Protein 1UAD (pdb70)

CATH classification: 3.40.50.300

Structure (mmCIF, N/CA/C/O backbone):
data_1UAD
#
_entry.id   1UAD
#
_cell.length_a   117.418
_cell.length_b   117.418
_cell.length_c   102.676
_cell.angle_alpha   90.00
_cell.angle_beta   90.00
_cell.angle_gamma   90.00
#
_symmetry.space_group_name_H-M   'I 4'
#
loop_
_entity.id
_entity.type
_entity.pdbx_description
1 polymer 'Ras-related protein Ral-A'
2 polymer 'Exocyst complex component Sec5'
3 non-polymer 'MAGNESIUM ION'
4 non-polymer 'PHOSPHOAMINOPHOSPHONIC ACID-GUANYLATE ESTER'
5 water water
#
loop_
_atom_site.group_PDB
_atom_site.id
_atom_site.type_symbol
_atom_site.label_atom_id
_atom_site.label_alt_id
_atom_site.label_comp_id
_atom_site.label_asym_id
_atom_site.label_entity_id
_atom_site.label_seq_id
_atom_site.pdbx_PDB_ins_code
_atom_site.Cartn_x
_atom_site.Cartn_y
_atom_site.Cartn_z
_atom_site.occupancy
_atom_site.B_iso_or_equiv
_atom_site.auth_seq_id
_atom_site.auth_comp_id
_atom_site.auth_asym_id
_atom_site.auth_atom_id
_atom_site.pdbx_PDB_model_num
ATOM 1 N N . SER A 1 3 ? 84.265 65.648 63.661 1.00 64.25 11 SER A N 1
ATOM 2 C CA . SER A 1 3 ? 83.271 66.744 63.480 1.00 63.79 11 SER A CA 1
ATOM 3 C C . SER A 1 3 ? 83.851 67.907 62.673 1.00 63.01 11 SER A C 1
ATOM 4 O O . SER A 1 3 ? 83.138 68.855 62.329 1.00 63.82 11 SER A O 1
ATOM 7 N N . LEU A 1 4 ? 85.145 67.835 62.374 1.00 60.18 12 LEU A N 1
ATOM 8 C CA . LEU A 1 4 ? 85.801 68.876 61.590 1.00 57.24 12 LEU A CA 1
ATOM 9 C C . LEU A 1 4 ? 85.558 68.630 60.108 1.00 53.24 12 LEU A C 1
ATOM 10 O O . LEU A 1 4 ? 85.292 67.499 59.697 1.00 53.48 12 LEU A O 1
ATOM 15 N N . ALA A 1 5 ? 85.636 69.689 59.308 1.00 47.90 13 ALA A N 1
ATOM 16 C CA . ALA A 1 5 ? 85.459 69.541 57.871 1.00 43.45 13 ALA A CA 1
ATOM 17 C C . ALA A 1 5 ? 86.596 68.620 57.434 1.00 40.38 13 ALA A C 1
ATOM 18 O O . ALA A 1 5 ? 87.656 68.597 58.061 1.00 36.63 13 ALA A O 1
ATOM 20 N N . LEU A 1 6 ? 86.369 67.854 56.375 1.00 37.68 14 LEU A N 1
ATOM 21 C CA . LEU A 1 6 ? 87.378 66.930 55.869 1.00 35.84 14 LEU A CA 1
ATOM 22 C C . LEU A 1 6 ? 87.431 67.046 54.353 1.00 33.57 14 LEU A C 1
ATOM 23 O O . LEU A 1 6 ? 86.522 66.587 53.661 1.00 33.09 14 LEU A O 1
ATOM 28 N N . HIS A 1 7 ? 88.490 67.673 53.847 1.00 31.60 15 HIS A N 1
ATOM 29 C CA . HIS A 1 7 ? 88.667 67.846 52.411 1.00 30.62 15 HIS A CA 1
ATOM 30 C C . HIS A 1 7 ? 89.570 66.747 51.855 1.00 32.23 15 HIS A C 1
ATOM 31 O O . HIS A 1 7 ? 90.729 66.603 52.270 1.00 28.91 15 HIS A O 1
ATOM 38 N N . LYS A 1 8 ? 89.027 65.974 50.917 1.00 30.61 16 LYS A N 1
ATOM 39 C CA . LYS A 1 8 ? 89.749 64.862 50.319 1.00 31.81 16 LYS A CA 1
ATOM 40 C C . LYS A 1 8 ? 90.418 65.219 49.004 1.00 31.74 16 LYS A C 1
ATOM 41 O O . LYS A 1 8 ? 89.767 65.388 47.961 1.00 32.07 16 LYS A O 1
ATOM 47 N N . VAL A 1 9 ? 91.737 65.323 49.068 1.00 29.18 17 VAL A N 1
ATOM 48 C CA . VAL A 1 9 ? 92.543 65.670 47.913 1.00 28.13 17 VAL A CA 1
ATOM 49 C C . VAL A 1 9 ? 93.220 64.444 47.322 1.00 27.92 17 VAL A C 1
ATOM 50 O O . VAL A 1 9 ? 93.635 63.535 48.040 1.00 27.35 17 VAL A O 1
ATOM 54 N N . ILE A 1 10 ? 93.331 64.429 46.001 1.00 29.48 18 ILE A N 1
ATOM 55 C CA . ILE A 1 10 ? 93.972 63.330 45.311 1.00 30.45 18 ILE A CA 1
ATOM 56 C C . ILE A 1 10 ? 95.057 63.856 44.382 1.00 31.53 18 ILE A C 1
ATOM 57 O O . ILE A 1 10 ? 94.815 64.749 43.565 1.00 30.69 18 ILE A O 1
ATOM 62 N N . MET A 1 11 ? 96.257 63.301 44.532 1.00 30.95 19 MET A N 1
ATOM 63 C CA . MET A 1 11 ? 97.406 63.681 43.717 1.00 31.72 19 MET A CA 1
ATOM 64 C C . MET A 1 11 ? 97.441 62.790 42.484 1.00 30.74 19 MET A C 1
ATOM 65 O O . MET A 1 11 ? 97.510 61.576 42.621 1.00 28.63 19 MET A O 1
ATOM 70 N N . VAL A 1 12 ? 97.402 63.380 41.291 1.00 29.87 20 VAL A N 1
ATOM 71 C CA . VAL A 1 12 ? 97.483 62.585 40.065 1.00 29.69 20 VAL A CA 1
ATOM 72 C C . VAL A 1 12 ? 98.556 63.150 39.145 1.00 29.87 20 VAL A C 1
ATOM 73 O O . VAL A 1 12 ? 98.915 64.328 39.238 1.00 28.77 20 VAL A O 1
ATOM 77 N N . GLY A 1 13 ? 99.062 62.303 38.256 1.00 29.61 21 GLY A N 1
ATOM 78 C CA . GLY A 1 13 ? 100.092 62.734 37.334 1.00 31.18 21 GLY A CA 1
ATOM 79 C C . GLY A 1 13 ? 101.055 61.606 37.029 1.00 30.96 21 GLY A C 1
ATOM 80 O O . GLY A 1 13 ? 101.067 60.596 37.727 1.00 30.83 21 GLY A O 1
ATOM 81 N N . SER A 1 14 ? 101.858 61.779 35.985 1.00 31.17 22 SER A N 1
ATOM 82 C CA . SER A 1 14 ? 102.828 60.768 35.579 1.00 32.84 22 SER A CA 1
ATOM 83 C C . SER A 1 14 ? 103.915 60.501 36.605 1.00 31.78 22 SER A C 1
ATOM 84 O O . SER A 1 14 ? 104.113 61.276 37.540 1.00 31.56 22 SER A O 1
ATOM 87 N N . GLY A 1 15 ? 104.635 59.403 36.403 1.00 31.81 23 GLY A N 1
ATOM 88 C CA . GLY A 1 15 ? 105.696 59.027 37.318 1.00 33.09 23 GLY A CA 1
ATOM 89 C C . GLY A 1 15 ? 106.848 60.013 37.405 1.00 33.57 23 GLY A C 1
ATOM 90 O O . GLY A 1 15 ? 107.248 60.596 36.396 1.00 35.32 23 GLY A O 1
ATOM 91 N N . GLY A 1 16 ? 107.367 60.209 38.617 1.00 31.03 24 GLY A N 1
ATOM 92 C CA . GLY A 1 16 ? 108.498 61.100 38.818 1.00 31.37 24 GLY A CA 1
ATOM 93 C C . GLY A 1 16 ? 108.281 62.600 38.741 1.00 28.03 24 GLY A C 1
ATOM 94 O O . GLY A 1 16 ? 109.236 63.364 38.872 1.00 28.89 24 GLY A O 1
ATOM 95 N N . VAL A 1 17 ? 107.041 63.033 38.554 1.00 27.30 25 VAL A N 1
ATOM 96 C CA . VAL A 1 17 ? 106.744 64.462 38.458 1.00 29.13 25 VAL A CA 1
ATOM 97 C C . VAL A 1 17 ? 106.823 65.197 39.802 1.00 28.36 25 VAL A C 1
ATOM 98 O O . VAL A 1 17 ? 106.984 66.419 39.835 1.00 29.40 25 VAL A O 1
ATOM 102 N N . GLY A 1 18 ? 106.710 64.450 40.897 1.00 29.47 26 GLY A N 1
ATOM 103 C CA . GLY A 1 18 ? 106.796 65.046 42.224 1.00 28.81 26 GLY A CA 1
ATOM 104 C C . GLY A 1 18 ? 105.538 65.015 43.076 1.00 27.13 26 GLY A C 1
ATOM 105 O O . GLY A 1 18 ? 105.390 65.832 43.992 1.00 27.97 26 GLY A O 1
ATOM 106 N N . LYS A 1 19 ? 104.624 64.092 42.793 1.00 25.64 27 LYS A N 1
ATOM 107 C CA . LYS A 1 19 ? 103.398 64.016 43.583 1.00 25.76 27 LYS A CA 1
ATOM 108 C C . LYS A 1 19 ? 103.709 63.732 45.057 1.00 26.13 27 LYS A C 1
ATOM 109 O O . LYS A 1 19 ? 103.141 64.361 45.954 1.00 26.49 27 LYS A O 1
ATOM 115 N N . SER A 1 20 ? 104.625 62.802 45.305 1.00 26.59 28 SER A N 1
ATOM 116 C CA . SER A 1 20 ? 104.996 62.450 46.671 1.00 25.92 28 SER A CA 1
ATOM 117 C C . SER A 1 20 ? 105.817 63.521 47.349 1.00 24.77 28 SER A C 1
ATOM 118 O O . SER A 1 20 ? 105.608 63.820 48.528 1.00 25.73 28 SER A O 1
ATOM 121 N N . ALA A 1 21 ? 106.767 64.082 46.611 1.00 23.99 29 ALA A N 1
ATOM 122 C CA . ALA A 1 21 ? 107.620 65.124 47.147 1.00 23.87 29 ALA A CA 1
ATOM 123 C C . ALA A 1 21 ? 106.754 66.286 47.618 1.00 23.90 29 ALA A C 1
ATOM 124 O O . ALA A 1 21 ? 106.967 66.820 48.702 1.00 25.26 29 ALA A O 1
ATOM 126 N N . LEU A 1 22 ? 105.782 66.676 46.801 1.00 23.98 30 LEU A N 1
ATOM 127 C CA . LEU A 1 22 ? 104.888 67.775 47.173 1.00 24.69 30 LEU A CA 1
ATOM 128 C C . LEU A 1 22 ? 104.123 67.407 48.443 1.00 22.89 30 LEU A C 1
ATOM 129 O O . LEU A 1 22 ? 104.004 68.217 49.349 1.00 23.43 30 LEU A O 1
ATOM 134 N N . THR A 1 23 ? 103.608 66.181 48.487 1.00 23.40 31 THR A N 1
ATOM 135 C CA . THR A 1 23 ? 102.846 65.688 49.630 1.00 23.56 31 THR A CA 1
ATOM 136 C C . THR A 1 23 ? 103.682 65.690 50.922 1.00 25.76 31 THR A C 1
ATOM 137 O O . THR A 1 23 ? 103.256 66.232 51.950 1.00 24.09 31 THR A O 1
ATOM 141 N N . LEU A 1 24 ? 104.877 65.105 50.856 1.00 23.45 32 LEU A N 1
ATOM 142 C CA . LEU A 1 24 ? 105.756 65.017 52.014 1.00 24.11 32 LEU A CA 1
ATOM 143 C C . LEU A 1 24 ? 106.300 66.364 52.480 1.00 23.59 32 LEU A C 1
ATOM 144 O O . LEU A 1 24 ? 106.549 66.546 53.667 1.00 21.25 32 LEU A O 1
ATOM 149 N N . GLN A 1 25 ? 106.491 67.302 51.560 1.00 22.22 33 GLN A N 1
ATOM 150 C CA . GLN A 1 25 ? 106.951 68.624 51.961 1.00 24.50 33 GLN A CA 1
ATOM 151 C C . GLN A 1 25 ? 105.790 69.308 52.694 1.00 23.94 33 GLN A C 1
ATOM 152 O O . GLN A 1 25 ? 105.976 69.954 53.726 1.00 21.25 33 GLN A O 1
ATOM 158 N N . PHE A 1 26 ? 104.583 69.152 52.166 1.00 24.54 34 PHE A N 1
ATOM 159 C CA . PHE A 1 26 ? 103.415 69.758 52.802 1.00 24.65 34 PHE A CA 1
ATOM 160 C C . PHE A 1 26 ? 103.112 69.107 54.149 1.00 23.29 34 PHE A C 1
ATOM 161 O O . PHE A 1 26 ? 102.848 69.794 55.134 1.00 23.73 34 PHE A O 1
ATOM 169 N N . MET A 1 27 ? 103.169 67.780 54.190 1.00 24.47 35 MET A N 1
ATOM 170 C CA . MET A 1 27 ? 102.865 67.037 55.407 1.00 24.36 35 MET A CA 1
ATOM 171 C C . MET A 1 27 ? 103.930 67.121 56.493 1.00 26.92 35 MET A C 1
ATOM 172 O O . MET A 1 27 ? 103.616 67.412 57.658 1.00 24.06 35 MET A O 1
ATOM 177 N N . TYR A 1 28 ? 105.184 66.868 56.111 1.00 25.63 36 TYR A N 1
ATOM 178 C CA . TYR A 1 28 ? 106.274 66.851 57.071 1.00 24.78 36 TYR A CA 1
ATOM 179 C C . TYR A 1 28 ? 107.412 67.854 56.915 1.00 25.49 36 TYR A C 1
ATOM 180 O O . TYR A 1 28 ? 108.453 67.710 57.552 1.00 23.28 36 TYR A O 1
ATOM 189 N N . ASP A 1 29 ? 107.221 68.867 56.074 1.00 26.28 37 ASP A N 1
ATOM 190 C CA . ASP A 1 29 ? 108.238 69.906 55.900 1.00 27.51 37 ASP A CA 1
ATOM 191 C C . ASP A 1 29 ? 109.602 69.355 55.481 1.00 27.89 37 ASP A C 1
ATOM 192 O O . ASP A 1 29 ? 110.645 69.885 55.880 1.00 24.99 37 ASP A O 1
ATOM 197 N N . GLU A 1 30 ? 109.601 68.305 54.675 1.00 25.72 38 GLU A N 1
ATOM 198 C CA . GLU A 1 30 ? 110.860 67.709 54.260 1.00 28.38 38 GLU A CA 1
ATOM 199 C C . GLU A 1 30 ? 110.924 67.539 52.747 1.00 29.15 38 GLU A C 1
ATOM 200 O O . GLU A 1 30 ? 109.897 67.532 52.056 1.00 25.90 38 GLU A O 1
ATOM 206 N N . PHE A 1 31 ? 112.151 67.393 52.263 1.00 28.18 39 PHE A N 1
ATOM 207 C CA . PHE A 1 31 ? 112.433 67.135 50.860 1.00 32.20 39 PHE A CA 1
ATOM 208 C C . PHE A 1 31 ? 113.735 66.351 50.801 1.00 33.80 39 PHE A C 1
ATOM 209 O O . PHE A 1 31 ? 114.751 66.785 51.331 1.00 33.27 39 PHE A O 1
ATOM 217 N N . VAL A 1 32 ? 113.707 65.182 50.184 1.00 40.04 40 VAL A N 1
ATOM 218 C CA . VAL A 1 32 ? 114.928 64.390 50.035 1.00 45.68 40 VAL A CA 1
ATOM 219 C C . VAL A 1 32 ? 114.963 63.876 48.606 1.00 46.99 40 VAL A C 1
ATOM 220 O O . VAL A 1 32 ? 113.949 63.413 48.089 1.00 46.47 40 VAL A O 1
ATOM 224 N N . GLU A 1 33 ? 116.120 63.989 47.965 1.00 50.71 41 GLU A N 1
ATOM 225 C CA . GLU A 1 33 ? 116.281 63.523 46.595 1.00 54.70 41 GLU A CA 1
ATOM 226 C C . GLU A 1 33 ? 116.327 61.999 46.661 1.00 57.79 41 GLU A C 1
ATOM 227 O O . GLU A 1 33 ? 117.396 61.410 46.862 1.00 59.44 41 GLU A O 1
ATOM 233 N N . ASP A 1 34 ? 115.175 61.359 46.505 1.00 59.38 42 ASP A N 1
ATOM 234 C CA . ASP A 1 34 ? 115.123 59.906 46.577 1.00 61.99 42 ASP A CA 1
ATOM 235 C C . ASP A 1 34 ? 114.181 59.299 45.551 1.00 62.65 42 ASP A C 1
ATOM 236 O O . ASP A 1 34 ? 113.276 59.960 45.047 1.00 63.29 42 ASP A O 1
ATOM 241 N N . TYR A 1 35 ? 114.408 58.026 45.255 1.00 63.76 43 TYR A N 1
ATOM 242 C CA . TYR A 1 35 ? 113.603 57.290 44.292 1.00 63.92 43 TYR A CA 1
ATOM 243 C C . TYR A 1 35 ? 112.738 56.271 45.010 1.00 62.19 43 TYR A C 1
ATOM 244 O O . TYR A 1 35 ? 113.252 55.313 45.590 1.00 61.76 43 TYR A O 1
ATOM 253 N N . GLU A 1 36 ? 111.425 56.487 44.988 1.00 60.08 44 GLU A N 1
ATOM 254 C CA . GLU A 1 36 ? 110.505 55.555 45.627 1.00 57.55 44 GLU A CA 1
ATOM 255 C C . GLU A 1 36 ? 109.127 55.557 44.975 1.00 54.59 44 GLU A C 1
ATOM 256 O O . GLU A 1 36 ? 108.205 56.203 45.464 1.00 53.55 44 GLU A O 1
ATOM 262 N N . PRO A 1 37 ? 108.970 54.825 43.861 1.00 51.49 45 PRO A N 1
ATOM 263 C CA . PRO A 1 37 ? 107.690 54.753 43.148 1.00 48.61 45 PRO A CA 1
ATOM 264 C C . PRO A 1 37 ? 106.539 54.446 44.102 1.00 44.37 45 PRO A C 1
ATOM 265 O O . PRO A 1 37 ? 106.646 53.576 44.965 1.00 44.26 45 PRO A O 1
ATOM 269 N N . THR A 1 38 ? 105.439 55.164 43.930 1.00 41.18 46 THR A N 1
ATOM 270 C CA . THR A 1 38 ? 104.262 55.003 44.774 1.00 39.13 46 THR A CA 1
ATOM 271 C C . THR A 1 38 ? 103.231 54.020 44.234 1.00 38.75 46 THR A C 1
ATOM 272 O O . THR A 1 38 ? 103.055 53.894 43.027 1.00 38.85 46 THR A O 1
ATOM 276 N N . LYS A 1 39 ? 102.558 53.321 45.141 1.00 39.12 47 LYS A N 1
ATOM 277 C CA . LYS A 1 39 ? 101.481 52.414 44.765 1.00 39.12 47 LYS A CA 1
ATOM 278 C C . LYS A 1 39 ? 100.245 53.239 45.115 1.00 38.06 47 LYS A C 1
ATOM 279 O O . LYS A 1 39 ? 99.501 53.662 44.238 1.00 38.99 47 LYS A O 1
ATOM 285 N N . ALA A 1 40 ? 100.057 53.483 46.409 1.00 34.79 48 ALA A N 1
ATOM 286 C CA . ALA A 1 40 ? 98.954 54.298 46.915 1.00 35.16 48 ALA A CA 1
ATOM 287 C C . ALA A 1 40 ? 99.214 54.568 48.396 1.00 33.62 48 ALA A C 1
ATOM 288 O O . ALA A 1 40 ? 99.263 53.639 49.201 1.00 34.67 48 ALA A O 1
ATOM 290 N N . ASP A 1 41 ? 99.396 55.841 48.743 1.00 32.13 49 ASP A N 1
ATOM 291 C CA . ASP A 1 41 ? 99.666 56.238 50.126 1.00 29.33 49 ASP A CA 1
ATOM 292 C C . ASP A 1 41 ? 98.592 57.200 50.626 1.00 30.01 49 ASP A C 1
ATOM 293 O O . ASP A 1 41 ? 98.058 58.005 49.853 1.00 29.27 49 ASP A O 1
ATOM 298 N N . SER A 1 42 ? 98.288 57.121 51.921 1.00 28.24 50 SER A N 1
ATOM 299 C CA . SER A 1 42 ? 97.285 57.990 52.541 1.00 28.37 50 SER A CA 1
ATOM 300 C C . SER A 1 42 ? 97.871 58.861 53.645 1.00 27.60 50 SER A C 1
ATOM 301 O O . SER A 1 42 ? 98.664 58.402 54.477 1.00 26.51 50 SER A O 1
ATOM 304 N N . TYR A 1 43 ? 97.447 60.121 53.646 1.00 25.14 51 TYR A N 1
ATOM 305 C CA . TYR A 1 43 ? 97.882 61.101 54.621 1.00 24.58 51 TYR A CA 1
ATOM 306 C C . TYR A 1 43 ? 96.666 61.889 55.086 1.00 25.91 51 TYR A C 1
ATOM 307 O O . TYR A 1 43 ? 95.735 62.124 54.315 1.00 25.74 51 TYR A O 1
ATOM 316 N N . ARG A 1 44 ? 96.673 62.290 56.349 1.00 25.19 52 ARG A N 1
ATOM 317 C CA . ARG A 1 44 ? 95.582 63.077 56.889 1.00 25.65 52 ARG A CA 1
ATOM 318 C C . ARG A 1 44 ? 96.067 63.772 58.139 1.00 26.29 52 ARG A C 1
ATOM 319 O O . ARG A 1 44 ? 96.642 63.139 59.028 1.00 22.78 52 ARG A O 1
ATOM 327 N N . LYS A 1 45 ? 95.855 65.081 58.194 1.00 26.35 53 LYS A N 1
ATOM 328 C CA . LYS A 1 45 ? 96.253 65.850 59.359 1.00 27.08 53 LYS A CA 1
ATOM 329 C C . LYS A 1 45 ? 95.429 67.119 59.477 1.00 27.98 53 LYS A C 1
ATOM 330 O O . LYS A 1 45 ? 94.738 67.517 58.531 1.00 26.09 53 LYS A O 1
ATOM 336 N N . LYS A 1 46 ? 95.498 67.739 60.651 1.00 27.77 54 LYS A N 1
ATOM 337 C CA . LYS A 1 46 ? 94.781 68.973 60.904 1.00 30.46 54 LYS A CA 1
ATOM 338 C C . LYS A 1 46 ? 95.568 70.128 60.312 1.00 30.97 54 LYS A C 1
ATOM 339 O O . LYS A 1 46 ? 96.785 70.193 60.442 1.00 30.40 54 LYS A O 1
ATOM 345 N N . VAL A 1 47 ? 94.863 71.035 59.657 1.00 30.01 55 VAL A N 1
ATOM 346 C CA . VAL A 1 47 ? 95.481 72.210 59.077 1.00 32.99 55 VAL A CA 1
ATOM 347 C C . VAL A 1 47 ? 94.487 73.335 59.332 1.00 32.79 55 VAL A C 1
ATOM 348 O O . VAL A 1 47 ? 93.313 73.075 59.577 1.00 33.61 55 VAL A O 1
ATOM 352 N N . VAL A 1 48 ? 94.956 74.573 59.291 1.00 32.22 56 VAL A N 1
ATOM 353 C CA . VAL A 1 48 ? 94.088 75.717 59.512 1.00 32.88 56 VAL A CA 1
ATOM 354 C C . VAL A 1 48 ? 93.879 76.430 58.191 1.00 33.21 56 VAL A C 1
ATOM 355 O O . VAL A 1 48 ? 94.819 76.979 57.622 1.00 34.23 56 VAL A O 1
ATOM 359 N N . LEU A 1 49 ? 92.644 76.406 57.701 1.00 34.10 57 LEU A N 1
ATOM 360 C CA . LEU A 1 49 ? 92.310 77.043 56.433 1.00 34.76 57 LEU A CA 1
ATOM 361 C C . LEU A 1 49 ? 91.527 78.324 56.667 1.00 37.66 57 LEU A C 1
ATOM 362 O O . LEU A 1 49 ? 90.373 78.287 57.093 1.00 37.58 57 LEU A O 1
ATOM 367 N N . ASP A 1 50 ? 92.156 79.454 56.367 1.00 38.19 58 ASP A N 1
ATOM 368 C CA . ASP A 1 50 ? 91.524 80.746 56.563 1.00 39.96 58 ASP A CA 1
ATOM 369 C C . ASP A 1 50 ? 91.008 80.881 57.996 1.00 40.21 58 ASP A C 1
ATOM 370 O O . ASP A 1 50 ? 89.868 81.288 58.228 1.00 42.13 58 ASP A O 1
ATOM 375 N N . GLY A 1 51 ? 91.862 80.512 58.950 1.00 39.02 59 GLY A N 1
ATOM 376 C CA . GLY A 1 51 ? 91.524 80.611 60.359 1.00 39.10 59 GLY A CA 1
ATOM 377 C C . GLY A 1 51 ? 90.697 79.481 60.941 1.00 41.19 59 GLY A C 1
ATOM 378 O O . GLY A 1 51 ? 90.578 79.361 62.161 1.00 40.41 59 GLY A O 1
ATOM 379 N N . GLU A 1 52 ? 90.116 78.651 60.082 1.00 42.21 60 GLU A N 1
ATOM 380 C CA . GLU A 1 52 ? 89.305 77.544 60.563 1.00 43.17 60 GLU A CA 1
ATOM 381 C C . GLU A 1 52 ? 90.030 76.210 60.546 1.00 43.58 60 GLU A C 1
ATOM 382 O O . GLU A 1 52 ? 90.603 75.796 59.534 1.00 41.45 60 GLU A O 1
ATOM 388 N N . GLU A 1 53 ? 89.996 75.532 61.684 1.00 41.79 61 GLU A N 1
ATOM 389 C CA . GLU A 1 53 ? 90.647 74.246 61.801 1.00 41.44 61 GLU A CA 1
ATOM 390 C C . GLU A 1 53 ? 89.848 73.196 61.037 1.00 39.99 61 GLU A C 1
ATOM 391 O O . GLU A 1 53 ? 88.653 73.033 61.259 1.00 40.03 61 GLU A O 1
ATOM 397 N N . VAL A 1 54 ? 90.514 72.506 60.120 1.00 37.25 62 VAL A N 1
ATOM 398 C CA . VAL A 1 54 ? 89.887 71.464 59.319 1.00 35.89 62 VAL A CA 1
ATOM 399 C C . VAL A 1 54 ? 90.886 70.315 59.222 1.00 35.34 62 VAL A C 1
ATOM 400 O O . VAL A 1 54 ? 91.963 70.367 59.808 1.00 33.30 62 VAL A O 1
ATOM 404 N N . GLN A 1 55 ? 90.519 69.278 58.484 1.00 35.46 63 GLN A N 1
ATOM 405 C CA . GLN A 1 55 ? 91.407 68.150 58.274 1.00 36.14 63 GLN A CA 1
ATOM 406 C C . GLN A 1 55 ? 91.547 67.935 56.775 1.00 34.95 63 GLN A C 1
ATOM 407 O O . GLN A 1 55 ? 90.556 67.936 56.043 1.00 37.23 63 GLN A O 1
ATOM 413 N N . ILE A 1 56 ? 92.783 67.773 56.317 1.00 32.76 64 ILE A N 1
ATOM 414 C CA . ILE A 1 56 ? 93.029 67.519 54.909 1.00 28.49 64 ILE A CA 1
ATOM 415 C C . ILE A 1 56 ? 93.408 66.049 54.797 1.00 28.63 64 ILE A C 1
ATOM 416 O O . ILE A 1 56 ? 94.114 65.521 55.651 1.00 27.72 64 ILE A O 1
ATOM 421 N N . ASP A 1 57 ? 92.905 65.387 53.766 1.00 26.38 65 ASP A N 1
ATOM 422 C CA . ASP A 1 57 ? 93.230 63.998 53.527 1.00 29.51 65 ASP A CA 1
ATOM 423 C C . ASP A 1 57 ? 93.832 63.986 52.132 1.00 29.32 65 ASP A C 1
ATOM 424 O O . ASP A 1 57 ? 93.289 64.589 51.217 1.00 29.48 65 ASP A O 1
ATOM 429 N N . ILE A 1 58 ? 94.967 63.316 51.982 1.00 29.80 66 ILE A N 1
ATOM 430 C CA . ILE A 1 58 ? 95.636 63.259 50.693 1.00 27.40 66 ILE A CA 1
ATOM 431 C C . ILE A 1 58 ? 95.904 61.823 50.261 1.00 28.66 66 ILE A C 1
ATOM 432 O O . ILE A 1 58 ? 96.510 61.034 50.992 1.00 29.28 66 ILE A O 1
ATOM 437 N N . LEU A 1 59 ? 95.419 61.480 49.078 1.00 28.20 67 LEU A N 1
ATOM 438 C CA . LEU A 1 59 ? 95.663 60.167 48.523 1.00 28.26 67 LEU A CA 1
ATOM 439 C C . LEU A 1 59 ? 96.742 60.440 47.477 1.00 28.86 67 LEU A C 1
ATOM 440 O O . LEU A 1 59 ? 96.521 61.198 46.529 1.00 28.09 67 LEU A O 1
ATOM 445 N N . ASP A 1 60 ? 97.921 59.864 47.695 1.00 29.11 68 ASP A N 1
ATOM 446 C CA . ASP A 1 60 ? 99.059 60.021 46.796 1.00 29.65 68 ASP A CA 1
ATOM 447 C C . ASP A 1 60 ? 99.054 58.744 45.978 1.00 31.08 68 ASP A C 1
ATOM 448 O O . ASP A 1 60 ? 99.174 57.645 46.525 1.00 30.11 68 ASP A O 1
ATOM 453 N N . THR A 1 61 ? 98.898 58.898 44.668 1.00 31.74 69 THR A N 1
ATOM 454 C CA . THR A 1 61 ? 98.786 57.762 43.761 1.00 31.06 69 THR A CA 1
ATOM 455 C C . THR A 1 61 ? 99.984 57.432 42.881 1.00 31.80 69 THR A C 1
ATOM 456 O O . THR A 1 61 ? 100.949 58.183 42.788 1.00 29.24 69 THR A O 1
ATOM 460 N N . ALA A 1 62 ? 99.873 56.302 42.197 1.00 31.86 70 ALA A N 1
ATOM 461 C CA . ALA A 1 62 ? 100.921 55.830 41.307 1.00 35.67 70 ALA A CA 1
ATOM 462 C C . ALA A 1 62 ? 100.901 56.588 39.983 1.00 37.33 70 ALA A C 1
ATOM 463 O O . ALA A 1 62 ? 99.832 56.931 39.464 1.00 36.72 70 ALA A O 1
ATOM 465 N N . GLY A 1 63 ? 102.089 56.842 39.443 1.00 40.00 71 GLY A N 1
ATOM 466 C CA . GLY A 1 63 ? 102.192 57.547 38.183 1.00 45.49 71 GLY A CA 1
ATOM 467 C C . GLY A 1 63 ? 101.963 56.621 37.006 1.00 49.44 71 GLY A C 1
ATOM 468 O O . GLY A 1 63 ? 101.298 56.995 36.043 1.00 49.58 71 GLY A O 1
ATOM 469 N N . GLN A 1 64 ? 102.520 55.416 37.082 0.00 53.70 72 GLN A N 1
ATOM 470 C CA . GLN A 1 64 ? 102.380 54.432 36.015 0.00 58.31 72 GLN A CA 1
ATOM 471 C C . GLN A 1 64 ? 100.935 54.311 35.544 0.00 61.40 72 GLN A C 1
ATOM 472 O O . GLN A 1 64 ? 100.008 54.264 36.353 0.00 61.70 72 GLN A O 1
ATOM 478 N N . GLU A 1 65 ? 100.752 54.264 34.228 0.00 65.25 73 GLU A N 1
ATOM 479 C CA . GLU A 1 65 ? 99.423 54.152 33.640 0.00 69.19 73 GLU A CA 1
ATOM 480 C C . GLU A 1 65 ? 98.934 52.708 33.641 0.00 71.61 73 GLU A C 1
ATOM 481 O O . GLU A 1 65 ? 98.030 52.348 32.886 0.00 71.93 73 GLU A O 1
ATOM 487 N N . ASP A 1 66 ? 99.535 51.884 34.493 0.00 74.51 74 ASP A N 1
ATOM 488 C CA . ASP A 1 66 ? 99.158 50.479 34.594 0.00 77.37 74 ASP A CA 1
ATOM 489 C C . ASP A 1 66 ? 97.852 50.325 35.366 0.00 79.08 74 ASP A C 1
ATOM 490 O O . ASP A 1 66 ? 97.425 49.210 35.666 0.00 79.35 74 ASP A O 1
ATOM 495 N N . TYR A 1 67 ? 97.225 51.453 35.685 0.00 81.04 75 TYR A N 1
ATOM 496 C CA . TYR A 1 67 ? 95.966 51.453 36.420 0.00 82.91 75 TYR A CA 1
ATOM 497 C C . TYR A 1 67 ? 94.818 51.900 35.520 0.00 83.54 75 TYR A C 1
ATOM 498 O O . TYR A 1 67 ? 94.928 52.898 34.808 0.00 83.70 75 TYR A O 1
ATOM 507 N N . ALA A 1 68 ? 93.717 51.156 35.558 0.00 84.17 76 ALA A N 1
ATOM 508 C CA . ALA A 1 68 ? 92.548 51.474 34.747 0.00 84.71 76 ALA A CA 1
ATOM 509 C C . ALA A 1 68 ? 91.301 51.583 35.618 0.00 84.99 76 ALA A C 1
ATOM 510 O O . ALA A 1 68 ? 90.806 52.680 35.877 0.00 85.10 76 ALA A O 1
ATOM 512 N N . ALA A 1 69 ? 90.799 50.437 36.066 1.00 85.21 77 ALA A N 1
ATOM 513 C CA . ALA A 1 69 ? 89.612 50.392 36.910 1.00 85.32 77 ALA A CA 1
ATOM 514 C C . ALA A 1 69 ? 89.961 50.774 38.343 1.00 85.48 77 ALA A C 1
ATOM 515 O O . ALA A 1 69 ? 89.086 51.129 39.134 1.00 85.43 77 ALA A O 1
ATOM 517 N N . ILE A 1 70 ? 91.247 50.693 38.671 1.00 85.62 78 ILE A N 1
ATOM 518 C CA . ILE A 1 70 ? 91.718 51.039 40.006 1.00 85.48 78 ILE A CA 1
ATOM 519 C C . ILE A 1 70 ? 91.605 52.547 40.190 1.00 84.67 78 ILE A C 1
ATOM 520 O O . ILE A 1 70 ? 91.192 53.026 41.247 1.00 85.26 78 ILE A O 1
ATOM 525 N N . ARG A 1 71 ? 91.978 53.287 39.149 1.00 83.55 79 ARG A N 1
ATOM 526 C CA . ARG A 1 71 ? 91.915 54.744 39.168 1.00 82.39 79 ARG A CA 1
ATOM 527 C C . ARG A 1 71 ? 90.497 55.211 39.464 1.00 81.24 79 ARG A C 1
ATOM 528 O O . ARG A 1 71 ? 90.284 56.117 40.270 1.00 80.70 79 ARG A O 1
ATOM 536 N N . ASP A 1 72 ? 89.535 54.581 38.797 1.00 79.66 80 ASP A N 1
ATOM 537 C CA . ASP A 1 72 ? 88.129 54.920 38.953 1.00 78.38 80 ASP A CA 1
ATOM 538 C C . ASP A 1 72 ? 87.694 54.971 40.411 1.00 77.42 80 ASP A C 1
ATOM 539 O O . ASP A 1 72 ? 87.020 55.911 40.834 1.00 77.11 80 ASP A O 1
ATOM 544 N N . ASN A 1 73 ? 88.085 53.961 41.179 1.00 76.26 81 ASN A N 1
ATOM 545 C CA . ASN A 1 73 ? 87.719 53.896 42.588 1.00 74.88 81 ASN A CA 1
ATOM 546 C C . ASN A 1 73 ? 88.371 55.026 43.385 1.00 73.31 81 ASN A C 1
ATOM 547 O O . ASN A 1 73 ? 87.706 55.717 44.160 1.00 72.68 81 ASN A O 1
ATOM 552 N N . TYR A 1 74 ? 89.673 55.209 43.191 1.00 71.64 82 TYR A N 1
ATOM 553 C CA . TYR A 1 74 ? 90.408 56.268 43.878 1.00 69.90 82 TYR A CA 1
ATOM 554 C C . TYR A 1 74 ? 89.759 57.614 43.581 1.00 67.24 82 TYR A C 1
ATOM 555 O O . TYR A 1 74 ? 89.334 58.330 44.488 1.00 66.93 82 TYR A O 1
ATOM 564 N N . PHE A 1 75 ? 89.683 57.942 42.295 1.00 63.37 83 PHE A N 1
ATOM 565 C CA . PHE A 1 75 ? 89.112 59.203 41.843 1.00 59.97 83 PHE A CA 1
ATOM 566 C C . PHE A 1 75 ? 87.720 59.488 42.393 1.00 58.47 83 PHE A C 1
ATOM 567 O O . PHE A 1 75 ? 87.398 60.624 42.735 1.00 57.81 83 PHE A O 1
ATOM 575 N N . ARG A 1 76 ? 86.897 58.454 42.484 1.00 57.79 84 ARG A N 1
ATOM 576 C CA . ARG A 1 76 ? 85.537 58.608 42.979 1.00 57.74 84 ARG A CA 1
ATOM 577 C C . ARG A 1 76 ? 85.512 59.032 44.446 1.00 55.88 84 ARG A C 1
ATOM 578 O O . ARG A 1 76 ? 84.597 59.729 44.883 1.00 56.26 84 ARG A O 1
ATOM 586 N N . SER A 1 77 ? 86.527 58.625 45.202 1.00 53.54 85 SER A N 1
ATOM 587 C CA . SER A 1 77 ? 86.590 58.956 46.624 1.00 50.33 85 SER A CA 1
ATOM 588 C C . SER A 1 77 ? 87.114 60.359 46.895 1.00 48.02 85 SER A C 1
ATOM 589 O O . SER A 1 77 ? 87.027 60.842 48.021 1.00 49.08 85 SER A O 1
ATOM 592 N N . GLY A 1 78 ? 87.658 61.011 45.872 1.00 44.38 86 GLY A N 1
ATOM 593 C CA . GLY A 1 78 ? 88.203 62.345 46.064 1.00 41.09 86 GLY A CA 1
ATOM 594 C C . GLY A 1 78 ? 87.251 63.496 45.800 1.00 39.16 86 GLY A C 1
ATOM 595 O O . GLY A 1 78 ? 86.342 63.386 44.986 1.00 38.55 86 GLY A O 1
ATOM 596 N N . GLU A 1 79 ? 87.471 64.612 46.488 1.00 37.37 87 GLU A N 1
ATOM 597 C CA . GLU A 1 79 ? 86.635 65.793 46.324 1.00 35.56 87 GLU A CA 1
ATOM 598 C C . GLU A 1 79 ? 87.369 66.845 45.498 1.00 35.99 87 GLU A C 1
ATOM 599 O O . GLU A 1 79 ? 86.746 67.712 44.880 1.00 37.29 87 GLU A O 1
ATOM 605 N N . GLY A 1 80 ? 88.696 66.761 45.482 1.00 34.35 88 GLY A N 1
ATOM 606 C CA . GLY A 1 80 ? 89.501 67.707 44.725 1.00 31.64 88 GLY A CA 1
ATOM 607 C C . GLY A 1 80 ? 90.750 67.031 44.191 1.00 33.19 88 GLY A C 1
ATOM 608 O O . GLY A 1 80 ? 91.259 66.083 44.804 1.00 30.34 88 GLY A O 1
ATOM 609 N N . PHE A 1 81 ? 91.259 67.519 43.061 1.00 33.23 89 PHE A N 1
ATOM 610 C CA . PHE A 1 81 ? 92.438 66.926 42.444 1.00 32.08 89 PHE A CA 1
ATOM 611 C C . PHE A 1 81 ? 93.569 67.895 42.111 1.00 33.29 89 PHE A C 1
ATOM 612 O O . PHE A 1 81 ? 93.324 68.999 41.616 1.00 33.61 89 PHE A O 1
ATOM 620 N N . LEU A 1 82 ? 94.806 67.479 42.395 1.00 31.80 90 LEU A N 1
ATOM 621 C CA . LEU A 1 82 ? 95.986 68.269 42.033 1.00 30.61 90 LEU A CA 1
ATOM 622 C C . LEU A 1 82 ? 96.608 67.466 40.893 1.00 31.08 90 LEU A C 1
ATOM 623 O O . LEU A 1 82 ? 97.153 66.372 41.100 1.00 29.67 90 LEU A O 1
ATOM 628 N N . CYS A 1 83 ? 96.487 68.001 39.685 1.00 29.96 91 CYS A N 1
ATOM 629 C CA . CYS A 1 83 ? 96.999 67.351 38.491 1.00 29.30 91 CYS A CA 1
ATOM 630 C C . CYS A 1 83 ? 98.402 67.884 38.280 1.00 27.89 91 CYS A C 1
ATOM 631 O O . CYS A 1 83 ? 98.593 69.003 37.801 1.00 30.30 91 CYS A O 1
ATOM 634 N N . VAL A 1 84 ? 99.382 67.065 38.634 1.00 29.31 92 VAL A N 1
ATOM 635 C CA . VAL A 1 84 ? 100.786 67.453 38.573 1.00 26.22 92 VAL A CA 1
ATOM 636 C C . VAL A 1 84 ? 101.584 66.922 37.380 1.00 26.08 92 VAL A C 1
ATOM 637 O O . VAL A 1 84 ? 101.379 65.804 36.930 1.00 24.53 92 VAL A O 1
ATOM 641 N N . PHE A 1 85 ? 102.487 67.756 36.874 1.00 26.21 93 PHE A N 1
ATOM 642 C CA . PHE A 1 85 ? 103.386 67.375 35.790 1.00 28.40 93 PHE A CA 1
ATOM 643 C C . PHE A 1 85 ? 104.669 68.113 36.129 1.00 29.32 93 PHE A C 1
ATOM 644 O O . PHE A 1 85 ? 104.658 69.010 36.978 1.00 30.25 93 PHE A O 1
ATOM 652 N N . SER A 1 86 ? 105.777 67.721 35.513 1.00 30.93 94 SER A N 1
ATOM 653 C CA . SER A 1 86 ? 107.042 68.399 35.763 1.00 32.62 94 SER A CA 1
ATOM 654 C C . SER A 1 86 ? 107.338 69.355 34.618 1.00 35.61 94 SER A C 1
ATOM 655 O O . SER A 1 86 ? 107.151 68.998 33.453 1.00 36.74 94 SER A O 1
ATOM 658 N N . ILE A 1 87 ? 107.799 70.562 34.932 1.00 34.57 95 ILE A N 1
ATOM 659 C CA . ILE A 1 87 ? 108.116 71.503 33.871 1.00 35.28 95 ILE A CA 1
ATOM 660 C C . ILE A 1 87 ? 109.330 71.019 33.083 1.00 37.28 95 ILE A C 1
ATOM 661 O O . ILE A 1 87 ? 109.599 71.516 31.994 1.00 37.91 95 ILE A O 1
ATOM 666 N N . THR A 1 88 ? 110.066 70.055 33.632 1.00 38.20 96 THR A N 1
ATOM 667 C CA . THR A 1 88 ? 111.245 69.536 32.951 1.00 38.39 96 THR A CA 1
ATOM 668 C C . THR A 1 88 ? 110.957 68.290 32.105 1.00 39.16 96 THR A C 1
ATOM 669 O O . THR A 1 88 ? 111.871 67.723 31.511 1.00 37.35 96 THR A O 1
ATOM 673 N N . GLU A 1 89 ? 109.698 67.862 32.056 1.00 39.29 97 GLU A N 1
ATOM 674 C CA . GLU A 1 89 ? 109.347 66.678 31.282 1.00 41.00 97 GLU A CA 1
ATOM 675 C C . GLU A 1 89 ? 108.054 66.849 30.495 1.00 40.68 97 GLU A C 1
ATOM 676 O O . GLU A 1 89 ? 106.966 66.588 31.013 1.00 39.35 97 GLU A O 1
ATOM 682 N N . MET A 1 90 ? 108.190 67.277 29.239 1.00 39.69 98 MET A N 1
ATOM 683 C CA . MET A 1 90 ? 107.056 67.493 28.345 1.00 37.20 98 MET A CA 1
ATOM 684 C C . MET A 1 90 ? 106.113 66.297 28.302 1.00 36.11 98 MET A C 1
ATOM 685 O O . MET A 1 90 ? 104.897 66.453 28.199 1.00 36.54 98 MET A O 1
ATOM 690 N N . GLU A 1 91 ? 106.676 65.099 28.373 1.00 36.26 99 GLU A N 1
ATOM 691 C CA . GLU A 1 91 ? 105.870 63.893 28.338 1.00 36.58 99 GLU A CA 1
ATOM 692 C C . GLU A 1 91 ? 104.833 63.884 29.460 1.00 35.74 99 GLU A C 1
ATOM 693 O O . GLU A 1 91 ? 103.672 63.548 29.226 1.00 35.89 99 GLU A O 1
ATOM 699 N N . SER A 1 92 ? 105.243 64.258 30.674 1.00 33.02 100 SER A N 1
ATOM 700 C CA . SER A 1 92 ? 104.316 64.263 31.811 1.00 31.70 100 SER A CA 1
ATOM 701 C C . SER A 1 92 ? 103.211 65.300 31.594 1.00 31.97 100 SER A C 1
ATOM 702 O O . SER A 1 92 ? 102.076 65.104 32.020 1.00 33.57 100 SER A O 1
ATOM 705 N N . PHE A 1 93 ? 103.544 66.395 30.915 1.00 32.20 101 PHE A N 1
ATOM 706 C CA . PHE A 1 93 ? 102.570 67.448 30.627 1.00 32.66 101 PHE A CA 1
ATOM 707 C C . PHE A 1 93 ? 101.493 66.935 29.659 1.00 33.15 101 PHE A C 1
ATOM 708 O O . PHE A 1 93 ? 100.304 67.134 29.875 1.00 32.32 101 PHE A O 1
ATOM 716 N N . ALA A 1 94 ? 101.916 66.282 28.584 1.00 34.17 102 ALA A N 1
ATOM 717 C CA . ALA A 1 94 ? 100.963 65.750 27.609 1.00 35.64 102 ALA A CA 1
ATOM 718 C C . ALA A 1 94 ? 100.072 64.690 28.267 1.00 35.71 102 ALA A C 1
ATOM 719 O O . ALA A 1 94 ? 98.932 64.477 27.862 1.00 33.77 102 ALA A O 1
ATOM 721 N N . ALA A 1 95 ? 100.599 64.037 29.298 1.00 36.49 103 ALA A N 1
ATOM 722 C CA . ALA A 1 95 ? 99.854 63.002 30.007 1.00 36.84 103 ALA A CA 1
ATOM 723 C C . ALA A 1 95 ? 98.691 63.552 30.834 1.00 36.87 103 ALA A C 1
ATOM 724 O O . ALA A 1 95 ? 97.729 62.839 31.112 1.00 38.84 103 ALA A O 1
ATOM 726 N N . THR A 1 96 ? 98.769 64.820 31.220 1.00 37.86 104 THR A N 1
ATOM 727 C CA . THR A 1 96 ? 97.711 65.416 32.033 1.00 38.48 104 THR A CA 1
ATOM 728 C C . THR A 1 96 ? 96.330 65.363 31.387 1.00 41.19 104 THR A C 1
ATOM 729 O O . THR A 1 96 ? 95.326 65.206 32.084 1.00 39.55 104 THR A O 1
ATOM 733 N N . ALA A 1 97 ? 96.275 65.503 30.065 1.00 42.42 105 ALA A N 1
ATOM 734 C CA . ALA A 1 97 ? 94.996 65.452 29.358 1.00 45.48 105 ALA A CA 1
ATOM 735 C C . ALA A 1 97 ? 94.267 64.153 29.698 1.00 45.53 105 ALA A C 1
ATOM 736 O O . ALA A 1 97 ? 93.067 64.151 29.962 1.00 46.16 105 ALA A O 1
ATOM 738 N N . ASP A 1 98 ? 95.004 63.047 29.694 1.00 47.02 106 ASP A N 1
ATOM 739 C CA . ASP A 1 98 ? 94.425 61.748 30.012 1.00 48.02 106 ASP A CA 1
ATOM 740 C C . ASP A 1 98 ? 93.853 61.729 31.427 1.00 46.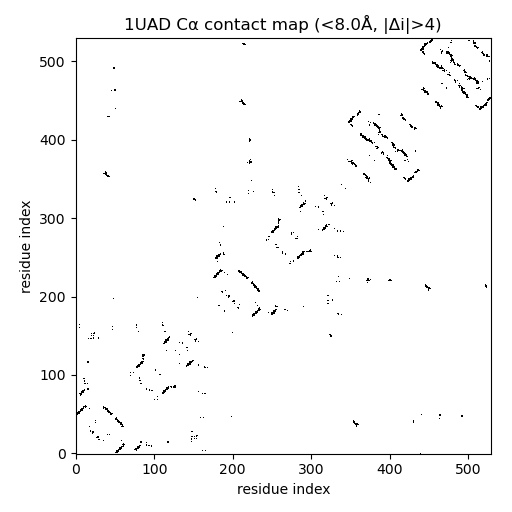88 106 ASP A C 1
ATOM 741 O O . ASP A 1 98 ? 92.692 61.372 31.627 1.00 47.96 106 ASP A O 1
ATOM 746 N N . PHE A 1 99 ? 94.670 62.107 32.407 1.00 45.15 107 PHE A N 1
ATOM 747 C CA . PHE A 1 99 ? 94.230 62.127 33.800 1.00 45.20 107 PHE A CA 1
ATOM 748 C C . PHE A 1 99 ? 92.944 62.941 33.946 1.00 46.18 107 PHE A C 1
ATOM 749 O O . PHE A 1 99 ? 91.973 62.480 34.550 1.00 46.41 107 PHE A O 1
ATOM 757 N N . ARG A 1 100 ? 92.949 64.143 33.375 1.00 46.26 108 ARG A N 1
ATOM 758 C CA . ARG A 1 100 ? 91.803 65.048 33.393 1.00 48.26 108 ARG A CA 1
ATOM 759 C C . ARG A 1 100 ? 90.546 64.334 32.887 1.00 48.84 108 ARG A C 1
ATOM 760 O O . ARG A 1 100 ? 89.487 64.375 33.515 1.00 48.60 108 ARG A O 1
ATOM 768 N N . GLU A 1 101 ? 90.692 63.680 31.741 1.00 51.00 109 GLU A N 1
ATOM 769 C CA . GLU A 1 101 ? 89.611 62.944 31.089 1.00 54.10 109 GLU A CA 1
ATOM 770 C C . GLU A 1 101 ? 89.041 61.882 32.032 1.00 54.81 109 GLU A C 1
ATOM 771 O O . GLU A 1 101 ? 87.833 61.823 32.279 1.00 54.48 109 GLU A O 1
ATOM 777 N N . GLN A 1 102 ? 89.929 61.050 32.562 1.00 55.94 110 GLN A N 1
ATOM 778 C CA . GLN A 1 102 ? 89.541 59.982 33.469 1.00 56.79 110 GLN A CA 1
ATOM 779 C C . GLN A 1 102 ? 88.865 60.508 34.728 1.00 56.27 110 GLN A C 1
ATOM 780 O O . GLN A 1 102 ? 87.928 59.895 35.237 1.00 56.48 110 GLN A O 1
ATOM 786 N N . ILE A 1 103 ? 89.333 61.647 35.230 1.00 55.48 111 ILE A N 1
ATOM 787 C CA . ILE A 1 103 ? 88.745 62.226 36.431 1.00 55.50 111 ILE A CA 1
ATOM 788 C C . ILE A 1 103 ? 87.328 62.750 36.181 1.00 56.45 111 ILE A C 1
ATOM 789 O O . ILE A 1 103 ? 86.391 62.374 36.886 1.00 55.95 111 ILE A O 1
ATOM 794 N N . LEU A 1 104 ? 87.180 63.614 35.179 1.00 57.58 112 LEU A N 1
ATOM 795 C CA . LEU A 1 104 ? 85.881 64.198 34.841 1.00 59.20 112 LEU A CA 1
ATOM 796 C C . LEU A 1 104 ? 84.818 63.121 34.647 1.00 60.52 112 LEU A C 1
ATOM 797 O O . LEU A 1 104 ? 83.651 63.300 35.010 1.00 60.00 112 LEU A O 1
ATOM 802 N N . ARG A 1 105 ? 85.239 62.006 34.064 1.00 61.34 113 ARG A N 1
ATOM 803 C CA . ARG A 1 105 ? 84.357 60.880 33.798 1.00 63.58 113 ARG A CA 1
ATOM 804 C C . ARG A 1 105 ? 83.749 60.295 35.076 1.00 63.92 113 ARG A C 1
ATOM 805 O O . ARG A 1 105 ? 82.531 60.334 35.272 1.00 64.67 113 ARG A O 1
ATOM 813 N N . VAL A 1 106 ? 84.600 59.761 35.948 1.00 63.80 114 VAL A N 1
ATOM 814 C CA . VAL A 1 106 ? 84.132 59.150 37.188 1.00 63.73 114 VAL A CA 1
ATOM 815 C C . VAL A 1 106 ? 83.362 60.104 38.094 1.00 63.80 114 VAL A C 1
ATOM 816 O O . VAL A 1 106 ? 82.361 59.716 38.694 1.00 63.74 114 VAL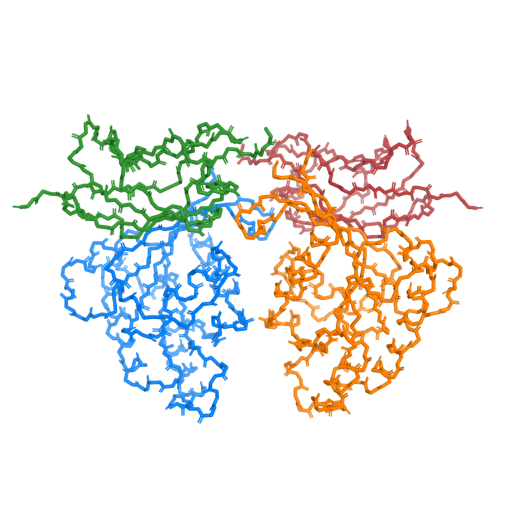 A O 1
ATOM 820 N N . LYS A 1 107 ? 83.815 61.348 38.195 1.00 64.28 115 LYS A N 1
ATOM 821 C CA . LYS A 1 107 ? 83.135 62.311 39.049 1.00 65.30 115 LYS A CA 1
ATOM 822 C C . LYS A 1 107 ? 81.900 62.907 38.374 1.00 66.53 115 LYS A C 1
ATOM 823 O O . LYS A 1 107 ? 81.041 63.484 39.041 1.00 66.87 115 LYS A O 1
ATOM 829 N N . GLU A 1 108 ? 81.807 62.747 37.055 1.00 67.47 116 GLU A N 1
ATOM 830 C CA . GLU A 1 108 ? 80.678 63.273 36.289 1.00 68.67 116 GLU A CA 1
ATOM 831 C C . GLU A 1 108 ? 80.450 64.738 36.639 1.00 68.21 116 GLU A C 1
ATOM 832 O O . GLU A 1 108 ? 79.330 65.155 36.941 1.00 67.78 116 GLU A O 1
ATOM 838 N N . ASP A 1 109 ? 81.527 65.514 36.589 1.00 67.74 117 ASP A N 1
ATOM 839 C CA . ASP A 1 109 ? 81.474 66.929 36.920 1.00 67.24 117 ASP A CA 1
ATOM 840 C C . ASP A 1 109 ? 82.639 67.652 36.254 1.00 67.01 117 ASP A C 1
ATOM 841 O O . ASP A 1 109 ? 83.800 67.410 36.582 1.00 67.65 117 ASP A O 1
ATOM 846 N N . GLU A 1 110 ? 82.323 68.535 35.316 1.00 65.78 118 GLU A N 1
ATOM 847 C CA . GLU A 1 110 ? 83.339 69.295 34.598 1.00 64.64 118 GLU A CA 1
ATOM 848 C C . GLU A 1 110 ? 83.952 70.392 35.469 1.00 62.34 118 GLU A C 1
ATOM 849 O O . GLU A 1 110 ? 85.018 70.924 35.154 1.00 61.86 118 GLU A O 1
ATOM 855 N N . ASN A 1 111 ? 83.272 70.730 36.560 1.00 58.88 119 ASN A N 1
ATOM 856 C CA . ASN A 1 111 ? 83.757 71.770 37.457 1.00 57.05 119 ASN A CA 1
ATOM 857 C C . ASN A 1 111 ? 84.240 71.229 38.800 1.00 54.03 119 ASN A C 1
ATOM 858 O O . ASN A 1 111 ? 84.184 71.926 39.814 1.00 53.54 119 ASN A O 1
ATOM 863 N N . VAL A 1 112 ? 84.711 69.987 38.811 1.00 49.65 120 VAL A N 1
ATOM 864 C CA . VAL A 1 112 ? 85.213 69.395 40.045 1.00 46.04 120 VAL A CA 1
ATOM 865 C C . VAL A 1 112 ? 86.488 70.134 40.468 1.00 41.69 120 VAL A C 1
ATOM 866 O O . VAL A 1 112 ? 87.348 70.430 39.629 1.00 40.22 120 VAL A O 1
ATOM 870 N N . PRO A 1 113 ? 86.618 70.457 41.768 1.00 38.92 121 PRO A N 1
ATOM 871 C CA . PRO A 1 113 ? 87.810 71.163 42.263 1.00 38.64 121 PRO A CA 1
ATOM 872 C C . PRO A 1 113 ? 89.036 70.545 41.586 1.00 37.66 121 PRO A C 1
ATOM 873 O O . PRO A 1 113 ? 89.266 69.335 41.680 1.00 36.33 121 PRO A O 1
ATOM 877 N N . PHE A 1 114 ? 89.817 71.382 40.907 1.00 36.93 122 PHE A N 1
ATOM 878 C CA . PHE A 1 114 ? 90.953 70.896 40.135 1.00 35.31 122 PHE A CA 1
ATOM 879 C C . PHE A 1 114 ? 92.000 71.992 39.946 1.00 36.15 122 PHE A C 1
ATOM 880 O O . PHE A 1 114 ? 91.661 73.156 39.712 1.00 37.57 122 PHE A O 1
ATOM 888 N N . LEU A 1 115 ? 93.272 71.620 40.049 1.00 34.59 123 LEU A N 1
ATOM 889 C CA . LEU A 1 115 ? 94.359 72.564 39.840 1.00 34.39 123 LEU A CA 1
ATOM 890 C C . LEU A 1 115 ? 95.438 71.914 38.990 1.00 33.99 123 LEU A C 1
ATOM 891 O O . LEU A 1 115 ? 95.800 70.758 39.218 1.00 34.21 123 LEU A O 1
ATOM 896 N N . LEU A 1 116 ? 95.935 72.650 38.000 1.00 32.80 124 LEU A N 1
ATOM 897 C CA . LEU A 1 116 ? 96.998 72.153 37.137 1.00 31.42 124 LEU A CA 1
ATOM 898 C C . LEU A 1 116 ? 98.282 72.617 37.820 1.00 30.74 124 LEU A C 1
ATOM 899 O O . LEU A 1 116 ? 98.472 73.807 38.051 1.00 29.65 124 LEU A O 1
ATOM 904 N N . VAL A 1 117 ? 99.154 71.673 38.157 1.00 29.49 125 VAL A N 1
ATOM 905 C CA . VAL A 1 117 ? 100.385 72.005 38.861 1.00 29.70 125 VAL A CA 1
ATOM 906 C C . VAL A 1 117 ? 101.664 71.672 38.095 1.00 29.18 125 VAL A C 1
ATOM 907 O O . VAL A 1 117 ? 101.926 70.505 37.789 1.00 29.80 125 VAL A O 1
ATOM 911 N N . GLY A 1 118 ? 102.452 72.701 37.799 1.00 28.02 126 GLY A N 1
ATOM 912 C CA . GLY A 1 118 ? 103.715 72.508 37.106 1.00 28.84 126 GLY A CA 1
ATOM 913 C C . GLY A 1 118 ? 104.803 72.477 38.167 1.00 31.30 126 GLY A C 1
ATOM 914 O O . GLY A 1 118 ? 105.262 73.524 38.627 1.00 30.48 126 GLY A O 1
ATOM 915 N N . ASN A 1 119 ? 105.212 71.275 38.562 1.00 30.45 127 ASN A N 1
ATOM 916 C CA . ASN A 1 119 ? 106.215 71.111 39.605 1.00 30.56 127 ASN A CA 1
ATOM 917 C C . ASN A 1 119 ? 107.664 71.165 39.108 1.00 31.54 127 ASN A C 1
ATOM 918 O O . ASN A 1 119 ? 107.930 71.067 37.908 1.00 30.88 127 ASN A O 1
ATOM 923 N N . LYS A 1 120 ? 108.587 71.332 40.056 1.00 31.73 128 LYS A N 1
ATOM 924 C CA . LYS A 1 120 ? 110.027 71.398 39.800 1.00 31.19 128 LYS A CA 1
ATOM 925 C C . LYS A 1 120 ? 110.458 72.727 39.205 1.00 32.39 128 LYS A C 1
ATOM 926 O O . LYS A 1 120 ? 111.375 72.782 38.392 1.00 32.74 128 LYS A O 1
ATOM 932 N N . SER A 1 121 ? 109.802 73.797 39.639 1.00 33.09 129 SER A N 1
ATOM 933 C CA . SER A 1 121 ? 110.093 75.142 39.158 1.00 35.78 129 SER A CA 1
ATOM 934 C C . SER A 1 121 ? 111.535 75.559 39.422 1.00 36.94 129 SER A C 1
ATOM 935 O O . SER A 1 121 ? 112.054 76.456 38.760 1.00 37.34 129 SER A O 1
ATOM 938 N N . ASP A 1 122 ? 112.187 74.903 40.378 1.00 37.32 130 ASP A N 1
ATOM 939 C CA . ASP A 1 122 ? 113.570 75.240 40.702 1.00 36.42 130 ASP A CA 1
ATOM 940 C C . ASP A 1 122 ? 114.549 74.773 39.632 1.00 36.71 130 ASP A C 1
ATOM 941 O O . ASP A 1 122 ? 115.718 75.169 39.640 1.00 35.69 130 ASP A O 1
ATOM 946 N N . LEU A 1 123 ? 114.079 73.934 38.713 1.00 35.47 131 LEU A N 1
ATOM 947 C CA . LEU A 1 123 ? 114.939 73.425 37.642 1.00 39.06 131 LEU A CA 1
ATOM 948 C C . LEU A 1 123 ? 114.644 74.134 36.318 1.00 41.17 131 LEU A C 1
ATOM 949 O O . LEU A 1 123 ? 114.434 73.493 35.282 1.00 40.58 131 LEU A O 1
ATOM 954 N N . GLU A 1 124 ? 114.629 75.463 36.368 1.00 43.32 132 GLU A N 1
ATOM 955 C CA . GLU A 1 124 ? 114.355 76.288 35.200 1.00 47.75 132 GLU A CA 1
ATOM 956 C C . GLU A 1 124 ? 115.286 75.985 34.034 1.00 48.74 132 GLU A C 1
ATOM 957 O O . GLU A 1 124 ? 114.885 76.074 32.875 1.00 49.45 132 GLU A O 1
ATOM 963 N N . ASP A 1 125 ? 116.529 75.633 34.344 1.00 49.76 133 ASP A N 1
ATOM 964 C CA . ASP A 1 125 ? 117.515 75.322 33.315 1.00 51.30 133 ASP A CA 1
ATOM 965 C C . ASP A 1 125 ? 117.157 74.101 32.474 1.00 49.75 133 ASP A C 1
ATOM 966 O O . ASP A 1 125 ? 117.686 73.927 31.374 1.00 49.37 133 ASP A O 1
ATOM 971 N N . LYS A 1 126 ? 116.260 73.261 32.987 1.00 46.99 134 LYS A N 1
ATOM 972 C CA . LYS A 1 126 ? 115.847 72.051 32.282 1.00 44.26 134 LYS A CA 1
ATOM 973 C C . LYS A 1 126 ? 114.389 72.078 31.841 1.00 42.21 134 LYS A C 1
ATOM 974 O O . LYS A 1 126 ? 113.830 71.055 31.444 1.00 40.83 134 LYS A O 1
ATOM 980 N N . ARG A 1 127 ? 113.778 73.252 31.912 1.00 40.80 135 ARG A N 1
ATOM 981 C CA . ARG A 1 127 ? 112.390 73.405 31.517 1.00 40.90 135 ARG A CA 1
ATOM 982 C C . ARG A 1 127 ? 112.153 72.899 30.090 1.00 41.60 135 ARG A C 1
ATOM 983 O O . ARG A 1 127 ? 112.913 73.213 29.168 1.00 40.28 135 ARG A O 1
ATOM 991 N N . GLN A 1 128 ? 111.098 72.104 29.928 1.00 41.59 136 GLN A N 1
ATOM 992 C CA . GLN A 1 128 ? 110.707 71.550 28.632 1.00 39.73 136 GLN A CA 1
ATOM 993 C C . GLN A 1 128 ? 109.299 72.032 28.292 1.00 41.23 136 GLN A C 1
ATOM 994 O O . GLN A 1 128 ? 108.865 71.961 27.138 1.00 43.38 136 GLN A O 1
ATOM 1000 N N . VAL A 1 129 ? 108.581 72.505 29.306 1.00 40.06 137 VAL A N 1
ATOM 1001 C CA . VAL A 1 129 ? 107.214 72.994 29.126 1.00 39.52 137 VAL A CA 1
ATOM 1002 C C . VAL A 1 129 ? 107.179 74.482 29.453 1.00 40.24 137 VAL A C 1
ATOM 1003 O O . VAL A 1 129 ? 107.552 74.891 30.551 1.00 41.75 137 VAL A O 1
ATOM 1007 N N . SER A 1 130 ? 106.733 75.291 28.501 1.00 38.91 138 SER A N 1
ATOM 1008 C CA . SER A 1 130 ? 106.684 76.735 28.697 1.00 39.28 138 SER A CA 1
ATOM 1009 C C . SER A 1 130 ? 105.523 77.154 29.574 1.00 39.69 138 SER A C 1
ATOM 1010 O O . SER A 1 130 ? 104.471 76.518 29.569 1.00 40.35 138 SER A O 1
ATOM 1013 N N . VAL A 1 131 ? 105.715 78.243 30.310 1.00 41.21 139 VAL A N 1
ATOM 1014 C CA . VAL A 1 131 ? 104.675 78.771 31.178 1.00 42.88 139 VAL A CA 1
ATOM 1015 C C . VAL A 1 131 ? 103.431 79.068 30.350 1.00 43.95 139 VAL A C 1
ATOM 1016 O O . VAL A 1 131 ? 102.313 78.734 30.745 1.00 43.85 139 VAL A O 1
ATOM 1020 N N . GLU A 1 132 ? 103.637 79.698 29.197 1.00 45.58 140 GLU A N 1
ATOM 1021 C CA . GLU A 1 132 ? 102.533 80.044 28.312 1.00 47.32 140 GLU A CA 1
ATOM 1022 C C . GLU A 1 132 ? 101.711 78.821 27.933 1.00 45.07 140 GLU A C 1
ATOM 1023 O O . GLU A 1 132 ? 100.488 78.831 28.044 1.00 45.74 140 GLU A O 1
ATOM 1029 N N . GLU A 1 133 ? 102.385 77.767 27.490 1.00 44.25 141 GLU A N 1
ATOM 1030 C CA . GLU A 1 133 ? 101.692 76.549 27.104 1.00 44.37 141 GLU A CA 1
ATOM 1031 C C . GLU A 1 133 ? 100.852 75.995 28.257 1.00 44.27 141 GLU A C 1
ATOM 1032 O O . GLU A 1 133 ? 99.678 75.667 28.085 1.00 42.48 141 GLU A O 1
ATOM 1038 N N . ALA A 1 134 ? 101.462 75.896 29.434 1.00 43.51 142 ALA A N 1
ATOM 1039 C CA . ALA A 1 134 ? 100.768 75.380 30.608 1.00 42.82 142 ALA A CA 1
ATOM 1040 C C . ALA A 1 134 ? 99.563 76.240 30.962 1.00 41.52 142 ALA A C 1
ATOM 1041 O O . ALA A 1 134 ? 98.487 75.715 31.229 1.00 38.89 142 ALA A O 1
ATOM 1043 N N . LYS A 1 135 ? 99.743 77.559 30.964 1.00 42.82 143 LYS A N 1
ATOM 1044 C CA . LYS A 1 135 ? 98.641 78.466 31.284 1.00 45.21 143 LYS A CA 1
ATOM 1045 C C . LYS A 1 135 ? 97.463 78.292 30.324 1.00 46.46 143 LYS A C 1
ATOM 1046 O O . LYS A 1 135 ? 96.311 78.216 30.755 1.00 46.07 143 LYS A O 1
ATOM 1052 N N . ASN A 1 136 ? 97.751 78.234 29.026 1.00 46.75 144 ASN A N 1
ATOM 1053 C CA . ASN A 1 136 ? 96.693 78.078 28.033 1.00 48.36 144 ASN A CA 1
ATOM 1054 C C . ASN A 1 136 ? 95.853 76.836 28.294 1.00 48.68 144 ASN A C 1
ATOM 1055 O O . ASN A 1 136 ? 94.627 76.880 28.209 1.00 49.70 144 ASN A O 1
ATOM 1060 N N . ARG A 1 137 ? 96.509 75.726 28.610 1.00 49.18 145 ARG A N 1
ATOM 1061 C CA . ARG A 1 137 ? 95.779 74.494 28.873 1.00 49.70 145 ARG A CA 1
ATOM 1062 C C . ARG A 1 137 ? 94.900 74.642 30.105 1.00 48.97 145 ARG A C 1
ATOM 1063 O O . ARG A 1 137 ? 93.767 74.164 30.129 1.00 49.97 145 ARG A O 1
ATOM 1071 N N . ALA A 1 138 ? 95.420 75.308 31.129 1.00 47.68 146 ALA A N 1
ATOM 1072 C CA . ALA A 1 138 ? 94.654 75.506 32.352 1.00 48.95 146 ALA A CA 1
ATOM 1073 C C . ALA A 1 138 ? 93.400 76.343 32.077 1.00 49.53 146 ALA A C 1
ATOM 1074 O O . ALA A 1 138 ? 92.320 76.047 32.587 1.00 49.20 146 ALA A O 1
ATOM 1076 N N . GLU A 1 139 ? 93.542 77.385 31.267 1.00 50.27 147 GLU A N 1
ATOM 1077 C CA . GLU A 1 139 ? 92.405 78.240 30.952 1.00 51.38 147 GLU A CA 1
ATOM 1078 C C . GLU A 1 139 ? 91.385 77.487 30.103 1.00 50.45 147 GLU A C 1
ATOM 1079 O O . GLU A 1 139 ? 90.179 77.689 30.241 1.00 49.28 147 GLU A O 1
ATOM 1085 N N . GLN A 1 140 ? 91.869 76.602 29.241 1.00 50.11 148 GLN A N 1
ATOM 1086 C CA . GLN A 1 140 ? 90.981 75.819 28.392 1.00 51.61 148 GLN A CA 1
ATOM 1087 C C . GLN A 1 140 ? 90.100 74.932 29.275 1.00 50.53 148 GLN A C 1
ATOM 1088 O O . GLN A 1 140 ? 88.910 74.758 29.006 1.00 50.29 148 GLN A O 1
ATOM 1094 N N . TRP A 1 141 ? 90.691 74.378 30.333 1.00 48.83 149 TRP A N 1
ATOM 1095 C CA . TRP A 1 141 ? 89.966 73.514 31.264 1.00 46.91 149 TRP A CA 1
ATOM 1096 C C . TRP A 1 141 ? 89.258 74.314 32.345 1.00 46.41 149 TRP A C 1
ATOM 1097 O O . TRP A 1 141 ? 88.529 73.759 33.165 1.00 48.18 149 TRP A O 1
ATOM 1108 N N . ASN A 1 142 ? 89.493 75.616 32.355 1.00 45.31 150 ASN A N 1
ATOM 1109 C CA . ASN A 1 142 ? 88.885 76.503 33.335 1.00 47.13 150 ASN A CA 1
ATOM 1110 C C . ASN A 1 142 ? 89.347 76.202 34.763 1.00 46.21 150 ASN A C 1
ATOM 1111 O O . ASN A 1 142 ? 88.538 76.132 35.693 1.00 43.09 150 ASN A O 1
ATOM 1116 N N . VAL A 1 143 ? 90.653 76.017 34.927 1.00 43.72 151 VAL A N 1
ATOM 1117 C CA . VAL A 1 143 ? 91.233 75.756 36.241 1.00 43.03 151 VAL A CA 1
ATOM 1118 C C . VAL A 1 143 ? 92.488 76.601 36.387 1.00 42.97 151 VAL A C 1
ATOM 1119 O O . VAL A 1 143 ? 93.077 77.022 35.393 1.00 43.46 151 VAL A O 1
ATOM 1123 N N . ASN A 1 144 ? 92.895 76.850 37.626 1.00 42.75 152 ASN A N 1
ATOM 1124 C CA . ASN A 1 144 ? 94.091 77.642 37.876 1.00 42.59 152 ASN A CA 1
ATOM 1125 C C . ASN A 1 144 ? 95.358 76.838 37.610 1.00 41.85 152 ASN A C 1
ATOM 1126 O O . ASN A 1 144 ? 95.371 75.608 37.721 1.00 42.32 152 ASN A O 1
ATOM 1131 N N . TYR A 1 145 ? 96.422 77.547 37.252 1.00 39.28 153 TYR A N 1
ATOM 1132 C CA . TYR A 1 145 ? 97.714 76.926 37.010 1.00 37.34 153 TYR A CA 1
ATOM 1133 C C . TYR A 1 145 ? 98.691 77.522 38.004 1.00 37.12 153 TYR A C 1
ATOM 1134 O O . TYR A 1 145 ? 98.751 78.735 38.176 1.00 37.91 153 TYR A O 1
ATOM 1143 N N . VAL A 1 146 ? 99.464 76.662 38.651 1.00 36.55 154 VAL A N 1
ATOM 1144 C CA . VAL A 1 146 ? 100.437 77.108 39.634 1.00 33.54 154 VAL A CA 1
ATOM 1145 C C . VAL A 1 146 ? 101.715 76.312 39.443 1.00 33.22 154 VAL A C 1
ATOM 1146 O O . VAL A 1 146 ? 101.666 75.100 39.228 1.00 32.88 154 VAL A O 1
ATOM 1150 N N . GLU A 1 147 ? 102.859 76.989 39.488 1.00 32.52 155 GLU A N 1
ATOM 1151 C CA . GLU A 1 147 ? 104.128 76.291 39.363 1.00 33.04 155 GLU A CA 1
ATOM 1152 C C . GLU A 1 147 ? 104.673 76.134 40.776 1.00 32.46 155 GLU A C 1
ATOM 1153 O O . GLU A 1 147 ? 104.618 77.058 41.588 1.00 31.02 155 GLU A O 1
ATOM 1159 N N . THR A 1 148 ? 105.196 74.952 41.060 1.00 32.57 156 THR A N 1
ATOM 1160 C CA . THR A 1 148 ? 105.694 74.645 42.390 1.00 30.79 156 THR A CA 1
ATOM 1161 C C . THR A 1 148 ? 107.078 74.067 42.401 1.00 30.95 156 THR A C 1
ATOM 1162 O O . THR A 1 148 ? 107.610 73.650 41.374 1.00 32.25 156 THR A O 1
ATOM 1166 N N . SER A 1 149 ? 107.636 74.015 43.603 1.00 28.88 157 SER A N 1
ATOM 1167 C CA . SER A 1 149 ? 108.935 73.420 43.825 1.00 28.37 157 SER A CA 1
ATOM 1168 C C . SER A 1 149 ? 108.874 72.716 45.175 1.00 28.41 157 SER A C 1
ATOM 1169 O O . SER A 1 149 ? 108.811 73.369 46.212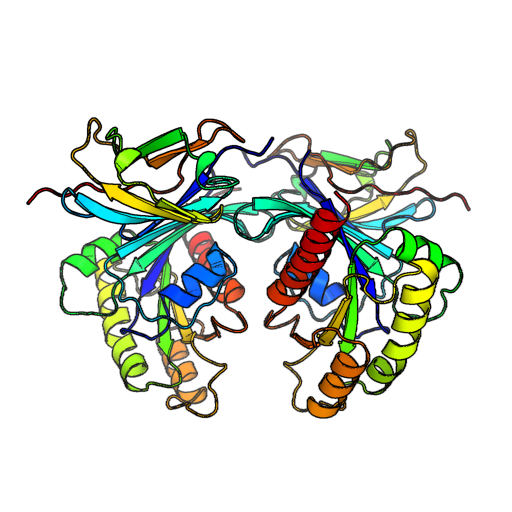 1.00 28.26 157 SER A O 1
ATOM 1172 N N . ALA A 1 150 ? 108.877 71.386 45.155 1.00 27.77 158 ALA A N 1
ATOM 1173 C CA . ALA A 1 150 ? 108.842 70.607 46.386 1.00 28.14 158 ALA A CA 1
ATOM 1174 C C . ALA A 1 150 ? 110.143 70.820 47.156 1.00 27.44 158 ALA A C 1
ATOM 1175 O O . ALA A 1 150 ? 110.206 70.598 48.366 1.00 26.45 158 ALA A O 1
ATOM 1177 N N . LYS A 1 151 ? 111.176 71.258 46.444 1.00 27.45 159 LYS A N 1
ATOM 1178 C CA . LYS A 1 151 ? 112.481 71.502 47.051 1.00 27.85 159 LYS A CA 1
ATOM 1179 C C . LYS A 1 151 ? 112.536 72.789 47.879 1.00 27.30 159 LYS A C 1
ATOM 1180 O O . LYS A 1 151 ? 112.888 72.768 49.057 1.00 25.72 159 LYS A O 1
ATOM 1186 N N . THR A 1 152 ? 112.191 73.913 47.262 1.00 27.24 160 THR A N 1
ATOM 1187 C CA . THR A 1 152 ? 112.209 75.194 47.969 1.00 26.63 160 THR A CA 1
ATOM 1188 C C . THR A 1 152 ? 110.860 75.435 48.626 1.00 25.94 160 THR A C 1
ATOM 1189 O O . THR A 1 152 ? 110.700 76.368 49.410 1.00 25.98 160 THR A O 1
ATOM 1193 N N . ARG A 1 153 ? 109.899 74.579 48.286 1.00 25.28 161 ARG A N 1
ATOM 1194 C CA . ARG A 1 153 ? 108.529 74.645 48.794 1.00 26.16 161 ARG A CA 1
ATOM 1195 C C . ARG A 1 153 ? 107.697 75.790 48.198 1.00 26.38 161 ARG A C 1
ATOM 1196 O O . ARG A 1 153 ? 106.587 76.068 48.655 1.00 25.74 161 ARG A O 1
ATOM 1204 N N . ALA A 1 154 ? 108.224 76.455 47.178 1.00 26.66 162 ALA A N 1
ATOM 1205 C CA . ALA A 1 154 ? 107.493 77.559 46.564 1.00 25.74 162 ALA A CA 1
ATOM 1206 C C . ALA A 1 154 ? 106.097 77.126 46.099 1.00 28.02 162 ALA A C 1
ATOM 1207 O O . ALA A 1 154 ? 105.940 76.125 45.394 1.00 28.72 162 ALA A O 1
ATOM 1209 N N . ASN A 1 155 ? 105.086 77.877 46.529 1.00 28.52 163 ASN A N 1
ATOM 1210 C CA . ASN A 1 155 ? 103.691 77.623 46.172 1.00 28.62 163 ASN A CA 1
ATOM 1211 C C . ASN A 1 155 ? 103.109 76.255 46.541 1.00 29.10 163 ASN A C 1
ATOM 1212 O O . ASN A 1 155 ? 101.986 75.930 46.155 1.00 27.02 163 ASN A O 1
ATOM 1217 N N . VAL A 1 156 ? 103.856 75.452 47.290 1.00 29.15 164 VAL A N 1
ATOM 1218 C CA . VAL A 1 156 ? 103.359 74.137 47.680 1.00 26.40 164 VAL A CA 1
ATOM 1219 C C . VAL A 1 156 ? 102.133 74.275 48.593 1.00 28.81 164 VAL A C 1
ATOM 1220 O O . VAL A 1 156 ? 101.087 73.661 48.357 1.00 26.75 164 VAL A O 1
ATOM 1224 N N . ASP A 1 157 ? 102.261 75.084 49.637 1.00 27.14 165 ASP A N 1
ATOM 1225 C CA . ASP A 1 157 ? 101.149 75.271 50.552 1.00 28.62 165 ASP A CA 1
ATOM 1226 C C . ASP A 1 157 ? 99.975 75.886 49.789 1.00 29.42 165 ASP A C 1
ATOM 1227 O O . ASP A 1 157 ? 98.816 75.515 50.002 1.00 30.36 165 ASP A O 1
ATOM 1232 N N . LYS A 1 158 ? 100.286 76.811 48.888 1.00 28.80 166 LYS A N 1
ATOM 1233 C CA . LYS A 1 158 ? 99.264 77.484 48.086 1.00 30.79 166 LYS A CA 1
ATOM 1234 C C . LYS A 1 158 ? 98.400 76.510 47.287 1.00 30.45 166 LYS A C 1
ATOM 1235 O O . LYS A 1 158 ? 97.175 76.614 47.298 1.00 32.25 166 LYS A O 1
ATOM 1241 N N . VAL A 1 159 ? 99.014 75.558 46.592 1.00 30.30 167 VAL A N 1
ATOM 1242 C CA . VAL A 1 159 ? 98.200 74.646 45.811 1.00 29.13 167 VAL A CA 1
ATOM 1243 C C . VAL A 1 159 ? 97.262 73.804 46.665 1.00 30.00 167 VAL A C 1
ATOM 1244 O O . VAL A 1 159 ? 96.125 73.552 46.265 1.00 29.14 167 VAL A O 1
ATOM 1248 N N . PHE A 1 160 ? 97.720 73.377 47.841 1.00 27.33 168 PHE A N 1
ATOM 1249 C CA . PHE A 1 160 ? 96.870 72.583 48.716 1.00 27.78 168 PHE A CA 1
ATOM 1250 C C . PHE A 1 160 ? 95.746 73.436 49.308 1.00 28.62 168 PHE A C 1
ATOM 1251 O O . PHE A 1 160 ? 94.593 72.998 49.362 1.00 27.88 168 PHE A O 1
ATOM 1259 N N . PHE A 1 161 ? 96.080 74.650 49.740 1.00 28.74 169 PHE A N 1
ATOM 1260 C CA . PHE A 1 161 ? 95.091 75.556 50.318 1.00 31.76 169 PHE A CA 1
ATOM 1261 C C . PHE A 1 161 ? 94.060 75.982 49.269 1.00 32.51 169 PHE A C 1
ATOM 1262 O O . PHE A 1 161 ? 92.859 75.960 49.531 1.00 33.98 169 PHE A O 1
ATOM 1270 N N . ASP A 1 162 ? 94.523 76.354 48.080 1.00 32.58 170 ASP A N 1
ATOM 1271 C CA . ASP A 1 162 ? 93.604 76.763 47.025 1.00 33.84 170 ASP A CA 1
ATOM 1272 C C . ASP A 1 162 ? 92.671 75.628 46.637 1.00 34.31 170 ASP A C 1
ATOM 1273 O O . ASP A 1 162 ? 91.478 75.850 46.423 1.00 32.29 170 ASP A O 1
ATOM 1278 N N . LEU A 1 163 ? 93.196 74.408 46.545 1.00 33.50 171 LEU A N 1
ATOM 1279 C CA . LEU A 1 163 ? 92.333 73.290 46.192 1.00 32.11 171 LEU A CA 1
ATOM 1280 C C . LEU A 1 163 ? 91.296 73.085 47.292 1.00 32.08 171 LEU A C 1
ATOM 1281 O O . LEU A 1 163 ? 90.132 72.814 47.001 1.00 33.10 171 LEU A O 1
ATOM 1286 N N . MET A 1 164 ? 91.709 73.222 48.550 1.00 30.85 172 MET A N 1
ATOM 1287 C CA . MET A 1 164 ? 90.768 73.044 49.657 1.00 33.11 172 MET A CA 1
ATOM 1288 C C . MET A 1 164 ? 89.681 74.123 49.622 1.00 33.53 172 MET A C 1
ATOM 1289 O O . MET A 1 164 ? 88.524 73.857 49.930 1.00 34.49 172 MET A O 1
ATOM 1294 N N . ARG A 1 165 ? 90.060 75.342 49.260 1.00 33.24 173 ARG A N 1
ATOM 1295 C CA . ARG A 1 165 ? 89.097 76.428 49.194 1.00 35.72 173 ARG A CA 1
ATOM 1296 C C . ARG A 1 165 ? 88.051 76.115 48.133 1.00 35.39 173 ARG A C 1
ATOM 1297 O O . ARG A 1 165 ? 86.882 76.441 48.296 1.00 34.35 173 ARG A O 1
ATOM 1305 N N . GLU A 1 166 ? 88.473 75.469 47.052 1.00 37.48 174 GLU A N 1
ATOM 1306 C CA . GLU A 1 166 ? 87.540 75.107 45.995 1.00 39.21 174 GLU A CA 1
ATOM 1307 C C . GLU A 1 166 ? 86.580 74.041 46.507 1.00 41.95 174 GLU A C 1
ATOM 1308 O O . GLU A 1 166 ? 85.362 74.149 46.334 1.00 43.48 174 GLU A O 1
ATOM 1314 N N . ILE A 1 167 ? 87.127 73.015 47.150 1.00 40.55 175 ILE A N 1
ATOM 1315 C CA . ILE A 1 167 ? 86.300 71.954 47.698 1.00 39.96 175 ILE A CA 1
ATOM 1316 C C . ILE A 1 167 ? 85.341 72.584 48.706 1.00 40.74 175 ILE A C 1
ATOM 1317 O O . ILE A 1 167 ? 84.167 72.225 48.782 1.00 40.37 175 ILE A O 1
ATOM 1322 N N . ARG A 1 168 ? 85.867 73.525 49.480 1.00 41.51 176 ARG A N 1
ATOM 1323 C CA . ARG A 1 168 ? 85.091 74.228 50.491 1.00 43.78 176 ARG A CA 1
ATOM 1324 C C . ARG A 1 168 ? 83.922 74.958 49.833 1.00 46.85 176 ARG A C 1
ATOM 1325 O O . ARG A 1 168 ? 82.768 74.757 50.206 1.00 47.51 176 ARG A O 1
ATOM 1333 N N . ALA A 1 169 ? 84.230 75.800 48.851 1.00 49.70 177 ALA A N 1
ATOM 1334 C CA . ALA A 1 169 ? 83.203 76.546 48.139 1.00 53.38 177 ALA A CA 1
ATOM 1335 C C . ALA A 1 169 ? 82.150 75.573 47.633 1.00 56.13 177 ALA A C 1
ATOM 1336 O O . ALA A 1 169 ? 80.951 75.785 47.817 1.00 57.20 177 ALA A O 1
ATOM 1338 N N . ARG A 1 170 ? 82.614 74.496 47.010 1.00 57.78 178 ARG A N 1
ATOM 1339 C CA . ARG A 1 170 ? 81.730 73.479 46.461 1.00 59.68 178 ARG A CA 1
ATOM 1340 C C . ARG A 1 170 ? 80.740 72.953 47.497 1.00 60.25 178 ARG A C 1
ATOM 1341 O O . ARG A 1 170 ? 79.549 72.828 47.219 1.00 60.72 178 ARG A O 1
ATOM 1349 N N . LYS A 1 171 ? 81.232 72.644 48.692 1.00 60.63 179 LYS A N 1
ATOM 1350 C CA . LYS A 1 171 ? 80.372 72.126 49.750 1.00 60.98 179 LYS A CA 1
ATOM 1351 C C . LYS A 1 171 ? 79.385 73.175 50.259 1.00 62.05 179 LYS A C 1
ATOM 1352 O O . LYS A 1 171 ? 78.377 72.835 50.873 1.00 61.47 179 LYS A O 1
ATOM 1358 N N . MET A 1 172 ? 79.675 74.448 50.007 1.00 64.49 180 MET A N 1
ATOM 1359 C CA . MET A 1 172 ? 78.785 75.523 50.438 1.00 67.06 180 MET A CA 1
ATOM 1360 C C . MET A 1 172 ? 77.532 75.481 49.581 1.00 67.80 180 MET A C 1
ATOM 1361 O O . MET A 1 172 ? 76.413 75.504 50.088 1.00 67.08 180 MET A O 1
ATOM 1366 N N . GLU A 1 173 ? 77.746 75.415 48.272 1.00 69.37 181 GLU A N 1
ATOM 1367 C CA . GLU A 1 173 ? 76.670 75.375 47.293 1.00 71.85 181 GLU A CA 1
ATOM 1368 C C . GLU A 1 173 ? 75.740 74.180 47.472 1.00 72.58 181 GLU A C 1
ATOM 1369 O O . GLU A 1 173 ? 74.518 74.328 47.438 1.00 74.31 181 GLU A O 1
ATOM 1375 N N . ASP A 1 174 ? 76.322 73.001 47.662 1.00 72.77 182 ASP A N 1
ATOM 1376 C CA . ASP A 1 174 ? 75.546 71.774 47.821 1.00 72.97 182 ASP A CA 1
ATOM 1377 C C . ASP A 1 174 ? 74.923 71.591 49.200 1.00 73.33 182 ASP A C 1
ATOM 1378 O O . ASP A 1 174 ? 74.225 70.608 49.442 1.00 72.87 182 ASP A O 1
ATOM 1383 N N . SER A 1 175 ? 75.173 72.528 50.106 1.00 74.20 183 SER A N 1
ATOM 1384 C CA . SER A 1 175 ? 74.615 72.427 51.448 1.00 76.29 183 SER A CA 1
ATOM 1385 C C . SER A 1 175 ? 74.379 73.800 52.059 1.00 76.78 183 SER A C 1
ATOM 1386 O O . SER A 1 175 ? 73.196 74.141 52.275 1.00 77.03 183 SER A O 1
ATOM 1390 N N . SER B 1 3 ? 105.103 72.699 78.897 1.00 51.29 11 SER B N 1
ATOM 1391 C CA . SER B 1 3 ? 106.135 71.642 79.073 1.00 49.75 11 SER B CA 1
ATOM 1392 C C . SER B 1 3 ? 106.878 71.399 77.761 1.00 47.71 11 SER B C 1
ATOM 1393 O O . SER B 1 3 ? 107.895 70.707 77.733 1.00 47.98 11 SER B O 1
ATOM 1396 N N . LEU B 1 4 ? 106.365 71.963 76.672 1.00 44.31 12 LEU B N 1
ATOM 1397 C CA . LEU B 1 4 ? 107.001 71.792 75.371 1.00 41.63 12 LEU B CA 1
ATOM 1398 C C . LEU B 1 4 ? 108.215 72.701 75.245 1.00 39.97 12 LEU B C 1
ATOM 1399 O O . LEU B 1 4 ? 108.289 73.748 75.896 1.00 39.19 12 LEU B O 1
ATOM 1404 N N . ALA B 1 5 ? 109.170 72.300 74.412 1.00 36.48 13 ALA B N 1
ATOM 1405 C CA . ALA B 1 5 ? 110.350 73.122 74.197 1.00 34.06 13 ALA B CA 1
ATOM 1406 C C . ALA B 1 5 ? 109.816 74.422 73.603 1.00 33.70 13 ALA B C 1
ATOM 1407 O O . ALA B 1 5 ? 108.797 74.420 72.909 1.00 33.13 13 ALA B O 1
ATOM 1409 N N . LEU B 1 6 ? 110.495 75.528 73.886 1.00 31.70 14 LEU B N 1
ATOM 1410 C CA . LEU B 1 6 ? 110.070 76.827 73.394 1.00 31.58 14 LEU B CA 1
ATOM 1411 C C . LEU B 1 6 ? 111.272 77.548 72.805 1.00 31.00 14 LEU B C 1
ATOM 1412 O O . LEU B 1 6 ? 112.190 77.937 73.524 1.00 31.94 14 LEU B O 1
ATOM 1417 N N . HIS B 1 7 ? 111.267 77.715 71.489 1.00 30.78 15 HIS B N 1
ATOM 1418 C CA . HIS B 1 7 ? 112.370 78.378 70.815 1.00 29.33 15 HIS B CA 1
ATOM 1419 C C . HIS B 1 7 ? 111.980 79.804 70.488 1.00 29.66 15 HIS B C 1
ATOM 1420 O O . HIS B 1 7 ? 111.008 80.051 69.776 1.00 30.57 15 HIS B O 1
ATOM 1427 N N . LYS B 1 8 ? 112.747 80.746 71.023 1.00 32.44 16 LYS B N 1
ATOM 1428 C CA . LYS B 1 8 ? 112.463 82.160 70.823 1.00 32.44 16 LYS B CA 1
ATOM 1429 C C . LYS B 1 8 ? 113.258 82.772 69.694 1.00 31.43 16 LYS B C 1
ATOM 1430 O O . LYS B 1 8 ? 114.466 82.973 69.796 1.00 31.33 16 LYS B O 1
ATOM 1436 N N . VAL B 1 9 ? 112.548 83.087 68.621 1.00 30.86 17 VAL B N 1
ATOM 1437 C CA . VAL B 1 9 ? 113.137 83.664 67.432 1.00 31.21 17 VAL B CA 1
ATOM 1438 C C . VAL B 1 9 ? 112.855 85.152 67.345 1.00 32.36 17 VAL B C 1
ATOM 1439 O O . VAL B 1 9 ? 111.778 85.614 67.715 1.00 30.95 17 VAL B O 1
ATOM 1443 N N . ILE B 1 10 ? 113.834 85.904 66.864 1.00 33.59 18 ILE B N 1
ATOM 1444 C CA . ILE B 1 10 ? 113.645 87.331 66.708 1.00 35.76 18 ILE B CA 1
ATOM 1445 C C . ILE B 1 10 ? 113.991 87.764 65.293 1.00 36.33 18 ILE B C 1
ATOM 1446 O O . ILE B 1 10 ? 115.064 87.449 64.778 1.00 35.72 18 ILE B O 1
ATOM 1451 N N . MET B 1 11 ? 113.054 88.475 64.670 1.00 37.65 19 MET B N 1
ATOM 1452 C CA . MET B 1 11 ? 113.215 88.988 63.316 1.00 39.82 19 MET B CA 1
ATOM 1453 C C . MET B 1 11 ? 113.927 90.340 63.372 1.00 42.21 19 MET B C 1
ATOM 1454 O O . MET B 1 11 ? 113.462 91.253 64.057 1.00 44.70 19 MET B O 1
ATOM 1459 N N . VAL B 1 12 ? 115.048 90.476 62.667 1.00 42.74 20 VAL B N 1
ATOM 1460 C CA . VAL B 1 12 ? 115.769 91.747 62.653 1.00 44.31 20 VAL B CA 1
ATOM 1461 C C . VAL B 1 12 ? 116.093 92.146 61.219 1.00 45.24 20 VAL B C 1
ATOM 1462 O O . VAL B 1 12 ? 116.208 91.291 60.332 1.00 42.34 20 VAL B O 1
ATOM 1466 N N . GLY B 1 13 ? 116.234 93.450 60.998 1.00 45.66 21 GLY B N 1
ATOM 1467 C CA . GLY B 1 13 ? 116.540 93.945 59.668 1.00 46.22 21 GLY B CA 1
ATOM 1468 C C . GLY B 1 13 ? 115.890 95.284 59.371 1.00 46.36 21 GLY B C 1
ATOM 1469 O O . GLY B 1 13 ? 114.980 95.714 60.080 1.00 46.31 21 GLY B O 1
ATOM 1470 N N . SER B 1 14 ? 116.359 95.932 58.308 1.00 47.17 22 SER B N 1
ATOM 1471 C CA . SER B 1 14 ? 115.858 97.239 57.879 1.00 47.90 22 SER B CA 1
ATOM 1472 C C . SER B 1 14 ? 114.370 97.234 57.552 1.00 48.35 22 SER B C 1
ATOM 1473 O O . SER B 1 14 ? 113.766 96.181 57.347 1.00 48.03 22 SER B O 1
ATOM 1476 N N . GLY B 1 15 ? 113.791 98.427 57.474 1.00 47.29 23 GLY B N 1
ATOM 1477 C CA . GLY B 1 15 ? 112.382 98.537 57.159 1.00 45.75 23 GLY B CA 1
ATOM 1478 C C . GLY B 1 15 ? 112.040 98.061 55.760 1.00 46.11 23 GLY B C 1
ATOM 1479 O O . GLY B 1 15 ? 112.809 98.256 54.814 1.00 46.70 23 GLY B O 1
ATOM 1480 N N . GLY B 1 16 ? 110.884 97.417 55.635 1.00 45.03 24 GLY B N 1
ATOM 1481 C CA . GLY B 1 16 ? 110.422 96.937 54.344 1.00 45.33 24 GLY B CA 1
ATOM 1482 C C . GLY B 1 16 ? 111.137 95.751 53.717 1.00 44.95 24 GLY B C 1
ATOM 1483 O O . GLY B 1 16 ? 110.853 95.398 52.569 1.00 45.45 24 GLY B O 1
ATOM 1484 N N . VAL B 1 17 ? 112.053 95.125 54.448 1.00 44.35 25 VAL B N 1
ATOM 1485 C CA . VAL B 1 17 ? 112.781 93.978 53.911 1.00 42.88 25 VAL B CA 1
ATOM 1486 C C . VAL B 1 17 ? 111.910 92.727 53.851 1.00 43.01 25 VAL B C 1
ATOM 1487 O O . VAL B 1 17 ? 112.184 91.807 53.075 1.00 41.95 25 VAL B O 1
ATOM 1491 N N . GLY B 1 18 ? 110.855 92.703 54.663 1.00 42.57 26 GLY B N 1
ATOM 1492 C CA . GLY B 1 18 ? 109.951 91.568 54.668 1.00 41.24 26 GLY B CA 1
ATOM 1493 C C . GLY B 1 18 ? 109.926 90.745 55.943 1.00 39.89 26 GLY B C 1
ATOM 1494 O O . GLY B 1 18 ? 109.589 89.559 55.908 1.00 38.94 26 GLY B O 1
ATOM 1495 N N . LYS B 1 19 ? 110.271 91.356 57.071 1.00 38.85 27 LYS B N 1
ATOM 1496 C CA . LYS B 1 19 ? 110.267 90.639 58.341 1.00 38.88 27 LYS B CA 1
ATOM 1497 C C . LYS B 1 19 ? 108.864 90.139 58.688 1.00 41.12 27 LYS B C 1
ATOM 1498 O O . LYS B 1 19 ? 108.672 88.976 59.090 1.00 38.87 27 LYS B O 1
ATOM 1504 N N . SER B 1 20 ? 107.883 91.023 58.531 1.00 39.78 28 SER B N 1
ATOM 1505 C CA . SER B 1 20 ? 106.505 90.681 58.844 1.00 38.61 28 SER B CA 1
ATOM 1506 C C . SER B 1 20 ? 105.913 89.714 57.846 1.00 36.88 28 SER B C 1
ATOM 1507 O O . SER B 1 20 ? 105.206 88.788 58.226 1.00 36.58 28 SER B O 1
ATOM 1510 N N . ALA B 1 21 ? 106.193 89.939 56.569 1.00 35.61 29 ALA B N 1
ATOM 1511 C CA . ALA B 1 21 ? 105.666 89.075 55.524 1.00 36.39 29 ALA B CA 1
ATOM 1512 C C . ALA B 1 21 ? 106.141 87.633 55.735 1.00 35.84 29 ALA B C 1
ATOM 1513 O O . ALA B 1 21 ? 105.368 86.690 55.590 1.00 35.82 29 ALA B O 1
ATOM 1515 N N . LEU B 1 22 ? 107.414 87.467 56.075 1.00 35.12 30 LEU B N 1
ATOM 1516 C CA . LEU B 1 22 ? 107.958 86.134 56.326 1.00 35.16 30 LEU B CA 1
ATOM 1517 C C . LEU B 1 22 ? 107.225 85.518 57.522 1.00 35.16 30 LEU B C 1
ATOM 1518 O O . LEU B 1 22 ? 106.819 84.356 57.491 1.00 33.44 30 LEU B O 1
ATOM 1523 N N . THR B 1 23 ? 107.040 86.321 58.565 1.00 34.26 31 THR B N 1
ATOM 1524 C CA . THR B 1 23 ? 106.366 85.873 59.782 1.00 33.73 31 THR B CA 1
ATOM 1525 C C . THR B 1 23 ? 104.921 85.437 59.547 1.00 34.47 31 THR B C 1
ATOM 1526 O O . THR B 1 23 ? 104.503 84.368 60.005 1.00 32.51 31 THR B O 1
ATOM 1530 N N . LEU B 1 24 ? 104.162 86.265 58.831 1.00 34.58 32 LEU B N 1
ATOM 1531 C CA . LEU B 1 24 ? 102.757 85.979 58.572 1.00 34.00 32 LEU B CA 1
ATOM 1532 C C . LEU B 1 24 ? 102.573 84.819 57.612 1.00 33.95 32 LEU B C 1
ATOM 1533 O O . LEU B 1 24 ? 101.584 84.087 57.694 1.00 32.75 32 LEU B O 1
ATOM 1538 N N . GLN B 1 25 ? 103.520 84.646 56.697 1.00 32.91 33 GLN B N 1
ATOM 1539 C CA . GLN B 1 25 ? 103.432 83.531 55.765 1.00 33.27 33 GLN B CA 1
ATOM 1540 C C . GLN B 1 25 ? 103.652 82.254 56.590 1.00 31.60 33 GLN B C 1
ATOM 1541 O O . GLN B 1 25 ? 102.901 81.289 56.473 1.00 33.61 33 GLN B O 1
ATOM 1547 N N . PHE B 1 26 ? 104.667 82.263 57.446 1.00 30.33 34 PHE B N 1
ATOM 1548 C CA . PHE B 1 26 ? 104.958 81.099 58.287 1.00 30.29 34 PHE B CA 1
ATOM 1549 C C . PHE B 1 26 ? 103.830 80.808 59.274 1.00 32.53 34 PHE B C 1
ATOM 1550 O O . PHE B 1 26 ? 103.425 79.656 59.452 1.00 30.78 34 PHE B O 1
ATOM 1558 N N . MET B 1 27 ? 103.326 81.862 59.912 1.00 30.99 35 MET B N 1
ATOM 1559 C CA . MET B 1 27 ? 102.258 81.741 60.897 1.00 30.94 35 MET B CA 1
ATOM 1560 C C . MET B 1 27 ? 100.872 81.430 60.346 1.00 31.59 35 MET B C 1
ATOM 1561 O O . MET B 1 27 ? 100.213 80.495 60.809 1.00 32.82 35 MET B O 1
ATOM 1566 N N . TYR B 1 28 ? 100.426 82.206 59.361 1.00 33.68 36 TYR B N 1
ATOM 1567 C CA . TYR B 1 28 ? 99.082 82.026 58.813 1.00 33.53 36 TYR B CA 1
ATOM 1568 C C . TYR B 1 28 ? 98.951 81.677 57.334 1.00 34.17 36 TYR B C 1
ATOM 1569 O O . TYR B 1 28 ? 97.859 81.767 56.776 1.00 33.21 36 TYR B O 1
ATOM 1578 N N . ASP B 1 29 ? 100.055 81.288 56.701 1.00 34.63 37 ASP B N 1
ATOM 1579 C CA . ASP B 1 29 ? 100.035 80.884 55.296 1.00 35.07 37 ASP B CA 1
ATOM 1580 C C . ASP B 1 29 ? 99.440 81.950 54.381 1.00 35.28 37 ASP B C 1
ATOM 1581 O O . ASP B 1 29 ? 98.731 81.643 53.418 1.00 36.53 37 ASP B O 1
ATOM 1586 N N . GLU B 1 30 ? 99.755 83.203 54.663 1.00 34.74 38 GLU B N 1
ATOM 1587 C CA . GLU B 1 30 ? 99.212 84.289 53.875 1.00 37.32 38 GLU B CA 1
ATOM 1588 C C . GLU B 1 30 ? 100.293 85.249 53.412 1.00 38.75 38 GLU B C 1
ATOM 1589 O O . GLU B 1 30 ? 101.377 85.314 53.993 1.00 37.70 38 GLU B O 1
ATOM 1595 N N . PHE B 1 31 ? 99.979 85.988 52.355 1.00 39.78 39 PHE B N 1
ATOM 1596 C CA . PHE B 1 31 ? 100.869 87.008 51.827 1.00 43.80 39 PHE B CA 1
ATOM 1597 C C . PHE B 1 31 ? 100.008 88.088 51.195 1.00 47.03 39 PHE B C 1
ATOM 1598 O O . PHE B 1 31 ? 99.172 87.805 50.335 1.00 48.85 39 PHE B O 1
ATOM 1606 N N . VAL B 1 32 ? 100.205 89.326 51.622 1.00 51.15 40 VAL B N 1
ATOM 1607 C CA . VAL B 1 32 ? 99.443 90.436 51.069 1.00 56.39 40 VAL B CA 1
ATOM 1608 C C . VAL B 1 32 ? 100.348 91.645 50.898 1.00 58.90 40 VAL B C 1
ATOM 1609 O O . VAL B 1 32 ? 100.977 92.098 51.851 1.00 60.27 40 VAL B O 1
ATOM 1613 N N . GLU B 1 33 ? 100.422 92.155 49.674 1.00 62.55 41 GLU B N 1
ATOM 1614 C CA . GLU B 1 33 ? 101.252 93.313 49.389 1.00 66.38 41 GLU B CA 1
ATOM 1615 C C . GLU B 1 33 ? 100.683 94.577 50.031 1.00 67.69 41 GLU B C 1
ATOM 1616 O O . GLU B 1 33 ? 99.990 95.364 49.387 1.00 68.43 41 GLU B O 1
ATOM 1622 N N . ASP B 1 34 ? 100.976 94.742 51.317 1.00 68.94 42 ASP B N 1
ATOM 1623 C CA . ASP B 1 34 ? 100.543 95.892 52.104 1.00 70.50 42 ASP B CA 1
ATOM 1624 C C . ASP B 1 34 ? 101.654 96.174 53.098 1.00 70.97 42 ASP B C 1
ATOM 1625 O O . ASP B 1 34 ? 102.054 95.288 53.856 1.00 72.15 42 ASP B O 1
ATOM 1630 N N . TYR B 1 35 ? 102.146 97.408 53.095 1.00 70.29 43 TYR B N 1
ATOM 1631 C CA . TYR B 1 35 ? 103.241 97.804 53.971 1.00 69.60 43 TYR B CA 1
ATOM 1632 C C . TYR B 1 35 ? 102.797 98.595 55.204 1.00 68.72 43 TYR B C 1
ATOM 1633 O O . TYR B 1 35 ? 102.612 99.810 55.149 1.00 68.45 43 TYR B O 1
ATOM 1642 N N . GLU B 1 36 ? 102.637 97.878 56.313 1.00 67.73 44 GLU B N 1
ATOM 1643 C CA . GLU B 1 36 ? 102.247 98.446 57.599 1.00 66.82 44 GLU B CA 1
ATOM 1644 C C . GLU B 1 36 ? 103.434 98.316 58.553 1.00 64.70 44 GLU B C 1
ATOM 1645 O O . GLU B 1 36 ? 103.651 97.258 59.150 1.00 64.43 44 GLU B O 1
ATOM 1651 N N . PRO B 1 37 ? 104.224 99.392 58.701 1.00 62.65 45 PRO B N 1
ATOM 1652 C CA . PRO B 1 37 ? 105.394 99.399 59.583 1.00 60.28 45 PRO B CA 1
ATOM 1653 C C . PRO B 1 37 ? 105.106 98.793 60.948 1.00 57.68 45 PRO B C 1
ATOM 1654 O O . PRO B 1 37 ? 104.055 99.034 61.542 1.00 57.97 45 PRO B O 1
ATOM 1658 N N . THR B 1 38 ? 106.053 98.000 61.436 1.00 54.63 46 THR B N 1
ATOM 1659 C CA . THR B 1 38 ? 105.900 97.333 62.718 1.00 51.09 46 THR B CA 1
ATOM 1660 C C . THR B 1 38 ? 106.559 98.068 63.869 1.00 49.80 46 THR B C 1
ATOM 1661 O O . THR B 1 38 ? 107.554 98.767 63.697 1.00 48.41 46 THR B O 1
ATOM 1665 N N . LYS B 1 39 ? 105.971 97.901 65.044 1.00 50.13 47 LYS B N 1
ATOM 1666 C CA . LYS B 1 39 ? 106.489 98.479 66.269 1.00 51.89 47 LYS B CA 1
ATOM 1667 C C . LYS B 1 39 ? 107.151 97.289 66.950 1.00 50.85 47 LYS B C 1
ATOM 1668 O O . LYS B 1 39 ? 108.372 97.212 67.060 1.00 52.23 47 LYS B O 1
ATOM 1674 N N . ALA B 1 40 ? 106.313 96.351 67.380 1.00 49.65 48 ALA B N 1
ATOM 1675 C CA . ALA B 1 40 ? 106.753 95.133 68.043 1.00 48.42 48 ALA B CA 1
ATOM 1676 C C . ALA B 1 40 ? 105.559 94.187 68.108 1.00 48.00 48 ALA B C 1
ATOM 1677 O O . ALA B 1 40 ? 104.572 94.476 68.787 1.00 48.03 48 ALA B O 1
ATOM 1679 N N . ASP B 1 41 ? 105.642 93.068 67.393 1.00 45.82 49 ASP B N 1
ATOM 1680 C CA . ASP B 1 41 ? 104.554 92.091 67.385 1.00 45.19 49 ASP B CA 1
ATOM 1681 C C . ASP B 1 41 ? 105.023 90.724 67.884 1.00 43.40 49 ASP B C 1
ATOM 1682 O O . ASP B 1 41 ? 106.176 90.331 67.675 1.00 42.54 49 ASP B O 1
ATOM 1687 N N . SER B 1 42 ? 104.120 90.003 68.538 1.00 40.46 50 SER B N 1
ATOM 1688 C CA . SER B 1 42 ? 104.442 88.693 69.078 1.00 38.20 50 SER B CA 1
ATOM 1689 C C . SER B 1 42 ? 103.571 87.574 68.512 1.00 37.66 50 SER B C 1
ATOM 1690 O O . SER B 1 42 ? 102.353 87.719 68.360 1.00 36.05 50 SER B O 1
ATOM 1693 N N . TYR B 1 43 ? 104.214 86.455 68.197 1.00 36.39 51 TYR B N 1
ATOM 1694 C CA . TYR B 1 43 ? 103.522 85.294 67.660 1.00 33.36 51 TYR B CA 1
ATOM 1695 C C . TYR B 1 43 ? 104.054 84.052 68.350 1.00 32.70 51 TYR B C 1
ATOM 1696 O O . TYR B 1 43 ? 105.206 84.006 68.768 1.00 31.38 51 TYR B O 1
ATOM 1705 N N . ARG B 1 44 ? 103.203 83.047 68.481 1.00 32.39 52 ARG B N 1
ATOM 1706 C CA . ARG B 1 44 ? 103.612 81.820 69.120 1.00 31.47 52 ARG B CA 1
ATOM 1707 C C . ARG B 1 44 ? 102.620 80.726 68.802 1.00 33.55 52 ARG B C 1
ATOM 1708 O O . ARG B 1 44 ? 101.409 80.900 68.952 1.00 29.58 52 ARG B O 1
ATOM 1716 N N . LYS B 1 45 ? 103.133 79.600 68.330 1.00 31.35 53 LYS B N 1
ATOM 1717 C CA . LYS B 1 45 ? 102.268 78.483 68.022 1.00 31.33 53 LYS B CA 1
ATOM 1718 C C . LYS B 1 45 ? 103.040 77.184 68.041 1.00 31.16 53 LYS B C 1
ATOM 1719 O O . LYS B 1 45 ? 104.276 77.167 68.084 1.00 26.82 53 LYS B O 1
ATOM 1725 N N . LYS B 1 46 ? 102.286 76.097 68.001 1.00 30.18 54 LYS B N 1
ATOM 1726 C CA . LYS B 1 46 ? 102.847 74.768 68.005 1.00 33.33 54 LYS B CA 1
ATOM 1727 C C . LYS B 1 46 ? 103.287 74.399 66.586 1.00 32.73 54 LYS B C 1
ATOM 1728 O O . LYS B 1 46 ? 102.601 74.692 65.614 1.00 32.57 54 LYS B O 1
ATOM 1734 N N . VAL B 1 47 ? 104.455 73.779 66.479 1.00 32.22 55 VAL B N 1
ATOM 1735 C CA . VAL B 1 47 ? 104.980 73.329 65.196 1.00 29.56 55 VAL B CA 1
ATOM 1736 C C . VAL B 1 47 ? 105.706 72.017 65.447 1.00 28.55 55 VAL B C 1
ATOM 1737 O O . VAL B 1 47 ? 106.130 71.733 66.569 1.00 28.89 55 VAL B O 1
ATOM 1741 N N . VAL B 1 48 ? 105.856 71.219 64.402 1.00 26.77 56 VAL B N 1
ATOM 1742 C CA . VAL B 1 48 ? 106.546 69.943 64.530 1.00 26.00 56 VAL B CA 1
ATOM 1743 C C . VAL B 1 48 ? 107.938 70.085 63.934 1.00 25.06 56 VAL B C 1
ATOM 1744 O O . VAL B 1 48 ? 108.083 70.370 62.747 1.00 26.32 56 VAL B O 1
ATOM 1748 N N . LEU B 1 49 ? 108.953 69.912 64.770 1.00 23.53 57 LEU B N 1
ATOM 1749 C CA . LEU B 1 49 ? 110.335 70.024 64.337 1.00 23.69 57 LEU B CA 1
ATOM 1750 C C . LEU B 1 49 ? 110.976 68.644 64.376 1.00 24.26 57 LEU B C 1
ATOM 1751 O O . LEU B 1 49 ? 111.193 68.071 65.447 1.00 25.74 57 LEU B O 1
ATOM 1756 N N . ASP B 1 50 ? 111.275 68.116 63.199 1.00 23.90 58 ASP B N 1
ATOM 1757 C CA . ASP B 1 50 ? 111.874 66.795 63.089 1.00 24.72 58 ASP B CA 1
ATOM 1758 C C . ASP B 1 50 ? 111.043 65.784 63.869 1.00 24.85 58 ASP B C 1
ATOM 1759 O O . ASP B 1 50 ? 111.579 64.998 64.649 1.00 25.40 58 ASP B O 1
ATOM 1764 N N . GLY B 1 51 ? 109.727 65.823 63.648 1.00 24.72 59 GLY B N 1
ATOM 1765 C CA . GLY B 1 51 ? 108.811 64.902 64.304 1.00 24.15 59 GLY B CA 1
ATOM 1766 C C . GLY B 1 51 ? 108.431 65.227 65.738 1.00 26.21 59 GLY B C 1
ATOM 1767 O O . GLY B 1 51 ? 107.501 64.640 66.281 1.00 27.42 59 GLY B O 1
ATOM 1768 N N . GLU B 1 52 ? 109.136 66.164 66.358 1.00 27.64 60 GLU B N 1
ATOM 1769 C CA . GLU B 1 52 ? 108.851 66.520 67.741 1.00 28.17 60 GLU B CA 1
ATOM 1770 C C . GLU B 1 52 ? 108.019 67.793 67.838 1.00 29.43 60 GLU B C 1
ATOM 1771 O O . GLU B 1 52 ? 108.360 68.817 67.239 1.00 23.17 60 GLU B O 1
ATOM 1777 N N . GLU B 1 53 ? 106.923 67.727 68.591 1.00 29.26 61 GLU B N 1
ATOM 1778 C CA . GLU B 1 53 ? 106.086 68.899 68.773 1.00 32.24 61 GLU B CA 1
ATOM 1779 C C . GLU B 1 53 ? 106.792 69.867 69.713 1.00 30.90 61 GLU B C 1
ATOM 1780 O O . GLU B 1 53 ? 107.248 69.489 70.791 1.00 29.82 61 GLU B O 1
ATOM 1786 N N . VAL B 1 54 ? 106.904 71.114 69.281 1.00 27.72 62 VAL B N 1
ATOM 1787 C CA . VAL B 1 54 ? 107.534 72.146 70.083 1.00 26.97 62 VAL B CA 1
ATOM 1788 C C . VAL B 1 54 ? 106.750 73.426 69.841 1.00 27.35 62 VAL B C 1
ATOM 1789 O O . VAL B 1 54 ? 105.769 73.434 69.103 1.00 29.15 62 VAL B O 1
ATOM 1793 N N . GLN B 1 55 ? 107.187 74.506 70.463 1.00 27.88 63 GLN B N 1
ATOM 1794 C CA . GLN B 1 55 ? 106.535 75.784 70.278 1.00 31.49 63 GLN B CA 1
ATOM 1795 C C . GLN B 1 55 ? 107.557 76.807 69.805 1.00 31.46 63 GLN B C 1
ATOM 1796 O O . GLN B 1 55 ? 108.678 76.879 70.327 1.00 29.16 63 GLN B O 1
ATOM 1802 N N . ILE B 1 56 ? 107.186 77.579 68.795 1.00 29.62 64 ILE B N 1
ATOM 1803 C CA . ILE B 1 56 ? 108.075 78.610 68.316 1.00 29.67 64 ILE B CA 1
ATOM 1804 C C . ILE B 1 56 ? 107.467 79.955 68.697 1.00 31.39 64 ILE B C 1
ATOM 1805 O O . ILE B 1 56 ? 106.258 80.155 68.594 1.00 30.60 64 ILE B O 1
ATOM 1810 N N . ASP B 1 57 ? 108.311 80.858 69.180 1.00 32.83 65 ASP B N 1
ATOM 1811 C CA . ASP B 1 57 ? 107.869 82.193 69.539 1.00 33.10 65 ASP B CA 1
ATOM 1812 C C . ASP B 1 57 ? 108.625 83.130 68.613 1.00 34.19 65 ASP B C 1
ATOM 1813 O O . ASP B 1 57 ? 109.839 83.000 68.442 1.00 34.97 65 ASP B O 1
ATOM 1818 N N . ILE B 1 58 ? 107.912 84.060 67.996 1.00 33.58 66 ILE B N 1
ATOM 1819 C CA . ILE B 1 58 ? 108.551 84.994 67.086 1.00 34.67 66 ILE B CA 1
ATOM 1820 C C . ILE B 1 58 ? 108.277 86.435 67.495 1.00 37.49 66 ILE B C 1
ATOM 1821 O O . ILE B 1 58 ? 107.123 86.835 67.681 1.00 37.65 66 ILE B O 1
ATOM 1826 N N . LEU B 1 59 ? 109.347 87.201 67.660 1.00 37.51 67 LEU B N 1
ATOM 1827 C CA . LEU B 1 59 ? 109.224 88.608 67.979 1.00 36.82 67 LEU B CA 1
ATOM 1828 C C . LEU B 1 59 ? 109.540 89.285 66.657 1.00 38.20 67 LEU B C 1
ATOM 1829 O O . LEU B 1 59 ? 110.644 89.149 66.122 1.00 36.14 67 LEU B O 1
ATOM 1834 N N . ASP B 1 60 ? 108.540 89.969 66.114 1.00 38.83 68 ASP B N 1
ATOM 1835 C CA . ASP B 1 60 ? 108.656 90.686 64.854 1.00 39.94 68 ASP B CA 1
ATOM 1836 C C . ASP B 1 60 ? 108.907 92.134 65.267 1.00 42.83 68 ASP B C 1
ATOM 1837 O O . ASP B 1 60 ? 108.041 92.765 65.873 1.00 42.12 68 ASP B O 1
ATOM 1842 N N . THR B 1 61 ? 110.093 92.649 64.946 1.00 45.66 69 THR B N 1
ATOM 1843 C CA . THR B 1 61 ? 110.485 94.005 65.333 1.00 46.00 69 THR B CA 1
ATOM 1844 C C . THR B 1 61 ? 110.419 95.078 64.255 1.00 47.76 69 THR B C 1
ATOM 1845 O O . THR B 1 61 ? 110.169 94.801 63.081 1.00 44.47 69 THR B O 1
ATOM 1849 N N . ALA B 1 62 ? 110.663 96.315 64.678 1.00 50.37 70 ALA B N 1
ATOM 1850 C CA . ALA B 1 62 ? 110.643 97.460 63.778 1.00 53.36 70 ALA B CA 1
ATOM 1851 C C . ALA B 1 62 ? 111.959 97.602 63.029 1.00 55.11 70 ALA B C 1
ATOM 1852 O O . ALA B 1 62 ? 113.027 97.327 63.575 1.00 55.67 70 ALA B O 1
ATOM 1854 N N . GLY B 1 63 ? 111.871 98.030 61.774 1.00 57.63 71 GLY B N 1
ATOM 1855 C CA . GLY B 1 63 ? 113.064 98.223 60.975 1.00 62.38 71 GLY B CA 1
ATOM 1856 C C . GLY B 1 63 ? 113.797 99.480 61.409 1.00 66.52 71 GLY B C 1
ATOM 1857 O O . GLY B 1 63 ? 115.006 99.603 61.211 1.00 67.19 71 GLY B O 1
ATOM 1858 N N . GLN B 1 64 ? 113.062 100.404 62.027 1.00 70.36 72 GLN B N 1
ATOM 1859 C CA . GLN B 1 64 ? 113.612 101.675 62.501 1.00 74.27 72 GLN B CA 1
ATOM 1860 C C . GLN B 1 64 ? 114.619 101.523 63.638 1.00 75.91 72 GLN B C 1
ATOM 1861 O O . GLN B 1 64 ? 114.259 101.160 64.760 1.00 75.47 72 GLN B O 1
ATOM 1867 N N . GLU B 1 65 ? 115.880 101.821 63.339 0.00 77.85 73 GLU B N 1
ATOM 1868 C CA . GLU B 1 65 ? 116.950 101.725 64.324 0.00 80.00 73 GLU B CA 1
ATOM 1869 C C . GLU B 1 65 ? 116.986 102.967 65.210 0.00 81.31 73 GLU B C 1
ATOM 1870 O O . GLU B 1 65 ? 117.960 103.198 65.927 0.00 81.48 73 GLU B O 1
ATOM 1876 N N . ASP B 1 66 ? 115.924 103.765 65.153 0.00 82.89 74 ASP B N 1
ATOM 1877 C CA . ASP B 1 66 ? 115.837 104.982 65.952 0.00 84.46 74 ASP B CA 1
ATOM 1878 C C . ASP B 1 66 ? 116.090 104.677 67.423 0.00 85.41 74 ASP B C 1
ATOM 1879 O O . ASP B 1 66 ? 116.903 105.335 68.073 0.00 85.56 74 ASP B O 1
ATOM 1884 N N . TYR B 1 67 ? 115.389 103.675 67.943 0.00 86.50 75 TYR B N 1
ATOM 1885 C CA . TYR B 1 67 ? 115.542 103.273 69.335 0.00 87.53 75 TYR B CA 1
ATOM 1886 C C . TYR B 1 67 ? 116.747 102.348 69.461 0.00 87.86 75 TYR B C 1
ATOM 1887 O O . TYR B 1 67 ? 116.965 101.483 68.612 0.00 87.94 75 TYR B O 1
ATOM 1896 N N . ALA B 1 68 ? 117.528 102.532 70.520 1.00 88.15 76 ALA B N 1
ATOM 1897 C CA . ALA B 1 68 ? 118.717 101.716 70.734 1.00 88.60 76 ALA B CA 1
ATOM 1898 C C . ALA B 1 68 ? 118.608 100.821 71.965 1.00 88.75 76 ALA B C 1
ATOM 1899 O O . ALA B 1 68 ? 118.750 99.601 71.870 1.00 88.91 76 ALA B O 1
ATOM 1901 N N . ALA B 1 69 ? 118.360 101.430 73.119 1.00 88.55 77 ALA B N 1
ATOM 1902 C CA . ALA B 1 69 ? 118.243 100.680 74.363 1.00 88.03 77 ALA B CA 1
ATOM 1903 C C . ALA B 1 69 ? 117.074 99.706 74.315 1.00 87.79 77 ALA B C 1
ATOM 1904 O O . ALA B 1 69 ? 117.042 98.726 75.060 1.00 87.58 77 ALA B O 1
ATOM 1906 N N . ILE B 1 70 ? 116.108 99.979 73.443 1.00 87.75 78 ILE B N 1
ATOM 1907 C CA . ILE B 1 70 ? 114.951 99.104 73.313 1.00 87.61 78 ILE B CA 1
ATOM 1908 C C . ILE B 1 70 ? 115.355 97.804 72.629 1.00 87.39 78 ILE B C 1
ATOM 1909 O O . ILE B 1 70 ? 114.877 96.729 72.994 1.00 87.19 78 ILE B O 1
ATOM 1914 N N . ARG B 1 71 ? 116.237 97.908 71.639 1.00 86.86 79 ARG B N 1
ATOM 1915 C CA . ARG B 1 71 ? 116.721 96.737 70.917 1.00 85.99 79 ARG B CA 1
ATOM 1916 C C . ARG B 1 71 ? 117.410 95.784 71.881 1.00 85.09 79 ARG B C 1
ATOM 1917 O O . ARG B 1 71 ? 117.201 94.573 71.826 1.00 85.84 79 ARG B O 1
ATOM 1925 N N . ASP B 1 72 ? 118.230 96.338 72.767 1.00 83.43 80 ASP B N 1
ATOM 1926 C CA . ASP B 1 72 ? 118.952 95.536 73.745 1.00 82.02 80 ASP B CA 1
ATOM 1927 C C . ASP B 1 72 ? 118.044 94.589 74.519 1.00 80.89 80 ASP B C 1
ATOM 1928 O O . ASP B 1 72 ? 118.369 93.414 74.682 1.00 81.21 80 ASP B O 1
ATOM 1933 N N . ASN B 1 73 ? 116.907 95.090 74.993 1.00 79.51 81 ASN B N 1
ATOM 1934 C CA . ASN B 1 73 ? 115.980 94.250 75.744 1.00 77.98 81 ASN B CA 1
ATOM 1935 C C . ASN B 1 73 ? 115.368 93.155 74.876 1.00 75.87 81 ASN B C 1
ATOM 1936 O O . ASN B 1 73 ? 115.310 91.992 75.281 1.00 74.28 81 ASN B O 1
ATOM 1941 N N . TYR B 1 74 ? 114.905 93.530 73.688 1.00 73.68 82 TYR B N 1
ATOM 1942 C CA . TYR B 1 74 ? 114.324 92.565 72.762 1.00 71.75 82 TYR B CA 1
ATOM 1943 C C . TYR B 1 74 ? 115.349 91.472 72.485 1.00 69.27 82 TYR B C 1
ATOM 1944 O O . TYR B 1 74 ? 115.100 90.288 72.710 1.00 68.96 82 TYR B O 1
ATOM 1953 N N . PHE B 1 75 ? 116.512 91.895 72.004 1.00 65.89 83 PHE B N 1
ATOM 1954 C CA . PHE B 1 75 ? 117.596 90.986 71.677 1.00 63.03 83 PHE B CA 1
ATOM 1955 C C . PHE B 1 75 ? 117.950 90.011 72.795 1.00 61.37 83 PHE B C 1
ATOM 1956 O O . PHE B 1 75 ? 118.132 88.821 72.544 1.00 62.59 83 PHE B O 1
ATOM 1964 N N . ARG B 1 76 ? 118.050 90.498 74.026 1.00 58.42 84 ARG B N 1
ATOM 1965 C CA . ARG B 1 76 ? 118.408 89.607 75.121 1.00 56.81 84 ARG B CA 1
ATOM 1966 C C . ARG B 1 76 ? 117.351 88.550 75.421 1.00 54.06 84 ARG B C 1
ATOM 1967 O O . ARG B 1 76 ? 117.659 87.512 76.001 1.00 54.30 84 ARG B O 1
ATOM 1975 N N . SER B 1 77 ? 116.113 88.798 75.011 1.00 51.36 85 SER B N 1
ATOM 1976 C CA . SER B 1 77 ? 115.041 87.843 75.255 1.00 49.77 85 SER B CA 1
ATOM 1977 C C . SER B 1 77 ? 114.999 86.752 74.182 1.00 48.32 85 SER B C 1
ATOM 1978 O O . SER B 1 77 ? 114.290 85.759 74.328 1.00 48.14 85 SER B O 1
ATOM 1981 N N . GLY B 1 78 ? 115.760 86.939 73.109 1.00 46.39 86 GLY B N 1
ATOM 1982 C CA . GLY B 1 78 ? 115.759 85.963 72.033 1.00 44.47 86 GLY B CA 1
ATOM 1983 C C . GLY B 1 78 ? 116.832 84.901 72.135 1.00 43.04 86 GLY B C 1
ATOM 1984 O O . GLY B 1 78 ? 117.905 85.133 72.697 1.00 44.25 86 GLY B O 1
ATOM 1985 N N . GLU B 1 79 ? 116.545 83.728 71.584 1.00 40.37 87 GLU B N 1
ATOM 1986 C CA . GLU B 1 79 ? 117.499 82.631 71.613 1.00 37.68 87 GLU B CA 1
ATOM 1987 C C . GLU B 1 79 ? 118.131 82.453 70.233 1.00 37.25 87 GLU B C 1
ATOM 1988 O O . GLU B 1 79 ? 119.208 81.879 70.104 1.00 37.78 87 GLU B O 1
ATOM 1994 N N . GLY B 1 80 ? 117.460 82.973 69.210 1.00 36.41 88 GLY B N 1
ATOM 1995 C CA . GLY B 1 80 ? 117.959 82.860 67.853 1.00 35.53 88 GLY B CA 1
ATOM 1996 C C . GLY B 1 80 ? 117.483 84.043 67.042 1.00 34.80 88 GLY B C 1
ATOM 1997 O O . GLY B 1 80 ? 116.430 84.613 67.345 1.00 35.35 88 GLY B O 1
ATOM 1998 N N . PHE B 1 81 ? 118.237 84.402 66.005 1.00 34.01 89 PHE B N 1
ATOM 1999 C CA . PHE B 1 81 ? 117.892 85.558 65.180 1.00 32.34 89 PHE B CA 1
ATOM 2000 C C . PHE B 1 81 ? 117.894 85.330 63.682 1.00 32.69 89 PHE B C 1
ATOM 2001 O O . PHE B 1 81 ? 118.775 84.670 63.150 1.00 31.49 89 PHE B O 1
ATOM 2009 N N . LEU B 1 82 ? 116.899 85.893 63.004 1.00 33.51 90 LEU B N 1
ATOM 2010 C CA . LEU B 1 82 ? 116.835 85.819 61.555 1.00 34.78 90 LEU B CA 1
ATOM 2011 C C . LEU B 1 82 ? 117.142 87.233 61.082 1.00 36.37 90 LEU B C 1
ATOM 2012 O O . LEU B 1 82 ? 116.313 88.137 61.214 1.00 35.64 90 LEU B O 1
ATOM 2017 N N . CYS B 1 83 ? 118.352 87.427 60.565 1.00 38.73 91 CYS B N 1
ATOM 2018 C CA . CYS B 1 83 ? 118.784 88.733 60.077 1.00 38.64 91 CYS B CA 1
ATOM 2019 C C . CYS B 1 83 ? 118.378 88.853 58.619 1.00 39.24 91 CYS B C 1
ATOM 2020 O O . CYS B 1 83 ? 119.029 88.305 57.724 1.00 38.51 91 CYS B O 1
ATOM 2023 N N . VAL B 1 84 ? 117.297 89.587 58.387 1.00 39.21 92 VAL B N 1
ATOM 2024 C CA . VAL B 1 84 ? 116.749 89.750 57.051 1.00 38.44 92 VAL B CA 1
ATOM 2025 C C . VAL B 1 84 ? 117.088 91.058 56.340 1.00 40.58 92 VAL B C 1
ATOM 2026 O O . VAL B 1 84 ? 117.172 92.115 56.958 1.00 40.27 92 VAL B O 1
ATOM 2030 N N . PHE B 1 85 ? 117.290 90.959 55.032 1.00 40.83 93 PHE B N 1
ATOM 2031 C CA . PHE B 1 85 ? 117.532 92.119 54.182 1.00 43.39 93 PHE B CA 1
ATOM 2032 C C . PHE B 1 85 ? 116.850 91.756 52.878 1.00 44.40 93 PHE B C 1
ATOM 2033 O O . PHE B 1 85 ? 116.477 90.597 52.677 1.00 44.73 93 PHE B O 1
ATOM 2041 N N . SER B 1 86 ? 116.650 92.740 52.011 1.00 44.68 94 SER B N 1
ATOM 2042 C CA . SER B 1 86 ? 116.021 92.486 50.725 1.00 46.19 94 SER B CA 1
ATOM 2043 C C . SER B 1 86 ? 117.093 92.425 49.647 1.00 48.00 94 SER B C 1
ATOM 2044 O O . SER B 1 86 ? 118.024 93.226 49.647 1.00 48.11 94 SER B O 1
ATOM 2047 N N . ILE B 1 87 ? 116.968 91.470 48.732 1.00 49.67 95 ILE B N 1
ATOM 2048 C CA . ILE B 1 87 ? 117.939 91.344 47.658 1.00 50.01 95 ILE B CA 1
ATOM 2049 C C . ILE B 1 87 ? 117.779 92.509 46.691 1.00 51.31 95 ILE B C 1
ATOM 2050 O O . ILE B 1 87 ? 118.638 92.734 45.847 1.00 51.25 95 ILE B O 1
ATOM 2055 N N . THR B 1 88 ? 116.678 93.245 46.814 1.00 53.04 96 THR B N 1
ATOM 2056 C CA . THR B 1 88 ? 116.424 94.377 45.927 1.00 55.49 96 THR B CA 1
ATOM 2057 C C . THR B 1 88 ? 116.824 95.728 46.518 1.00 57.35 96 THR B C 1
ATOM 2058 O O . THR B 1 88 ? 116.649 96.761 45.872 1.00 57.26 96 THR B O 1
ATOM 2062 N N . GLU B 1 89 ? 117.355 95.727 47.738 1.00 58.92 97 GLU B N 1
ATOM 2063 C CA . GLU B 1 89 ? 117.761 96.973 48.385 1.00 59.34 97 GLU B CA 1
ATOM 2064 C C . GLU B 1 89 ? 119.117 96.853 49.082 1.00 59.22 97 GLU B C 1
ATOM 2065 O O . GLU B 1 89 ? 119.193 96.487 50.252 1.00 58.99 97 GLU B O 1
ATOM 2071 N N . MET B 1 90 ? 120.182 97.176 48.355 1.00 59.80 98 MET B N 1
ATOM 2072 C CA . MET B 1 90 ? 121.543 97.111 48.886 1.00 60.21 98 MET B CA 1
ATOM 2073 C C . MET B 1 90 ? 121.672 97.791 50.245 1.00 60.59 98 MET B C 1
ATOM 2074 O O . MET B 1 90 ? 122.479 97.382 51.083 1.00 60.65 98 MET B O 1
ATOM 2079 N N . GLU B 1 91 ? 120.875 98.830 50.457 1.00 60.51 99 GLU B N 1
ATOM 2080 C CA . GLU B 1 91 ? 120.896 99.568 51.715 1.00 61.61 99 GLU B CA 1
ATOM 2081 C C . GLU B 1 91 ? 120.603 98.635 52.892 1.00 60.25 99 GLU B C 1
ATOM 2082 O O . GLU B 1 91 ? 121.304 98.648 53.906 1.00 59.42 99 GLU B O 1
ATOM 2088 N N . SER B 1 92 ? 119.555 97.831 52.748 1.00 59.49 100 SER B N 1
ATOM 2089 C CA . SER B 1 92 ? 119.152 96.894 53.792 1.00 58.76 100 SER B CA 1
ATOM 2090 C C . SER B 1 92 ? 120.257 95.886 54.081 1.00 58.42 100 SER B C 1
ATOM 2091 O O . SER B 1 92 ? 120.447 95.470 55.223 1.00 57.72 100 SER B O 1
ATOM 2094 N N . PHE B 1 93 ? 120.984 95.494 53.039 1.00 58.51 101 PHE B N 1
ATOM 2095 C CA . PHE B 1 93 ? 122.076 94.539 53.187 1.00 58.64 101 PHE B CA 1
ATOM 2096 C C . PHE B 1 93 ? 123.219 95.128 54.010 1.00 59.04 101 PHE B C 1
ATOM 2097 O O . PHE B 1 93 ? 123.745 94.473 54.909 1.00 59.11 101 PHE B O 1
ATOM 2105 N N . ALA B 1 94 ? 123.606 96.362 53.699 1.00 59.15 102 ALA B N 1
ATOM 2106 C CA . ALA B 1 94 ? 124.689 97.022 54.421 1.00 58.62 102 ALA B CA 1
ATOM 2107 C C . ALA B 1 94 ? 124.303 97.235 55.880 1.00 58.23 102 ALA B C 1
ATOM 2108 O O . ALA B 1 94 ? 125.161 97.283 56.761 1.00 58.63 102 ALA B O 1
ATOM 2110 N N . ALA B 1 95 ? 123.004 97.357 56.130 1.00 57.50 103 ALA B N 1
ATOM 2111 C CA . ALA B 1 95 ? 122.505 97.570 57.483 1.00 57.75 103 ALA B CA 1
ATOM 2112 C C . ALA B 1 95 ? 122.645 96.341 58.382 1.00 57.61 103 ALA B C 1
ATOM 2113 O O . ALA B 1 95 ? 122.688 96.467 59.606 1.00 57.89 103 ALA B O 1
ATOM 2115 N N . THR B 1 96 ? 122.727 95.157 57.778 1.00 57.25 104 THR B N 1
ATOM 2116 C CA . THR B 1 96 ? 122.839 93.917 58.547 1.00 57.54 104 THR B CA 1
ATOM 2117 C C . THR B 1 96 ? 124.048 93.877 59.474 1.00 58.73 104 THR B C 1
ATOM 2118 O O . THR B 1 96 ? 123.975 93.330 60.576 1.00 58.22 104 THR B O 1
ATOM 2122 N N . ALA B 1 97 ? 125.162 94.449 59.028 1.00 59.92 105 ALA B N 1
ATOM 2123 C CA . ALA B 1 97 ? 126.373 94.464 59.841 1.00 61.68 105 ALA B CA 1
ATOM 2124 C C . ALA B 1 97 ? 126.084 95.084 61.207 1.00 61.88 105 ALA B C 1
ATOM 2125 O O . ALA B 1 97 ? 126.544 94.586 62.235 1.00 61.44 105 ALA B O 1
ATOM 2127 N N . ASP B 1 98 ? 125.318 96.170 61.203 1.00 62.31 106 ASP B N 1
ATOM 2128 C CA . ASP B 1 98 ? 124.954 96.869 62.431 1.00 63.12 106 ASP B CA 1
ATOM 2129 C C . ASP B 1 98 ? 124.168 95.935 63.342 1.00 61.90 106 ASP B C 1
ATOM 2130 O O . ASP B 1 98 ? 124.539 95.708 64.498 1.00 60.60 106 ASP B O 1
ATOM 2135 N N . PHE B 1 99 ? 123.074 95.402 62.810 1.00 60.54 107 PHE B N 1
ATOM 2136 C CA . PHE B 1 99 ? 122.227 94.491 63.562 1.00 59.26 107 PHE B CA 1
ATOM 2137 C C . PHE B 1 99 ? 123.051 93.390 64.214 1.00 58.22 107 PHE B C 1
ATOM 2138 O O . PHE B 1 99 ? 122.960 93.168 65.423 1.00 57.69 107 PHE B O 1
ATOM 2146 N N . ARG B 1 100 ? 123.869 92.705 63.422 1.00 57.76 108 ARG B N 1
ATOM 2147 C CA . ARG B 1 100 ? 124.670 91.625 63.976 1.00 57.54 108 ARG B CA 1
ATOM 2148 C C . ARG B 1 100 ? 125.538 92.097 65.131 1.00 58.12 108 ARG B C 1
ATOM 2149 O O . ARG B 1 100 ? 125.644 91.406 66.150 1.00 57.46 108 ARG B O 1
ATOM 2157 N N . GLU B 1 101 ? 126.158 93.267 64.986 1.00 57.73 109 GLU B N 1
ATOM 2158 C CA . GLU B 1 101 ? 127.006 93.778 66.055 1.00 57.34 109 GLU B CA 1
ATOM 2159 C C . GLU B 1 101 ? 126.209 94.016 67.323 1.00 57.31 109 GLU B C 1
ATOM 2160 O O . GLU B 1 101 ? 126.629 93.607 68.403 1.00 56.98 109 GLU B O 1
ATOM 2166 N N . GLN B 1 102 ? 125.055 94.663 67.196 1.00 57.36 110 GLN B N 1
ATOM 2167 C CA . GLN B 1 102 ? 124.226 94.925 68.363 1.00 58.89 110 GLN B CA 1
ATOM 2168 C C . GLN B 1 102 ? 123.738 93.619 68.993 1.00 59.02 110 GLN B C 1
ATOM 2169 O O . GLN B 1 102 ? 123.604 93.525 70.213 1.00 59.63 110 GLN B O 1
ATOM 2175 N N . ILE B 1 103 ? 123.486 92.608 68.165 1.00 58.76 111 ILE B N 1
ATOM 2176 C CA . ILE B 1 103 ? 123.021 91.315 68.664 1.00 57.54 111 ILE B CA 1
ATOM 2177 C C . ILE B 1 103 ? 124.110 90.591 69.455 1.00 57.84 111 ILE B C 1
ATOM 2178 O O . ILE B 1 103 ? 123.901 90.204 70.607 1.00 57.58 111 ILE B O 1
ATOM 2183 N N . LEU B 1 104 ? 125.271 90.407 68.834 1.00 58.21 112 LEU B N 1
ATOM 2184 C CA . LEU B 1 104 ? 126.374 89.717 69.489 1.00 59.29 112 LEU B CA 1
ATOM 2185 C C . LEU B 1 104 ? 126.750 90.351 70.824 1.00 59.71 112 LEU B C 1
ATOM 2186 O O . LEU B 1 104 ? 127.105 89.650 71.772 1.00 59.09 112 LEU B O 1
ATOM 2191 N N . ARG B 1 105 ? 126.664 91.674 70.904 1.00 60.44 113 ARG B N 1
ATOM 2192 C CA . ARG B 1 105 ? 127.011 92.370 72.139 1.00 61.06 113 ARG B CA 1
ATOM 2193 C C . ARG B 1 105 ? 126.086 91.979 73.296 1.00 60.52 113 ARG B C 1
ATOM 2194 O O . ARG B 1 105 ? 126.545 91.485 74.329 1.00 59.90 113 ARG B O 1
ATOM 2202 N N . VAL B 1 106 ? 124.786 92.199 73.113 1.00 59.39 114 VAL B N 1
ATOM 2203 C CA . VAL B 1 106 ? 123.788 91.889 74.134 1.00 58.44 114 VAL B CA 1
ATOM 2204 C C . VAL B 1 106 ? 123.808 90.420 74.555 1.00 57.66 114 VAL B C 1
ATOM 2205 O O . VAL B 1 106 ? 123.724 90.100 75.743 1.00 57.59 114 VAL B O 1
ATOM 2209 N N . LYS B 1 107 ? 123.914 89.530 73.575 1.00 56.37 115 LYS B N 1
ATOM 2210 C CA . LYS B 1 107 ? 123.931 88.095 73.837 1.00 55.29 115 LYS B CA 1
ATOM 2211 C C . LYS B 1 107 ? 125.269 87.635 74.398 1.00 55.19 115 LYS B C 1
ATOM 2212 O O . LYS B 1 107 ? 125.348 86.591 75.044 1.00 54.64 115 LYS B O 1
ATOM 2218 N N . GLU B 1 108 ? 126.319 88.412 74.142 1.00 55.36 116 GLU B N 1
ATOM 2219 C CA . GLU B 1 108 ? 127.657 88.071 74.613 1.00 54.56 116 GLU B CA 1
ATOM 2220 C C . GLU B 1 108 ? 128.018 86.680 74.092 1.00 54.14 116 GLU B C 1
ATOM 2221 O O . GLU B 1 108 ? 128.512 85.834 74.834 1.00 53.38 116 GLU B O 1
ATOM 2227 N N . ASP B 1 109 ? 127.759 86.449 72.811 1.00 54.24 117 ASP B N 1
ATOM 2228 C CA . ASP B 1 109 ? 128.046 85.166 72.189 1.00 54.51 117 ASP B CA 1
ATOM 2229 C C . ASP B 1 109 ? 128.162 85.335 70.688 1.00 54.14 117 ASP B C 1
ATOM 2230 O O . ASP B 1 109 ? 127.205 85.727 70.022 1.00 54.59 117 ASP B O 1
ATOM 2235 N N . GLU B 1 110 ? 129.334 85.029 70.152 1.00 53.31 118 GLU B N 1
ATOM 2236 C CA . GLU B 1 110 ? 129.544 85.148 68.719 1.00 52.49 118 GLU B CA 1
ATOM 2237 C C . GLU B 1 110 ? 128.915 83.998 67.948 1.00 51.28 118 GLU B C 1
ATOM 2238 O O . GLU B 1 110 ? 128.701 84.105 66.742 1.00 51.01 118 GLU B O 1
ATOM 2244 N N . ASN B 1 111 ? 128.611 82.906 68.645 1.00 50.04 119 ASN B N 1
ATOM 2245 C CA . ASN B 1 111 ? 128.008 81.735 68.004 1.00 48.95 119 ASN B CA 1
ATOM 2246 C C . ASN B 1 111 ? 126.509 81.616 68.304 1.00 46.43 119 ASN B C 1
ATOM 2247 O O . ASN B 1 111 ? 125.962 80.519 68.330 1.00 47.50 119 ASN B O 1
ATOM 2252 N N . VAL B 1 112 ? 125.846 82.744 68.532 1.00 43.29 120 VAL B N 1
ATOM 2253 C CA . VAL B 1 112 ? 124.420 82.722 68.828 1.00 40.86 120 VAL B CA 1
ATOM 2254 C C . VAL B 1 112 ? 123.643 82.260 67.588 1.00 38.84 120 VAL B C 1
ATOM 2255 O O . VAL B 1 112 ? 123.967 82.660 66.465 1.00 37.78 120 VAL B O 1
ATOM 2259 N N . PRO B 1 113 ? 122.627 81.395 67.771 1.00 35.40 121 PRO B N 1
ATOM 2260 C CA . PRO B 1 113 ? 121.829 80.916 66.633 1.00 35.45 121 PRO B CA 1
ATOM 2261 C C . PRO B 1 113 ? 121.530 82.119 65.740 1.00 33.89 121 PRO B C 1
ATOM 2262 O O . PRO B 1 113 ? 120.953 83.104 66.193 1.00 32.88 121 PRO B O 1
ATOM 2266 N N . PHE B 1 114 ? 121.913 82.034 64.473 1.00 33.90 122 PHE B N 1
ATOM 2267 C CA . PHE B 1 114 ? 121.751 83.173 63.568 1.00 34.24 122 PHE B CA 1
ATOM 2268 C C . PHE B 1 114 ? 121.768 82.741 62.098 1.00 33.42 122 PHE B C 1
ATOM 2269 O O . PHE B 1 114 ? 122.572 81.897 61.692 1.00 33.31 122 PHE B O 1
ATOM 2277 N N . LEU B 1 115 ? 120.876 83.322 61.308 1.00 33.10 123 LEU B N 1
ATOM 2278 C CA . LEU B 1 115 ? 120.831 83.048 59.876 1.00 34.14 123 LEU B CA 1
ATOM 2279 C C . LEU B 1 115 ? 120.718 84.358 59.107 1.00 33.76 123 LEU B C 1
ATOM 2280 O O . LEU B 1 115 ? 119.959 85.254 59.499 1.00 32.62 123 LEU B O 1
ATOM 2285 N N . LEU B 1 116 ? 121.479 84.470 58.023 1.00 31.01 124 LEU B N 1
ATOM 2286 C CA . LEU B 1 116 ? 121.420 85.651 57.175 1.00 32.85 124 LEU B CA 1
ATOM 2287 C C . LEU B 1 116 ? 120.370 85.304 56.125 1.00 33.40 124 LEU B C 1
ATOM 2288 O O . LEU B 1 116 ? 120.483 84.287 55.442 1.00 33.65 124 LEU B O 1
ATOM 2293 N N . VAL B 1 117 ? 119.349 86.142 55.996 1.00 33.93 125 VAL B N 1
ATOM 2294 C CA . VAL B 1 117 ? 118.277 85.869 55.051 1.00 32.50 125 VAL B CA 1
ATOM 2295 C C . VAL B 1 117 ? 118.097 86.943 53.993 1.00 33.85 125 VAL B C 1
ATOM 2296 O O . VAL B 1 117 ? 117.828 88.100 54.311 1.00 34.21 125 VAL B O 1
ATOM 2300 N N . GLY B 1 118 ? 118.248 86.551 52.731 1.00 35.05 126 GLY B N 1
ATOM 2301 C CA . GLY B 1 118 ? 118.056 87.483 51.632 1.00 35.61 126 GLY B CA 1
ATOM 2302 C C . GLY B 1 118 ? 116.642 87.271 51.119 1.00 36.63 126 GLY B C 1
ATOM 2303 O O . GLY B 1 118 ? 116.397 86.342 50.352 1.00 36.82 126 GLY B O 1
ATOM 2304 N N . ASN B 1 119 ? 115.709 88.126 51.537 1.00 36.30 127 ASN B N 1
ATOM 2305 C CA . ASN B 1 119 ? 114.308 87.990 51.145 1.00 36.07 127 ASN B CA 1
ATOM 2306 C C . ASN B 1 119 ? 113.951 88.674 49.827 1.00 39.15 127 ASN B C 1
ATOM 2307 O O . ASN B 1 119 ? 114.724 89.475 49.294 1.00 38.65 127 ASN B O 1
ATOM 2312 N N . LYS B 1 120 ? 112.770 88.333 49.311 1.00 39.67 128 LYS B N 1
ATOM 2313 C CA . LYS B 1 120 ? 112.253 88.873 48.060 1.00 41.54 128 LYS B CA 1
ATOM 2314 C C . LYS B 1 120 ? 112.940 88.275 46.835 1.00 41.71 128 LYS B C 1
ATOM 2315 O O . LYS B 1 120 ? 113.116 88.947 45.818 1.00 41.60 128 LYS B O 1
ATOM 2321 N N . SER B 1 121 ? 113.306 87.000 46.933 1.00 41.32 129 SER B N 1
ATOM 2322 C CA . SER B 1 121 ? 113.978 86.303 45.846 1.00 39.72 129 SER B CA 1
ATOM 2323 C C . SER B 1 121 ? 113.149 86.279 44.565 1.00 40.01 129 SER B C 1
ATOM 2324 O O . SER B 1 121 ? 113.694 86.105 43.478 1.00 39.59 129 SER B O 1
ATOM 2327 N N . ASP B 1 122 ? 111.835 86.447 44.690 1.00 41.47 130 ASP B N 1
ATOM 2328 C CA . ASP B 1 122 ? 110.955 86.430 43.523 1.00 43.82 130 ASP B CA 1
ATOM 2329 C C . ASP B 1 122 ? 111.134 87.672 42.653 1.00 45.95 130 ASP B C 1
ATOM 2330 O O . ASP B 1 122 ? 110.634 87.723 41.532 1.00 45.79 130 ASP B O 1
ATOM 2335 N N . LEU B 1 123 ? 111.836 88.671 43.177 1.00 46.83 131 LEU B N 1
ATOM 2336 C CA . LEU B 1 123 ? 112.076 89.906 42.440 1.00 49.54 131 LEU B CA 1
ATOM 2337 C C . LEU B 1 123 ? 113.506 89.950 41.904 1.00 51.96 131 LEU B C 1
ATOM 2338 O O . LEU B 1 123 ? 114.216 90.943 42.087 1.00 50.34 131 LEU B O 1
ATOM 2343 N N . GLU B 1 124 ? 113.923 88.871 41.243 1.00 54.86 132 GLU B N 1
ATOM 2344 C CA . GLU B 1 124 ? 115.271 88.775 40.687 1.00 57.57 132 GLU B CA 1
ATOM 2345 C C . GLU B 1 124 ? 115.567 89.923 39.719 1.00 59.06 132 GLU B C 1
ATOM 2346 O O . GLU B 1 124 ? 116.716 90.349 39.590 1.00 59.07 132 GLU B O 1
ATOM 2352 N N . ASP B 1 125 ? 114.522 90.417 39.055 1.00 60.37 133 ASP B N 1
ATOM 2353 C CA . ASP B 1 125 ? 114.622 91.515 38.090 1.00 62.40 133 ASP B CA 1
ATOM 2354 C C . ASP B 1 125 ? 115.165 92.790 38.727 1.00 62.13 133 ASP B C 1
ATOM 2355 O O . ASP B 1 125 ? 115.759 93.631 38.047 1.00 61.84 133 ASP B O 1
ATOM 2360 N N . LYS B 1 126 ? 114.942 92.934 40.030 1.00 60.64 134 LYS B N 1
ATOM 2361 C CA . LYS B 1 126 ? 115.367 94.125 40.754 1.00 58.94 134 LYS B CA 1
ATOM 2362 C C . LYS B 1 126 ? 116.493 93.869 41.742 1.00 57.10 134 LYS B C 1
ATOM 2363 O O . LYS B 1 126 ? 116.741 94.689 42.626 1.00 57.00 134 LYS B O 1
ATOM 2369 N N . ARG B 1 127 ? 117.173 92.738 41.602 1.00 55.63 135 ARG B N 1
ATOM 2370 C CA . ARG B 1 127 ? 118.259 92.406 42.515 1.00 54.70 135 ARG B CA 1
ATOM 2371 C C . ARG B 1 127 ? 119.335 93.483 42.542 1.00 54.90 135 ARG B C 1
ATOM 2372 O O . ARG B 1 127 ? 119.795 93.943 41.498 1.00 55.56 135 ARG B O 1
ATOM 2380 N N . GLN B 1 128 ? 119.726 93.878 43.747 1.00 54.90 136 GLN B N 1
ATOM 2381 C CA . GLN B 1 128 ? 120.766 94.876 43.947 1.00 54.92 136 GLN B CA 1
ATOM 2382 C C . GLN B 1 128 ? 121.919 94.245 44.716 1.00 55.12 136 GLN B C 1
ATOM 2383 O O . GLN B 1 128 ? 123.038 94.762 44.711 1.00 55.55 136 GLN B O 1
ATOM 2389 N N . VAL B 1 129 ? 121.640 93.129 45.386 1.00 54.58 137 VAL B N 1
ATOM 2390 C CA . VAL B 1 129 ? 122.667 92.427 46.149 1.00 53.64 137 VAL B CA 1
ATOM 2391 C C . VAL B 1 129 ? 122.912 91.069 45.507 1.00 53.58 137 VAL B C 1
ATOM 2392 O O . VAL B 1 129 ? 121.988 90.273 45.340 1.00 54.53 137 VAL B O 1
ATOM 2396 N N . SER B 1 130 ? 124.163 90.812 45.143 1.00 53.26 138 SER B N 1
ATOM 2397 C CA . SER B 1 130 ? 124.527 89.559 44.499 1.00 52.56 138 SER B CA 1
ATOM 2398 C C . SER B 1 130 ? 124.581 88.399 45.483 1.00 51.74 138 SER B C 1
ATOM 2399 O O . SER B 1 130 ? 124.903 88.578 46.658 1.00 51.04 138 SER B O 1
ATOM 2402 N N . VAL B 1 131 ? 124.266 87.208 44.989 1.00 50.61 139 VAL B N 1
ATOM 2403 C CA . VAL B 1 131 ? 124.296 86.010 45.809 1.00 50.92 139 VAL B CA 1
ATOM 2404 C C . VAL B 1 131 ? 125.696 85.854 46.388 1.00 51.28 139 VAL B C 1
ATOM 2405 O O . VAL B 1 131 ? 125.867 85.613 47.584 1.00 50.36 139 VAL B O 1
ATOM 2409 N N . GLU B 1 132 ? 126.693 86.005 45.522 1.00 52.64 140 GLU B N 1
ATOM 2410 C CA . GLU B 1 132 ? 128.096 85.883 45.905 1.00 53.26 140 GLU B CA 1
ATOM 2411 C C . GLU B 1 132 ? 128.438 86.800 47.078 1.00 52.93 140 GLU B C 1
ATOM 2412 O O . GLU B 1 132 ? 129.053 86.381 48.057 1.00 53.75 140 GLU B O 1
ATOM 2418 N N . GLU B 1 133 ? 128.029 88.056 46.972 1.00 52.64 141 GLU B N 1
ATOM 2419 C CA . GLU B 1 133 ? 128.286 89.040 48.013 1.00 52.61 141 GLU B CA 1
ATOM 2420 C C . GLU B 1 133 ? 127.642 88.611 49.336 1.00 51.17 141 GLU B C 1
ATOM 2421 O O . GLU B 1 133 ? 128.278 88.639 50.391 1.00 50.44 141 GLU B O 1
ATOM 2427 N N . ALA B 1 134 ? 126.378 88.209 49.271 1.00 49.99 142 ALA B N 1
ATOM 2428 C CA . ALA B 1 134 ? 125.655 87.780 50.463 1.00 49.71 142 ALA B CA 1
ATOM 2429 C C . ALA B 1 134 ? 126.303 86.546 51.084 1.00 49.60 142 ALA B C 1
ATOM 2430 O O . ALA B 1 134 ? 126.496 86.489 52.298 1.00 49.04 142 ALA B O 1
ATOM 2432 N N . LYS B 1 135 ? 126.644 85.562 50.252 1.00 50.50 143 LYS B N 1
ATOM 2433 C CA . LYS B 1 135 ? 127.280 84.341 50.741 1.00 51.52 143 LYS B CA 1
ATOM 2434 C C . LYS B 1 135 ? 128.583 84.613 51.476 1.00 52.60 143 LYS B C 1
ATOM 2435 O O . LYS B 1 135 ? 128.823 84.060 52.551 1.00 53.07 143 LYS B O 1
ATOM 2441 N N . ASN B 1 136 ? 129.430 85.458 50.894 1.00 53.62 144 ASN B N 1
ATOM 2442 C CA . ASN B 1 136 ? 130.711 85.776 51.511 1.00 53.68 144 ASN B CA 1
ATOM 2443 C C . ASN B 1 136 ? 130.552 86.348 52.908 1.00 52.70 144 ASN B C 1
ATOM 2444 O O . ASN B 1 136 ? 131.276 85.966 53.824 1.00 52.49 144 ASN B O 1
ATOM 2449 N N . ARG B 1 137 ? 129.607 87.266 53.076 1.00 52.35 145 ARG B N 1
ATOM 2450 C CA . ARG B 1 137 ? 129.384 87.862 54.384 1.00 52.13 145 ARG B CA 1
ATOM 2451 C C . ARG B 1 137 ? 128.907 86.812 55.380 1.00 51.37 145 ARG B C 1
ATOM 2452 O O . ARG B 1 137 ? 129.285 86.839 56.550 1.00 51.25 145 ARG B O 1
ATOM 2460 N N . ALA B 1 138 ? 128.076 85.888 54.910 1.00 51.23 146 ALA B N 1
ATOM 2461 C CA . ALA B 1 138 ? 127.554 84.830 55.765 1.00 51.80 146 ALA B CA 1
ATOM 2462 C C . ALA B 1 138 ? 128.708 83.968 56.261 1.00 51.42 146 ALA B C 1
ATOM 2463 O O . ALA B 1 138 ? 128.781 83.620 57.440 1.00 50.92 146 ALA B O 1
ATOM 2465 N N . GLU B 1 139 ? 129.611 83.633 55.346 1.00 52.41 147 GLU B N 1
ATOM 2466 C CA . GLU B 1 139 ? 130.775 82.816 55.667 1.00 54.23 147 GLU B CA 1
ATOM 2467 C C . GLU B 1 139 ? 131.717 83.524 56.643 1.00 53.91 147 GLU B C 1
ATOM 2468 O O . GLU B 1 139 ? 132.314 82.891 57.516 1.00 53.18 147 GLU B O 1
ATOM 2474 N N . GLN B 1 140 ? 131.854 84.835 56.493 1.00 53.45 148 GLN B N 1
ATOM 2475 C CA . GLN B 1 140 ? 132.724 85.592 57.381 1.00 54.98 148 GLN B CA 1
ATOM 2476 C C . GLN B 1 140 ? 132.153 85.556 58.789 1.00 54.27 148 GLN B C 1
ATOM 2477 O O . GLN B 1 140 ? 132.892 85.474 59.772 1.00 53.86 148 GLN B O 1
ATOM 2483 N N . TRP B 1 141 ? 130.828 85.618 58.873 1.00 52.92 149 TRP B N 1
ATOM 2484 C CA . TRP B 1 141 ? 130.132 85.607 60.151 1.00 51.25 149 TRP B CA 1
ATOM 2485 C C . TRP B 1 141 ? 129.948 84.200 60.683 1.00 50.01 149 TRP B C 1
ATOM 2486 O O . TRP B 1 141 ? 129.524 84.006 61.821 1.00 50.37 149 TRP B O 1
ATOM 2497 N N . ASN B 1 142 ? 130.269 83.219 59.850 1.00 48.98 150 ASN B N 1
ATOM 2498 C CA . ASN B 1 142 ? 130.135 81.823 60.227 1.00 48.34 150 ASN B CA 1
ATOM 2499 C C . ASN B 1 142 ? 128.664 81.474 60.454 1.00 45.37 150 ASN B C 1
ATOM 2500 O O . ASN B 1 142 ? 128.314 80.839 61.444 1.00 44.25 150 ASN B O 1
ATOM 2505 N N . VAL B 1 143 ? 127.809 81.905 59.536 1.00 42.22 151 VAL B N 1
ATOM 2506 C CA . VAL B 1 143 ? 126.385 81.616 59.623 1.00 40.31 151 VAL B CA 1
ATOM 2507 C C . VAL B 1 143 ? 125.881 81.220 58.240 1.00 39.78 151 VAL B C 1
ATOM 2508 O O . VAL B 1 143 ? 126.485 81.575 57.222 1.00 38.23 151 VAL B O 1
ATOM 2512 N N . ASN B 1 144 ? 124.780 80.477 58.208 1.00 38.14 152 ASN B N 1
ATOM 2513 C CA . ASN B 1 144 ? 124.193 80.044 56.957 1.00 37.02 152 ASN B CA 1
ATOM 2514 C C . ASN B 1 144 ? 123.446 81.177 56.269 1.00 37.40 152 ASN B C 1
ATOM 2515 O O . ASN B 1 144 ? 122.891 82.058 56.930 1.00 35.16 152 ASN B O 1
ATOM 2520 N N . TYR B 1 145 ? 123.431 81.143 54.939 1.00 36.06 153 TYR B N 1
ATOM 2521 C CA . TYR B 1 145 ? 122.742 82.150 54.154 1.00 35.13 153 TYR B CA 1
ATOM 2522 C C . TYR B 1 145 ? 121.640 81.475 53.353 1.00 34.29 153 TYR B C 1
ATOM 2523 O O . TYR B 1 145 ? 121.873 80.468 52.685 1.00 34.56 153 TYR B O 1
ATOM 2532 N N . VAL B 1 146 ? 120.438 82.033 53.422 1.00 34.59 154 VAL B N 1
ATOM 2533 C CA . VAL B 1 146 ? 119.299 81.477 52.695 1.00 34.05 154 VAL B CA 1
ATOM 2534 C C . VAL B 1 146 ? 118.529 82.593 52.008 1.00 34.88 154 VAL B C 1
ATOM 2535 O O . VAL B 1 146 ? 118.319 83.658 52.589 1.00 35.18 154 VAL B O 1
ATOM 2539 N N . GLU B 1 147 ? 118.119 82.364 50.768 1.00 34.82 155 GLU B N 1
ATOM 2540 C CA . GLU B 1 147 ? 117.340 83.373 50.083 1.00 36.27 155 GLU B CA 1
ATOM 2541 C C . GLU B 1 147 ? 115.908 82.887 50.148 1.00 36.92 155 GLU B C 1
ATOM 2542 O O . GLU B 1 147 ? 115.632 81.698 49.949 1.00 34.06 155 GLU B O 1
ATOM 2548 N N . THR B 1 148 ? 114.999 83.809 50.444 1.00 37.71 156 THR B N 1
ATOM 2549 C CA . THR B 1 148 ? 113.601 83.468 50.583 1.00 37.21 156 THR B CA 1
ATOM 2550 C C . THR B 1 148 ? 112.684 84.405 49.821 1.00 38.13 156 THR B C 1
ATOM 2551 O O . THR B 1 148 ? 113.104 85.443 49.306 1.00 38.55 156 THR B O 1
ATOM 2555 N N . SER B 1 149 ? 111.416 84.017 49.782 1.00 36.66 157 SER B N 1
ATOM 2556 C CA . SER B 1 149 ? 110.367 84.792 49.148 1.00 36.60 157 SER B CA 1
ATOM 2557 C C . SER B 1 149 ? 109.091 84.580 49.958 1.00 35.53 157 SER B C 1
ATOM 2558 O O . SER B 1 149 ? 108.519 83.493 49.952 1.00 33.06 157 SER B O 1
ATOM 2561 N N . ALA B 1 150 ? 108.659 85.620 50.663 1.00 35.53 158 ALA B N 1
ATOM 2562 C CA . ALA B 1 150 ? 107.445 85.540 51.465 1.00 35.28 158 ALA B CA 1
ATOM 2563 C C . ALA B 1 150 ? 106.241 85.396 50.544 1.00 35.68 158 ALA B C 1
ATOM 2564 O O . ALA B 1 150 ? 105.161 84.995 50.980 1.00 35.74 158 ALA B O 1
ATOM 2566 N N . LYS B 1 151 ? 106.421 85.733 49.270 1.00 35.33 159 LYS B N 1
ATOM 2567 C CA . LYS B 1 151 ? 105.322 85.638 48.319 1.00 37.18 159 LYS B CA 1
ATOM 2568 C C . LYS B 1 151 ? 105.051 84.207 47.865 1.00 35.30 159 LYS B C 1
ATOM 2569 O O . LYS B 1 151 ? 103.940 83.713 48.018 1.00 35.73 159 LYS B O 1
ATOM 2575 N N . THR B 1 152 ? 106.056 83.546 47.299 1.00 34.66 160 THR B N 1
ATOM 2576 C CA . THR B 1 152 ? 105.890 82.163 46.850 1.00 33.99 160 THR B CA 1
ATOM 2577 C C . THR B 1 152 ? 106.152 81.205 48.013 1.00 33.79 160 THR B C 1
ATOM 2578 O O . THR B 1 152 ? 105.895 80.004 47.911 1.00 30.91 160 THR B O 1
ATOM 2582 N N . ARG B 1 153 ? 106.681 81.763 49.101 1.00 33.61 161 ARG B N 1
ATOM 2583 C CA . ARG B 1 153 ? 107.014 81.033 50.323 1.00 33.59 161 ARG B CA 1
ATOM 2584 C C . ARG B 1 153 ? 108.276 80.170 50.206 1.00 34.33 161 ARG B C 1
ATOM 2585 O O . ARG B 1 153 ? 108.551 79.335 51.072 1.00 34.11 161 ARG B O 1
ATOM 2593 N N . ALA B 1 154 ? 109.052 80.389 49.145 1.00 32.82 162 ALA B N 1
ATOM 2594 C CA . ALA B 1 154 ? 110.294 79.644 48.942 1.00 32.13 162 ALA B CA 1
ATOM 2595 C C . ALA B 1 154 ? 111.234 79.795 50.150 1.00 31.40 162 ALA B C 1
ATOM 2596 O O . ALA B 1 154 ? 111.543 80.908 50.583 1.00 31.62 162 ALA B O 1
ATOM 2598 N N . ASN B 1 155 ? 111.670 78.661 50.686 1.00 29.79 163 ASN B N 1
ATOM 2599 C CA . ASN B 1 155 ? 112.576 78.593 51.833 1.00 29.29 163 ASN B CA 1
ATOM 2600 C C . ASN B 1 155 ? 112.159 79.295 53.132 1.00 27.82 163 ASN B C 1
ATOM 2601 O O . ASN B 1 155 ? 112.948 79.376 54.072 1.00 29.38 163 ASN B O 1
ATOM 2606 N N . VAL B 1 156 ? 110.930 79.785 53.199 1.00 27.43 164 VAL B N 1
ATOM 2607 C CA . VAL B 1 156 ? 110.464 80.452 54.410 1.00 26.35 164 VAL B CA 1
ATOM 2608 C C . VAL B 1 156 ? 110.419 79.462 55.582 1.00 29.35 164 VAL B C 1
ATOM 2609 O O . VAL B 1 156 ? 110.966 79.732 56.657 1.00 27.48 164 VAL B O 1
ATOM 2613 N N . ASP B 1 157 ? 109.772 78.317 55.384 1.00 28.06 165 ASP B N 1
ATOM 2614 C CA . ASP B 1 157 ? 109.704 77.327 56.454 1.00 29.48 165 ASP B CA 1
ATOM 2615 C C . ASP B 1 157 ? 111.121 76.877 56.808 1.00 29.67 165 ASP B C 1
ATOM 2616 O O . ASP B 1 157 ? 111.454 76.699 57.980 1.00 27.73 165 ASP B O 1
ATOM 2621 N N . LYS B 1 158 ? 111.959 76.719 55.789 1.00 29.67 166 LYS B N 1
ATOM 2622 C CA . LYS B 1 158 ? 113.343 76.308 55.998 1.00 30.74 166 LYS B CA 1
ATOM 2623 C C . LYS B 1 158 ? 114.111 77.216 56.965 1.00 29.96 166 LYS B C 1
ATOM 2624 O O . LYS B 1 158 ? 114.756 76.719 57.895 1.00 29.98 166 LYS B O 1
ATOM 2630 N N . VAL B 1 159 ? 114.057 78.533 56.762 1.00 29.86 167 VAL B N 1
ATOM 2631 C CA . VAL B 1 159 ? 114.803 79.433 57.655 1.00 29.25 167 VAL B CA 1
ATOM 2632 C C . VAL B 1 159 ? 114.311 79.356 59.093 1.00 28.35 167 VAL B C 1
ATOM 2633 O O . VAL B 1 159 ? 115.113 79.396 60.023 1.00 28.14 167 VAL B O 1
ATOM 2637 N N . PHE B 1 160 ? 113.001 79.239 59.286 1.00 25.42 168 PHE B N 1
ATOM 2638 C CA . PHE B 1 160 ? 112.487 79.144 60.648 1.00 25.55 168 PHE B CA 1
ATOM 2639 C C . PHE B 1 160 ? 112.892 77.816 61.290 1.00 25.07 168 PHE B C 1
ATOM 2640 O O . PHE B 1 160 ? 113.319 77.801 62.445 1.00 24.91 168 PHE B O 1
ATOM 2648 N N . PHE B 1 161 ? 112.778 76.715 60.539 1.00 24.31 169 PHE B N 1
ATOM 2649 C CA . PHE B 1 161 ? 113.134 75.389 61.050 1.00 26.57 169 PHE B CA 1
ATOM 2650 C C . PHE B 1 161 ? 114.636 75.271 61.307 1.00 26.45 169 PHE B C 1
ATOM 2651 O O . PHE B 1 161 ? 115.060 74.710 62.324 1.00 26.62 169 PHE B O 1
ATOM 2659 N N . ASP B 1 162 ? 115.436 75.781 60.374 1.00 25.03 170 ASP B N 1
ATOM 2660 C CA . ASP B 1 162 ? 116.885 75.742 60.518 1.00 24.55 170 ASP B CA 1
ATOM 2661 C C . ASP B 1 162 ? 117.322 76.522 61.750 1.00 25.13 170 ASP B C 1
ATOM 2662 O O . ASP B 1 162 ? 118.183 76.061 62.507 1.00 23.48 170 ASP B O 1
ATOM 2667 N N . LEU B 1 163 ? 116.725 77.694 61.967 1.00 23.98 171 LEU B N 1
ATOM 2668 C CA . LEU B 1 163 ? 117.106 78.479 63.144 1.00 25.33 171 LEU B CA 1
ATOM 2669 C C . LEU B 1 163 ? 116.697 77.727 64.408 1.00 24.77 171 LEU B C 1
ATOM 2670 O O . LEU B 1 163 ? 117.445 77.690 65.383 1.00 26.89 171 LEU B O 1
ATOM 2675 N N . MET B 1 164 ? 115.516 77.115 64.400 1.00 24.07 172 MET B N 1
ATOM 2676 C CA . MET B 1 164 ? 115.092 76.360 65.578 1.00 25.40 172 MET B CA 1
ATOM 2677 C C . MET B 1 164 ? 116.054 75.206 65.873 1.00 25.81 172 MET B C 1
ATOM 2678 O O . MET B 1 164 ? 116.348 74.916 67.039 1.00 26.45 172 MET B O 1
ATOM 2683 N N . ARG B 1 165 ? 116.546 74.547 64.824 1.00 25.15 173 ARG B N 1
ATOM 2684 C CA . ARG B 1 165 ? 117.480 73.440 65.013 1.00 24.21 173 ARG B CA 1
ATOM 2685 C C . ARG B 1 165 ? 118.768 73.940 65.676 1.00 24.93 173 ARG B C 1
ATOM 2686 O O . ARG B 1 165 ? 119.361 73.242 66.487 1.00 25.98 173 ARG B O 1
ATOM 2694 N N . GLU B 1 166 ? 119.200 75.149 65.328 1.00 24.59 174 GLU B N 1
ATOM 2695 C CA . GLU B 1 166 ? 120.410 75.701 65.928 1.00 25.19 174 GLU B CA 1
ATOM 2696 C C . GLU B 1 166 ? 120.154 75.988 67.411 1.00 26.48 174 GLU B C 1
ATOM 2697 O O . GLU B 1 166 ? 120.972 75.654 68.270 1.00 25.79 174 GLU B O 1
ATOM 2703 N N . ILE B 1 167 ? 119.002 76.586 67.700 1.00 28.10 175 ILE B N 1
ATOM 2704 C CA . ILE B 1 167 ? 118.613 76.899 69.070 1.00 27.54 175 ILE B CA 1
ATOM 2705 C C . ILE B 1 167 ? 118.560 75.600 69.868 1.00 26.31 175 ILE B C 1
ATOM 2706 O O . ILE B 1 167 ? 119.095 75.511 70.970 1.00 26.24 175 ILE B O 1
ATOM 2711 N N . ARG B 1 168 ? 117.925 74.583 69.294 1.00 28.07 176 ARG B N 1
ATOM 2712 C CA . ARG B 1 168 ? 117.828 73.274 69.936 1.00 26.44 176 ARG B CA 1
ATOM 2713 C C . ARG B 1 168 ? 119.239 72.733 70.221 1.00 26.91 176 ARG B C 1
ATOM 2714 O O . ARG B 1 168 ? 119.503 72.175 71.289 1.00 24.26 176 ARG B O 1
ATOM 2722 N N . ALA B 1 169 ? 120.141 72.905 69.259 1.00 25.86 177 ALA B N 1
ATOM 2723 C CA . ALA B 1 169 ? 121.519 72.435 69.410 1.00 28.27 177 ALA B CA 1
ATOM 2724 C C . ALA B 1 169 ? 122.235 73.159 70.552 1.00 29.41 177 ALA B C 1
ATOM 2725 O O . ALA B 1 169 ? 123.028 72.560 71.272 1.00 30.98 177 ALA B O 1
ATOM 2727 N N . ARG B 1 170 ? 121.955 74.446 70.713 1.00 29.47 178 ARG B N 1
ATOM 2728 C CA . ARG B 1 170 ? 122.589 75.219 71.773 1.00 32.66 178 ARG B CA 1
ATOM 2729 C C . ARG B 1 170 ? 122.067 74.799 73.155 1.00 32.42 178 ARG B C 1
ATOM 2730 O O . ARG B 1 170 ? 122.828 74.742 74.120 1.00 29.72 178 ARG B O 1
ATOM 2738 N N . LYS B 1 171 ? 120.776 74.481 73.237 1.00 31.04 179 LYS B N 1
ATOM 2739 C CA . LYS B 1 171 ? 120.162 74.065 74.496 1.00 31.67 179 LYS B CA 1
ATOM 2740 C C . LYS B 1 171 ? 120.636 72.699 74.993 1.00 32.39 179 LYS B C 1
ATOM 2741 O O . LYS B 1 171 ? 120.792 72.497 76.197 1.00 33.88 179 LYS B O 1
ATOM 2747 N N . MET B 1 172 ? 120.849 71.765 74.071 1.00 33.40 180 MET B N 1
ATOM 2748 C CA . MET B 1 172 ? 121.310 70.424 74.413 1.00 33.55 180 MET B CA 1
ATOM 2749 C C . MET B 1 172 ? 120.456 69.718 75.473 1.00 36.14 180 MET B C 1
ATOM 2750 O O . MET B 1 172 ? 120.976 68.973 76.308 1.00 35.76 180 MET B O 1
ATOM 2755 N N . GLU B 1 173 ? 119.145 69.932 75.428 1.00 36.48 181 GLU B N 1
ATOM 2756 C CA . GLU B 1 173 ? 118.246 69.307 76.398 1.00 38.50 181 GLU B CA 1
ATOM 2757 C C . GLU B 1 173 ? 118.196 67.793 76.220 1.00 38.87 181 GLU B C 1
ATOM 2758 O O . GLU B 1 173 ? 118.265 67.293 75.098 1.00 38.46 1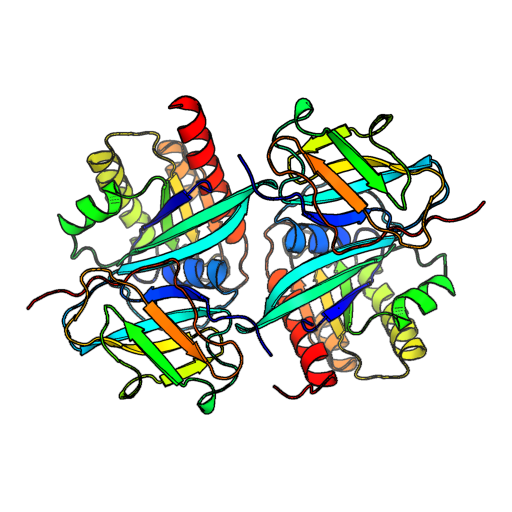81 GLU B O 1
ATOM 2764 N N . ASP B 1 174 ? 118.101 67.064 77.330 1.00 40.58 182 ASP B N 1
ATOM 2765 C CA . ASP B 1 174 ? 118.030 65.605 77.275 1.00 43.46 182 ASP B CA 1
ATOM 2766 C C . ASP B 1 174 ? 116.664 65.211 76.713 1.00 45.30 182 ASP B C 1
ATOM 2767 O O . ASP B 1 174 ? 115.689 65.942 76.870 1.00 44.91 182 ASP B O 1
ATOM 2772 N N . SER B 1 175 ? 116.592 64.058 76.055 1.00 48.29 183 SER B N 1
ATOM 2773 C CA . SER B 1 175 ? 115.336 63.609 75.457 1.00 52.18 183 SER B CA 1
ATOM 2774 C C . SER B 1 175 ? 114.247 63.354 76.498 1.00 54.33 183 SER B C 1
ATOM 2775 O O . SER B 1 175 ? 114.589 63.187 77.691 1.00 55.41 183 SER B O 1
ATOM 2779 N N . SER C 2 4 ? 106.443 62.520 79.456 1.00 66.50 4 SER C N 1
ATOM 2780 C CA . SER C 2 4 ? 107.443 63.478 78.901 1.00 66.02 4 SER C CA 1
ATOM 2781 C C . SER C 2 4 ? 106.893 64.131 77.635 1.00 65.82 4 SER C C 1
ATOM 2782 O O . SER C 2 4 ? 106.245 65.180 77.696 1.00 66.15 4 SER C O 1
ATOM 2785 N N . ARG C 2 5 ? 107.149 63.504 76.490 1.00 64.29 5 ARG C N 1
ATOM 2786 C CA . ARG C 2 5 ? 106.676 64.034 75.220 1.00 61.44 5 ARG C CA 1
ATOM 2787 C C . ARG C 2 5 ? 105.192 63.754 75.035 1.00 58.79 5 ARG C C 1
ATOM 2788 O O . ARG C 2 5 ? 104.538 63.188 75.910 1.00 57.65 5 ARG C O 1
ATOM 2796 N N . GLN C 2 6 ? 104.664 64.162 73.886 1.00 55.62 6 GLN C N 1
ATOM 2797 C CA . GLN C 2 6 ? 103.261 63.955 73.587 1.00 50.64 6 GLN C CA 1
ATOM 2798 C C . GLN C 2 6 ? 103.022 62.589 72.954 1.00 45.71 6 GLN C C 1
ATOM 2799 O O . GLN C 2 6 ? 103.952 61.931 72.489 1.00 43.26 6 GLN C O 1
ATOM 2805 N N . PRO C 2 7 ? 101.765 62.132 72.952 1.00 41.24 7 PRO C N 1
ATOM 2806 C CA . PRO C 2 7 ? 101.443 60.826 72.370 1.00 39.06 7 PRO C CA 1
ATOM 2807 C C . PRO C 2 7 ? 101.766 60.735 70.883 1.00 35.14 7 PRO C C 1
ATOM 2808 O O . PRO C 2 7 ? 101.764 61.736 70.167 1.00 32.34 7 PRO C O 1
ATOM 2812 N N . PRO C 2 8 ? 102.077 59.525 70.409 1.00 32.83 8 PRO C N 1
ATOM 2813 C CA . PRO C 2 8 ? 102.387 59.338 68.992 1.00 31.98 8 PRO C CA 1
ATOM 2814 C C . PRO C 2 8 ? 101.128 59.593 68.166 1.00 31.14 8 PRO C C 1
ATOM 2815 O O . PRO C 2 8 ? 100.019 59.244 68.586 1.00 28.95 8 PRO C O 1
ATOM 2819 N N . LEU C 2 9 ? 101.303 60.199 66.998 1.00 29.13 9 LEU C N 1
ATOM 2820 C CA . LEU C 2 9 ? 100.184 60.452 66.098 1.00 28.15 9 LEU C CA 1
ATOM 2821 C C . LEU C 2 9 ? 100.579 60.038 64.684 1.00 26.41 9 LEU C C 1
ATOM 2822 O O . LEU C 2 9 ? 101.380 60.707 64.039 1.00 24.03 9 LEU C O 1
ATOM 2827 N N . VAL C 2 10 ? 100.020 58.935 64.201 1.00 26.22 10 VAL C N 1
ATOM 2828 C CA . VAL C 2 10 ? 100.326 58.495 62.853 1.00 25.91 10 VAL C CA 1
ATOM 2829 C C . VAL C 2 10 ? 99.391 59.221 61.892 1.00 28.07 10 VAL C C 1
ATOM 2830 O O . VAL C 2 10 ? 98.164 59.114 62.004 1.00 27.73 10 VAL C O 1
ATOM 2834 N N . THR C 2 11 ? 99.977 59.964 60.956 1.00 24.55 11 THR C N 1
ATOM 2835 C CA . THR C 2 11 ? 99.199 60.725 59.988 1.00 24.59 11 THR C CA 1
ATOM 2836 C C . THR C 2 11 ? 99.458 60.319 58.535 1.00 24.72 11 THR C C 1
ATOM 2837 O O . THR C 2 11 ? 98.866 60.885 57.626 1.00 25.55 11 THR C O 1
ATOM 2841 N N . GLY C 2 12 ? 100.352 59.357 58.322 1.00 25.09 12 GLY C N 1
ATOM 2842 C CA . GLY C 2 12 ? 100.656 58.910 56.970 1.00 25.68 12 GLY C CA 1
ATOM 2843 C C . GLY C 2 12 ? 100.984 57.426 56.943 1.00 25.80 12 GLY C C 1
ATOM 2844 O O . GLY C 2 12 ? 101.581 56.920 57.883 1.00 27.07 12 GLY C O 1
ATOM 2845 N N . ILE C 2 13 ? 100.599 56.733 55.873 1.00 25.67 13 ILE C N 1
ATOM 2846 C CA . ILE C 2 13 ? 100.860 55.301 55.740 1.00 26.51 13 ILE C CA 1
ATOM 2847 C C . ILE C 2 13 ? 101.161 55.000 54.270 1.00 28.97 13 ILE C C 1
ATOM 2848 O O . ILE C 2 13 ? 100.356 55.307 53.382 1.00 29.24 13 ILE C O 1
ATOM 2853 N N . SER C 2 14 ? 102.328 54.412 54.015 1.00 29.33 14 SER C N 1
ATOM 2854 C CA . SER C 2 14 ? 102.763 54.119 52.654 1.00 29.06 14 SER C CA 1
ATOM 2855 C C . SER C 2 14 ? 103.326 52.710 52.480 1.00 30.30 14 SER C C 1
ATOM 2856 O O . SER C 2 14 ? 104.386 52.394 53.018 1.00 30.03 14 SER C O 1
ATOM 2859 N N . PRO C 2 15 ? 102.618 51.838 51.733 1.00 30.75 15 PRO C N 1
ATOM 2860 C CA . PRO C 2 15 ? 101.339 52.080 51.051 1.00 30.62 15 PRO C CA 1
ATOM 2861 C C . PRO C 2 15 ? 100.192 51.974 52.051 1.00 28.69 15 PRO C C 1
ATOM 2862 O O . PRO C 2 15 ? 100.406 51.561 53.185 1.00 27.91 15 PRO C O 1
ATOM 2866 N N . ASN C 2 16 ? 98.976 52.325 51.632 1.00 29.06 16 ASN C N 1
ATOM 2867 C CA . ASN C 2 16 ? 97.828 52.262 52.534 1.00 30.28 16 ASN C CA 1
ATOM 2868 C C . ASN C 2 16 ? 97.119 50.901 52.532 1.00 31.67 16 ASN C C 1
ATOM 2869 O O . ASN C 2 16 ? 96.114 50.705 53.219 1.00 30.30 16 ASN C O 1
ATOM 2874 N N . GLU C 2 17 ? 97.643 49.963 51.758 1.00 32.12 17 GLU C N 1
ATOM 2875 C CA . GLU C 2 17 ? 97.073 48.624 51.701 1.00 35.12 17 GLU C CA 1
ATOM 2876 C C . GLU C 2 17 ? 98.143 47.691 51.174 1.00 36.39 17 GLU C C 1
ATOM 2877 O O . GLU C 2 17 ? 99.139 48.136 50.598 1.00 33.40 17 GLU C O 1
ATOM 2883 N N . GLY C 2 18 ? 97.929 46.394 51.365 1.00 39.08 18 GLY C N 1
ATOM 2884 C CA . GLY C 2 18 ? 98.894 45.426 50.892 1.00 39.47 18 GLY C CA 1
ATOM 2885 C C . GLY C 2 18 ? 98.688 44.053 51.490 1.00 42.73 18 GLY C C 1
ATOM 2886 O O . GLY C 2 18 ? 98.004 43.886 52.502 1.00 42.85 18 GLY C O 1
ATOM 2887 N N . ILE C 2 19 ? 99.290 43.065 50.845 1.00 44.74 19 ILE C N 1
ATOM 2888 C CA . ILE C 2 19 ? 99.213 41.683 51.280 1.00 47.84 19 ILE C CA 1
ATOM 2889 C C . ILE C 2 19 ? 100.027 41.529 52.561 1.00 49.33 19 ILE C C 1
ATOM 2890 O O . ILE C 2 19 ? 100.845 42.388 52.890 1.00 48.50 19 ILE C O 1
ATOM 2895 N N . PRO C 2 20 ? 99.802 40.440 53.310 1.00 49.49 20 PRO C N 1
ATOM 2896 C CA . PRO C 2 20 ? 100.564 40.246 54.543 1.00 49.03 20 PRO C CA 1
ATOM 2897 C C . PRO C 2 20 ? 102.071 40.305 54.287 1.00 48.42 20 PRO C C 1
ATOM 2898 O O . PRO C 2 20 ? 102.558 39.918 53.218 1.00 48.29 20 PRO C O 1
ATOM 2902 N N . TRP C 2 21 ? 102.789 40.812 55.283 1.00 46.82 21 TRP C N 1
ATOM 2903 C CA . TRP C 2 21 ? 104.235 40.974 55.241 1.00 45.70 21 TRP C CA 1
ATOM 2904 C C . TRP C 2 21 ? 104.723 42.023 54.242 1.00 43.46 21 TRP C C 1
ATOM 2905 O O . TRP C 2 21 ? 105.863 41.987 53.783 1.00 41.82 21 TRP C O 1
ATOM 2916 N N . THR C 2 22 ? 103.841 42.964 53.916 1.00 43.98 22 THR C N 1
ATOM 2917 C CA . THR C 2 22 ? 104.181 44.066 53.018 1.00 42.27 22 THR C CA 1
ATOM 2918 C C . THR C 2 22 ? 104.976 45.066 53.857 1.00 40.29 22 THR C C 1
ATOM 2919 O O . THR C 2 22 ? 104.639 45.307 55.014 1.00 38.91 22 THR C O 1
ATOM 2923 N N . LYS C 2 23 ? 106.020 45.641 53.277 1.00 38.81 23 LYS C N 1
ATOM 2924 C CA . LYS C 2 23 ? 106.842 46.620 53.975 1.00 37.97 23 LYS C CA 1
ATOM 2925 C C . LYS C 2 23 ? 106.155 47.979 53.889 1.00 35.30 23 LYS C C 1
ATOM 2926 O O . LYS C 2 23 ? 105.949 48.496 52.797 1.00 35.81 23 LYS C O 1
ATOM 2932 N N . VAL C 2 24 ? 105.800 48.557 55.032 1.00 33.72 24 VAL C N 1
ATOM 2933 C CA . VAL C 2 24 ? 105.132 49.857 55.041 1.00 31.88 24 VAL C CA 1
ATOM 2934 C C . VAL C 2 24 ? 105.906 50.936 55.790 1.00 32.23 24 VAL C C 1
ATOM 2935 O O . VAL C 2 24 ? 106.570 50.667 56.796 1.00 29.12 24 VAL C O 1
ATOM 2939 N N . THR C 2 25 ? 105.822 52.161 55.283 1.00 30.04 25 THR C N 1
ATOM 2940 C CA . THR C 2 25 ? 106.471 53.285 55.925 1.00 28.90 25 THR C CA 1
ATOM 2941 C C . THR C 2 25 ? 105.384 54.063 56.660 1.00 28.43 25 THR C C 1
ATOM 2942 O O . THR C 2 25 ? 104.374 54.439 56.067 1.00 25.66 25 THR C O 1
ATOM 2946 N N . ILE C 2 26 ? 105.593 54.268 57.960 1.00 27.40 26 ILE C N 1
ATOM 2947 C CA . ILE C 2 26 ? 104.655 54.994 58.809 1.00 24.28 26 ILE C CA 1
ATOM 2948 C C . ILE C 2 26 ? 105.189 56.398 59.084 1.00 24.08 26 ILE C C 1
ATOM 2949 O O . ILE C 2 26 ? 106.338 56.556 59.511 1.00 21.07 26 ILE C O 1
ATOM 2954 N N . ARG C 2 27 ? 104.364 57.412 58.832 1.00 22.29 27 ARG C N 1
ATOM 2955 C CA . ARG C 2 27 ? 104.764 58.800 59.066 1.00 22.88 27 ARG C CA 1
ATOM 2956 C C . ARG C 2 27 ? 103.846 59.423 60.112 1.00 24.02 27 ARG C C 1
ATOM 2957 O O . ARG C 2 27 ? 102.689 59.016 60.268 1.00 23.25 27 ARG C O 1
ATOM 2965 N N . GLY C 2 28 ? 104.364 60.409 60.827 1.00 23.45 28 GLY C N 1
ATOM 2966 C CA . GLY C 2 28 ? 103.564 61.054 61.847 1.00 23.26 28 GLY C CA 1
ATOM 2967 C C . GLY C 2 28 ? 104.368 61.988 62.728 1.00 22.74 28 GLY C C 1
ATOM 2968 O O . GLY C 2 28 ? 105.390 62.545 62.305 1.00 20.92 28 GLY C O 1
ATOM 2969 N N . GLU C 2 29 ? 103.897 62.145 63.959 1.00 22.06 29 GLU C N 1
ATOM 2970 C CA . GLU C 2 29 ? 104.512 63.026 64.942 1.00 25.87 29 GLU C CA 1
ATOM 2971 C C . GLU C 2 29 ? 104.730 62.269 66.231 1.00 25.25 29 GLU C C 1
ATOM 2972 O O . GLU C 2 29 ? 103.893 61.458 66.626 1.00 23.91 29 GLU C O 1
ATOM 2978 N N . ASN C 2 30 ? 105.849 62.563 66.888 1.00 27.31 30 ASN C N 1
ATOM 2979 C CA . ASN C 2 30 ? 106.196 61.946 68.162 1.00 26.78 30 ASN C CA 1
ATOM 2980 C C . ASN C 2 30 ? 106.216 60.430 68.065 1.00 27.64 30 ASN C C 1
ATOM 2981 O O . ASN C 2 30 ? 105.669 59.739 68.939 1.00 25.59 30 ASN C O 1
ATOM 2986 N N . LEU C 2 31 ? 106.845 59.907 67.015 1.00 23.40 31 LEU C N 1
ATOM 2987 C CA . LEU C 2 31 ? 106.902 58.461 66.865 1.00 24.98 31 LEU C CA 1
ATOM 2988 C C . LEU C 2 31 ? 108.082 57.861 67.627 1.00 24.75 31 LEU C C 1
ATOM 2989 O O . LEU C 2 31 ? 108.393 56.684 67.478 1.00 27.44 31 LEU C O 1
ATOM 2994 N N . GLY C 2 32 ? 108.730 58.676 68.452 1.00 26.99 32 GLY C N 1
ATOM 2995 C CA . GLY C 2 32 ? 109.840 58.188 69.248 1.00 25.84 32 GLY C CA 1
ATOM 2996 C C . GLY C 2 32 ? 111.020 59.135 69.283 1.00 27.81 32 GLY C C 1
ATOM 2997 O O . GLY C 2 32 ? 111.440 59.667 68.254 1.00 27.19 32 GLY C O 1
ATOM 2998 N N . THR C 2 33 ? 111.556 59.349 70.476 1.00 28.03 33 THR C N 1
ATOM 2999 C CA . THR C 2 33 ? 112.699 60.227 70.645 1.00 31.42 33 THR C CA 1
ATOM 3000 C C . THR C 2 33 ? 113.988 59.494 70.281 1.00 31.93 33 THR C C 1
ATOM 3001 O O . THR C 2 33 ? 115.049 60.091 70.247 1.00 36.05 33 THR C O 1
ATOM 3005 N N . GLY C 2 34 ? 113.883 58.202 69.982 1.00 32.51 34 GLY C N 1
ATOM 3006 C CA . GLY C 2 34 ? 115.052 57.424 69.605 1.00 29.63 34 GLY C CA 1
ATOM 3007 C C . GLY C 2 34 ? 114.672 55.994 69.282 1.00 30.19 34 GLY C C 1
ATOM 3008 O O . GLY C 2 34 ? 113.528 55.603 69.498 1.00 29.47 34 GLY C O 1
ATOM 3009 N N . PRO C 2 35 ? 115.610 55.179 68.775 1.00 33.09 35 PRO C N 1
ATOM 3010 C CA . PRO C 2 35 ? 115.368 53.774 68.417 1.00 33.73 35 PRO C CA 1
ATOM 3011 C C . PRO C 2 35 ? 114.828 52.927 69.566 1.00 34.26 35 PRO C C 1
ATOM 3012 O O . PRO C 2 35 ? 113.987 52.039 69.375 1.00 37.54 35 PRO C O 1
ATOM 3016 N N . THR C 2 36 ? 115.302 53.226 70.766 1.00 32.59 36 THR C N 1
ATOM 3017 C CA . THR C 2 36 ? 114.914 52.482 71.951 1.00 31.75 36 THR C CA 1
ATOM 3018 C C . THR C 2 36 ? 113.615 52.960 72.588 1.00 32.35 36 THR C C 1
ATOM 3019 O O . THR C 2 36 ? 113.095 52.316 73.505 1.00 31.60 36 THR C O 1
ATOM 3023 N N . ASP C 2 37 ? 113.087 54.077 72.092 1.00 31.69 37 ASP C N 1
ATOM 3024 C CA . ASP C 2 37 ? 111.858 54.664 72.630 1.00 32.80 37 ASP C CA 1
ATOM 3025 C C . ASP C 2 37 ? 110.587 53.914 72.211 1.00 33.32 37 ASP C C 1
ATOM 3026 O O . ASP C 2 37 ? 109.541 54.019 72.852 1.00 35.36 37 ASP C O 1
ATOM 3031 N N . LEU C 2 38 ? 110.696 53.145 71.140 1.00 34.29 38 LEU C N 1
ATOM 3032 C CA . LEU C 2 38 ? 109.569 52.396 70.589 1.00 35.18 38 LEU C CA 1
ATOM 3033 C C . LEU C 2 38 ? 109.279 51.088 71.344 1.00 34.78 38 LEU C C 1
ATOM 3034 O O . LEU C 2 38 ? 110.101 50.172 71.352 1.00 34.45 38 LEU C O 1
ATOM 3039 N N . ILE C 2 39 ? 108.111 50.999 71.976 1.00 35.25 39 ILE C N 1
ATOM 3040 C CA . ILE C 2 39 ? 107.749 49.798 72.741 1.00 35.57 39 ILE C CA 1
ATOM 3041 C C . ILE C 2 39 ? 106.430 49.168 72.335 1.00 36.52 39 ILE C C 1
ATOM 3042 O O . ILE C 2 39 ? 105.938 48.248 72.994 1.00 36.55 39 ILE C O 1
ATOM 3047 N N . GLY C 2 40 ? 105.849 49.672 71.256 1.00 35.81 40 GLY C N 1
ATOM 3048 C CA . GLY C 2 40 ? 104.588 49.135 70.788 1.00 35.42 40 GLY C CA 1
ATOM 3049 C C . GLY C 2 40 ? 104.286 49.571 69.364 1.00 33.86 40 GLY C C 1
ATOM 3050 O O . GLY C 2 40 ? 104.473 50.734 69.004 1.00 30.18 40 GLY C O 1
ATOM 3051 N N . LEU C 2 41 ? 103.835 48.625 68.553 1.00 34.51 41 LEU C N 1
ATOM 3052 C CA . LEU C 2 41 ? 103.477 48.901 67.170 1.00 34.91 41 LEU C CA 1
ATOM 3053 C C . LEU C 2 41 ? 102.508 47.827 66.689 1.00 36.72 41 LEU C C 1
ATOM 3054 O O . LEU C 2 41 ? 102.894 46.687 66.404 1.00 34.41 41 LEU C O 1
ATOM 3059 N N . THR C 2 42 ? 101.237 48.206 66.625 1.00 36.76 42 THR C N 1
ATOM 3060 C CA . THR C 2 42 ? 100.180 47.308 66.190 1.00 39.44 42 THR C CA 1
ATOM 3061 C C . THR C 2 42 ? 99.453 47.880 64.977 1.00 39.43 42 THR C C 1
ATOM 3062 O O . THR C 2 42 ? 99.070 49.049 64.965 1.00 39.91 42 THR C O 1
ATOM 3066 N N . ILE C 2 43 ? 99.274 47.049 63.959 1.00 39.49 43 ILE C N 1
ATOM 3067 C CA . ILE C 2 43 ? 98.570 47.447 62.747 1.00 39.59 43 ILE C CA 1
ATOM 3068 C C . ILE C 2 43 ? 97.497 46.395 62.497 1.00 41.15 43 ILE C C 1
ATOM 3069 O O . ILE C 2 43 ? 97.810 45.219 62.317 1.00 41.47 43 ILE C O 1
ATOM 3074 N N . CYS C 2 44 ? 96.235 46.815 62.495 1.00 42.32 44 CYS C N 1
ATOM 3075 C CA . CYS C 2 44 ? 95.133 45.884 62.280 1.00 43.60 44 CYS C CA 1
ATOM 3076 C C . 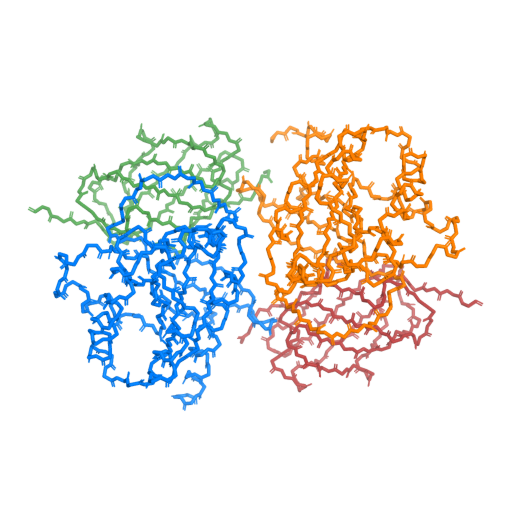CYS C 2 44 ? 95.147 44.823 63.375 1.00 44.23 44 CYS C C 1
ATOM 3077 O O . CYS C 2 44 ? 94.856 43.656 63.120 1.00 44.22 44 CYS C O 1
ATOM 3080 N N . GLY C 2 45 ? 95.506 45.232 64.587 1.00 46.45 45 GLY C N 1
ATOM 3081 C CA . GLY C 2 45 ? 95.549 44.305 65.702 1.00 45.62 45 GLY C CA 1
ATOM 3082 C C . GLY C 2 45 ? 96.796 43.448 65.733 1.00 45.37 45 GLY C C 1
ATOM 3083 O O . GLY C 2 45 ? 97.087 42.817 66.749 1.00 45.88 45 GLY C O 1
ATOM 3084 N N . HIS C 2 46 ? 97.543 43.419 64.633 1.00 44.57 46 HIS C N 1
ATOM 3085 C CA . HIS C 2 46 ? 98.756 42.609 64.585 1.00 45.00 46 HIS C CA 1
ATOM 3086 C C . HIS C 2 46 ? 99.994 43.323 65.144 1.00 45.39 46 HIS C C 1
ATOM 3087 O O . HIS C 2 46 ? 100.290 44.470 64.787 1.00 43.44 46 HIS C O 1
ATOM 3094 N N . ASN C 2 47 ? 100.717 42.619 66.014 1.00 43.69 47 ASN C N 1
ATOM 3095 C CA . ASN C 2 47 ? 101.924 43.143 66.645 1.00 41.36 47 ASN C CA 1
ATOM 3096 C C . ASN C 2 47 ? 103.051 43.126 65.627 1.00 38.91 47 ASN C C 1
ATOM 3097 O O . ASN C 2 47 ? 103.522 42.059 65.237 1.00 39.83 47 ASN C O 1
ATOM 3102 N N . CYS C 2 48 ? 103.487 44.306 65.206 1.00 35.99 48 CYS C N 1
ATOM 3103 C CA . CYS C 2 48 ? 104.553 44.415 64.213 1.00 35.96 48 CYS C CA 1
ATOM 3104 C C . CYS C 2 48 ? 105.856 44.944 64.811 1.00 33.35 48 CYS C C 1
ATOM 3105 O O . CYS C 2 48 ? 106.816 45.198 64.088 1.00 33.90 48 CYS C O 1
ATOM 3108 N N . LEU C 2 49 ? 105.892 45.103 66.127 1.00 32.26 49 LEU C N 1
ATOM 3109 C CA . LEU C 2 49 ? 107.081 45.641 66.789 1.00 34.02 49 LEU C CA 1
ATOM 3110 C C . LEU C 2 49 ? 108.412 44.991 66.388 1.00 34.25 49 LEU C C 1
ATOM 3111 O O . LEU C 2 49 ? 109.392 45.688 66.135 1.00 34.94 49 LEU C O 1
ATOM 3116 N N . LEU C 2 50 ? 108.444 43.664 66.308 1.00 35.58 50 LEU C N 1
ATOM 3117 C CA . LEU C 2 50 ? 109.675 42.956 65.955 1.00 35.40 50 LEU C CA 1
ATOM 3118 C C . LEU C 2 50 ? 110.332 43.361 64.640 1.00 37.12 50 LEU C C 1
ATOM 3119 O O . LEU C 2 50 ? 111.552 43.238 64.494 1.00 36.74 50 LEU C O 1
ATOM 3124 N N . THR C 2 51 ? 109.540 43.834 63.683 1.00 34.67 51 THR C N 1
ATOM 3125 C CA . THR C 2 51 ? 110.087 44.248 62.393 1.00 35.30 51 THR C CA 1
ATOM 3126 C C . THR C 2 51 ? 110.133 45.774 62.263 1.00 34.11 51 THR C C 1
ATOM 3127 O O . THR C 2 51 ? 110.500 46.312 61.221 1.00 35.91 51 THR C O 1
ATOM 3131 N N . ALA C 2 52 ? 109.756 46.463 63.331 1.00 34.73 52 ALA C N 1
ATOM 3132 C CA . ALA C 2 52 ? 109.740 47.920 63.339 1.00 37.02 52 ALA C CA 1
ATOM 3133 C C . ALA C 2 52 ? 111.143 48.522 63.389 1.00 39.75 52 ALA C C 1
ATOM 3134 O O . ALA C 2 52 ? 111.962 48.148 64.229 1.00 41.46 52 ALA C O 1
ATOM 3136 N N . GLU C 2 53 ? 111.409 49.457 62.484 1.00 40.05 53 GLU C N 1
ATOM 3137 C CA . GLU C 2 53 ? 112.696 50.129 62.428 1.00 39.95 53 GLU C CA 1
ATOM 3138 C C . GLU C 2 53 ? 112.500 51.643 62.534 1.00 37.25 53 GLU C C 1
ATOM 3139 O O . GLU C 2 53 ? 112.058 52.289 61.590 1.00 37.05 53 GLU C O 1
ATOM 3145 N N . TRP C 2 54 ? 112.817 52.193 63.700 1.00 33.95 54 TRP C N 1
ATOM 3146 C CA . TRP C 2 54 ? 112.696 53.626 63.943 1.00 33.01 54 TRP C CA 1
ATOM 3147 C C . TRP C 2 54 ? 113.674 54.356 63.027 1.00 32.44 54 TRP C C 1
ATOM 3148 O O . TRP C 2 54 ? 114.843 53.975 62.939 1.00 32.81 54 TRP C O 1
ATOM 3159 N N . MET C 2 55 ? 113.198 55.388 62.337 1.00 31.34 55 MET C N 1
ATOM 3160 C CA . MET C 2 55 ? 114.053 56.169 61.443 1.00 31.52 55 MET C CA 1
ATOM 3161 C C . MET C 2 55 ? 114.213 57.588 62.001 1.00 29.94 55 MET C C 1
ATOM 3162 O O . MET C 2 55 ? 115.299 58.173 61.949 1.00 28.98 55 MET C O 1
ATOM 3167 N N . SER C 2 56 ? 113.117 58.133 62.519 1.00 26.61 56 SER C N 1
ATOM 3168 C CA . SER C 2 56 ? 113.102 59.470 63.108 1.00 25.39 56 SER C CA 1
ATOM 3169 C C . SER C 2 56 ? 111.790 59.599 63.857 1.00 24.93 56 SER C C 1
ATOM 3170 O O . SER C 2 56 ? 110.929 58.731 63.747 1.00 25.82 56 SER C O 1
ATOM 3173 N N . ALA C 2 57 ? 111.631 60.689 64.603 1.00 24.92 57 ALA C N 1
ATOM 3174 C CA . ALA C 2 57 ? 110.399 60.910 65.354 1.00 26.02 57 ALA C CA 1
ATOM 3175 C C . ALA C 2 57 ? 109.182 61.050 64.420 1.00 24.52 57 ALA C C 1
ATOM 3176 O O . ALA C 2 57 ? 108.041 61.085 64.882 1.00 25.15 57 ALA C O 1
ATOM 3178 N N . SER C 2 58 ? 109.427 61.121 63.113 1.00 23.30 58 SER C N 1
ATOM 3179 C CA . SER C 2 58 ? 108.340 61.249 62.144 1.00 22.57 58 SER C CA 1
ATOM 3180 C C . SER C 2 58 ? 108.278 60.052 61.203 1.00 22.52 58 SER C C 1
ATOM 3181 O O . SER C 2 58 ? 107.464 60.025 60.269 1.00 20.83 58 SER C O 1
ATOM 3184 N N . LYS C 2 59 ? 109.109 59.046 61.447 1.00 22.65 59 LYS C N 1
ATOM 3185 C CA . LYS C 2 59 ? 109.131 57.920 60.528 1.00 23.99 59 LYS C CA 1
ATOM 3186 C C . LYS C 2 59 ? 109.559 56.579 61.105 1.00 24.46 59 LYS C C 1
ATOM 3187 O O . LYS C 2 59 ? 110.615 56.462 61.732 1.00 24.80 59 LYS C O 1
ATOM 3193 N N . ILE C 2 60 ? 108.727 55.573 60.870 1.00 24.52 60 ILE C N 1
ATOM 3194 C CA . ILE C 2 60 ? 108.995 54.212 61.305 1.00 25.20 60 ILE C CA 1
ATOM 3195 C C . ILE C 2 60 ? 108.644 53.303 60.136 1.00 29.24 60 ILE C C 1
ATOM 3196 O O . ILE C 2 60 ? 107.648 53.527 59.447 1.00 28.23 60 ILE C O 1
ATOM 3201 N N . VAL C 2 61 ? 109.475 52.293 59.895 1.00 31.25 61 VAL C N 1
ATOM 3202 C CA . VAL C 2 61 ? 109.204 51.336 58.831 1.00 33.15 61 VAL C CA 1
ATOM 3203 C C . VAL C 2 61 ? 109.043 49.957 59.468 1.00 35.42 61 VAL C C 1
ATOM 3204 O O . VAL C 2 61 ? 109.763 49.611 60.407 1.00 34.25 61 VAL C O 1
ATOM 3208 N N . CYS C 2 62 ? 108.082 49.182 58.978 1.00 34.97 62 CYS C N 1
ATOM 3209 C CA . CYS C 2 62 ? 107.857 47.838 59.500 1.00 36.99 62 CYS C CA 1
ATOM 3210 C C . CYS C 2 62 ? 107.146 46.978 58.462 1.00 37.84 62 CYS C C 1
ATOM 3211 O O . CYS C 2 62 ? 107.002 47.370 57.302 1.00 37.47 62 CYS C O 1
ATOM 3214 N N . ARG C 2 63 ? 106.721 45.794 58.884 1.00 39.00 63 ARG C N 1
ATOM 3215 C CA . ARG C 2 63 ? 106.010 44.883 57.999 1.00 41.13 63 ARG C CA 1
ATOM 3216 C C . ARG C 2 63 ? 104.705 44.490 58.652 1.00 40.27 63 ARG C C 1
ATOM 3217 O O . ARG C 2 63 ? 104.669 44.167 59.833 1.00 40.52 63 ARG C O 1
ATOM 3225 N N . VAL C 2 64 ? 103.627 44.548 57.883 1.00 41.56 64 VAL C N 1
ATOM 3226 C CA . VAL C 2 64 ? 102.317 44.201 58.403 1.00 42.03 64 VAL C CA 1
ATOM 3227 C C . VAL C 2 64 ? 102.174 42.689 58.456 1.00 42.43 64 VAL C C 1
ATOM 3228 O O . VAL C 2 64 ? 102.851 41.962 57.726 1.00 43.37 64 VAL C O 1
ATOM 3232 N N . GLY C 2 65 ? 101.301 42.227 59.342 1.00 42.42 65 GLY C N 1
ATOM 3233 C CA . GLY C 2 65 ? 101.059 40.806 59.486 1.00 44.66 65 GLY C CA 1
ATOM 3234 C C . GLY C 2 65 ? 99.570 40.534 59.426 1.00 44.82 65 GLY C C 1
ATOM 3235 O O . GLY C 2 65 ? 98.766 41.461 59.426 1.00 43.11 65 GLY C O 1
ATOM 3236 N N . GLN C 2 66 ? 99.202 39.261 59.380 1.00 47.92 66 GLN C N 1
ATOM 3237 C CA . GLN C 2 66 ? 97.801 38.857 59.307 1.00 50.02 66 GLN C CA 1
ATOM 3238 C C . GLN C 2 66 ? 96.970 39.553 60.378 1.00 49.65 66 GLN C C 1
ATOM 3239 O O . GLN C 2 66 ? 97.356 39.612 61.544 1.00 49.47 66 GLN C O 1
ATOM 3245 N N . ALA C 2 67 ? 95.827 40.090 59.971 1.00 49.97 67 ALA C N 1
ATOM 3246 C CA . ALA C 2 67 ? 94.951 40.824 60.878 1.00 52.20 67 ALA C CA 1
ATOM 3247 C C . ALA C 2 67 ? 94.278 40.016 61.983 1.00 53.62 67 ALA C C 1
ATOM 3248 O O . ALA C 2 67 ? 94.051 38.813 61.854 1.00 55.22 67 ALA C O 1
ATOM 3250 N N . LYS C 2 68 ? 93.972 40.709 63.075 1.00 54.52 68 LYS C N 1
ATOM 3251 C CA . LYS C 2 68 ? 93.276 40.134 64.218 1.00 56.86 68 LYS C CA 1
ATOM 3252 C C . LYS C 2 68 ? 92.042 41.005 64.390 1.00 58.36 68 LYS C C 1
ATOM 3253 O O . LYS C 2 68 ? 91.090 40.636 65.077 1.00 59.60 68 LYS C O 1
ATOM 3259 N N . ASN C 2 69 ? 92.085 42.165 63.740 1.00 59.25 69 ASN C N 1
ATOM 3260 C CA . ASN C 2 69 ? 91.012 43.157 63.759 1.00 60.71 69 ASN C CA 1
ATOM 3261 C C . ASN C 2 69 ? 90.595 43.446 62.326 1.00 60.44 69 ASN C C 1
ATOM 3262 O O . ASN C 2 69 ? 91.320 43.121 61.387 1.00 59.75 69 ASN C O 1
ATOM 3267 N N . ASP C 2 70 ? 89.433 44.070 62.164 1.00 61.00 70 ASP C N 1
ATOM 3268 C CA . ASP C 2 70 ? 88.941 44.418 60.836 1.00 62.03 70 ASP C CA 1
ATOM 3269 C C . ASP C 2 70 ? 89.093 45.919 60.576 1.00 62.00 70 ASP C C 1
ATOM 3270 O O . ASP C 2 70 ? 88.752 46.409 59.500 1.00 62.72 70 ASP C O 1
ATOM 3275 N N . LYS C 2 71 ? 89.600 46.644 61.572 1.00 61.32 71 LYS C N 1
ATOM 3276 C CA . LYS C 2 71 ? 89.843 48.078 61.427 1.00 60.98 71 LYS C CA 1
ATOM 3277 C C . LYS C 2 71 ? 91.329 48.241 61.129 1.00 58.94 71 LYS C C 1
ATOM 3278 O O . LYS C 2 71 ? 92.162 47.557 61.720 1.00 60.15 71 LYS C O 1
ATOM 3284 N N . GLY C 2 72 ? 91.658 49.134 60.203 1.00 57.13 72 GLY C N 1
ATOM 3285 C CA . GLY C 2 72 ? 93.049 49.331 59.830 1.00 53.32 72 GLY C CA 1
ATOM 3286 C C . GLY C 2 72 ? 93.797 50.305 60.716 1.00 50.29 72 GLY C C 1
ATOM 3287 O O . GLY C 2 72 ? 94.568 51.127 60.229 1.00 51.40 72 GLY C O 1
ATOM 3288 N N . ASP C 2 73 ? 93.578 50.197 62.022 1.00 47.03 73 ASP C N 1
ATOM 3289 C CA . ASP C 2 73 ? 94.211 51.068 63.007 1.00 44.13 73 ASP C CA 1
ATOM 3290 C C . ASP C 2 73 ? 95.735 50.875 63.077 1.00 40.78 73 ASP C C 1
ATOM 3291 O O . ASP C 2 73 ? 96.240 49.750 62.995 1.00 38.18 73 ASP C O 1
ATOM 3296 N N . ILE C 2 74 ? 96.456 51.981 63.231 1.00 38.70 74 ILE C N 1
ATOM 3297 C CA . ILE C 2 74 ? 97.914 51.976 63.320 1.00 36.01 74 ILE C CA 1
ATOM 3298 C C . ILE C 2 74 ? 98.300 52.582 64.676 1.00 36.66 74 ILE C C 1
ATOM 3299 O O . ILE C 2 74 ? 98.385 53.801 64.826 1.00 35.67 74 ILE C O 1
ATOM 3304 N N . ILE C 2 75 ? 98.537 51.714 65.657 1.00 35.92 75 ILE C N 1
ATOM 3305 C CA . ILE C 2 75 ? 98.864 52.144 67.016 1.00 35.50 75 ILE C CA 1
ATOM 3306 C C . ILE C 2 75 ? 100.346 52.065 67.385 1.00 34.15 75 ILE C C 1
ATOM 3307 O O . ILE C 2 75 ? 100.926 50.976 67.459 1.00 32.86 75 ILE C O 1
ATOM 3312 N N . VAL C 2 76 ? 100.945 53.224 67.633 1.00 31.80 76 VAL C N 1
ATOM 3313 C CA . VAL C 2 76 ? 102.345 53.299 68.023 1.00 27.89 76 VAL C CA 1
ATOM 3314 C C . VAL C 2 76 ? 102.422 53.675 69.497 1.00 27.94 76 VAL C C 1
ATOM 3315 O O . VAL C 2 76 ? 101.710 54.566 69.958 1.00 26.68 76 VAL C O 1
ATOM 3319 N N . THR C 2 77 ? 103.278 52.983 70.237 1.00 26.48 77 THR C N 1
ATOM 3320 C CA . THR C 2 77 ? 103.459 53.269 71.654 1.00 27.90 77 THR C CA 1
ATOM 3321 C C . THR C 2 77 ? 104.938 53.526 71.939 1.00 26.90 77 THR C C 1
ATOM 3322 O O . THR C 2 77 ? 105.797 52.708 71.604 1.00 26.42 77 THR C O 1
ATOM 3326 N N . THR C 2 78 ? 105.223 54.671 72.545 1.00 28.40 78 THR C N 1
ATOM 3327 C CA . THR C 2 78 ? 106.585 55.041 72.899 1.00 28.37 78 THR C CA 1
ATOM 3328 C C . THR C 2 78 ? 106.691 55.120 74.421 1.00 31.34 78 THR C C 1
ATOM 3329 O O . THR C 2 78 ? 105.687 5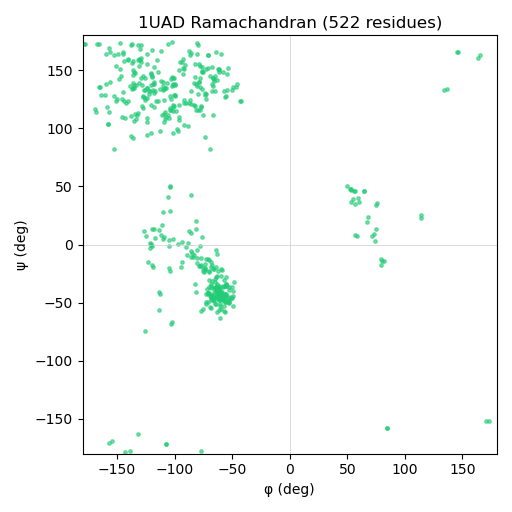5.280 75.118 1.00 30.69 78 THR C O 1
ATOM 3333 N N . LYS C 2 79 ? 107.910 55.018 74.931 1.00 31.17 79 LYS C N 1
ATOM 3334 C CA . LYS C 2 79 ? 108.126 55.105 76.366 1.00 31.95 79 LYS C CA 1
ATOM 3335 C C . LYS C 2 79 ? 107.885 56.547 76.791 1.00 32.78 79 LYS C C 1
ATOM 3336 O O . LYS C 2 79 ? 107.256 56.806 77.815 1.00 32.56 79 LYS C O 1
ATOM 3342 N N . SER C 2 80 ? 108.372 57.477 75.976 1.00 32.26 80 SER C N 1
ATOM 3343 C CA . SER C 2 80 ? 108.260 58.901 76.254 1.00 33.86 80 SER C CA 1
ATOM 3344 C C . SER C 2 80 ? 106.861 59.522 76.200 1.00 35.60 80 SER C C 1
ATOM 3345 O O . SER C 2 80 ? 106.557 60.420 76.986 1.00 36.15 80 SER C O 1
ATOM 3348 N N . GLY C 2 81 ? 106.015 59.061 75.282 1.00 36.32 81 GLY C N 1
ATOM 3349 C CA . GLY C 2 81 ? 104.690 59.651 75.165 1.00 36.32 81 GLY C CA 1
ATOM 3350 C C . GLY C 2 81 ? 103.495 58.736 75.344 1.00 36.22 81 GLY C C 1
ATOM 3351 O O . GLY C 2 81 ? 102.360 59.200 75.300 1.00 39.37 81 GLY C O 1
ATOM 3352 N N . GLY C 2 82 ? 103.730 57.444 75.531 1.00 35.50 82 GLY C N 1
ATOM 3353 C CA . GLY C 2 82 ? 102.623 56.522 75.729 1.00 35.74 82 GLY C CA 1
ATOM 3354 C C . GLY C 2 82 ? 101.970 55.989 74.463 1.00 38.37 82 GLY C C 1
ATOM 3355 O O . GLY C 2 82 ? 102.573 55.981 73.387 1.00 38.51 82 GLY C O 1
ATOM 3356 N N . ARG C 2 83 ? 100.726 55.536 74.597 1.00 36.96 83 ARG C N 1
ATOM 3357 C CA . ARG C 2 83 ? 99.978 54.989 73.473 1.00 37.38 83 ARG C CA 1
ATOM 3358 C C . ARG C 2 83 ? 99.466 56.085 72.551 1.00 36.46 83 ARG C C 1
ATOM 3359 O O . ARG C 2 83 ? 98.908 57.084 73.008 1.00 34.45 83 ARG C O 1
ATOM 3367 N N . GLY C 2 84 ? 99.650 55.888 71.249 1.00 34.53 84 GLY C N 1
ATOM 3368 C CA . GLY C 2 84 ? 99.201 56.883 70.295 1.00 33.90 84 GLY C CA 1
ATOM 3369 C C . GLY C 2 84 ? 97.979 56.484 69.494 1.00 33.87 84 GLY C C 1
ATOM 3370 O O . GLY C 2 84 ? 97.349 55.460 69.754 1.00 33.41 84 GLY C O 1
ATOM 3371 N N . THR C 2 85 ? 97.656 57.308 68.503 1.00 33.74 85 THR C N 1
ATOM 3372 C CA . THR C 2 85 ? 96.510 57.092 67.628 1.00 33.32 85 THR C CA 1
ATOM 3373 C C . THR C 2 85 ? 96.928 57.378 66.191 1.00 33.17 85 THR C C 1
ATOM 3374 O O . THR C 2 85 ? 98.038 57.844 65.939 1.00 31.49 85 THR C O 1
ATOM 3378 N N . SER C 2 86 ? 96.042 57.088 65.245 1.00 32.45 86 SER C N 1
ATOM 3379 C CA . SER C 2 86 ? 96.335 57.373 63.850 1.00 32.32 86 SER C CA 1
ATOM 3380 C C . SER C 2 86 ? 95.135 58.024 63.168 1.00 31.00 86 SER C C 1
ATOM 3381 O O . SER C 2 86 ? 93.982 57.756 63.517 1.00 29.05 86 SER C O 1
ATOM 3384 N N . THR C 2 87 ? 95.422 58.878 62.194 1.00 27.43 87 THR C N 1
ATOM 3385 C CA . THR C 2 87 ? 94.385 59.562 61.437 1.00 28.29 87 THR C CA 1
ATOM 3386 C C . THR C 2 87 ? 94.081 58.752 60.180 1.00 28.83 87 THR C C 1
ATOM 3387 O O . THR C 2 87 ? 93.079 58.979 59.512 1.00 30.73 87 THR C O 1
ATOM 3391 N N . VAL C 2 88 ? 94.968 57.821 59.851 1.00 27.02 88 VAL C N 1
ATOM 3392 C CA . VAL C 2 88 ? 94.790 56.992 58.669 1.00 27.88 88 VAL C CA 1
ATOM 3393 C C . VAL C 2 88 ? 94.709 55.530 59.055 1.00 29.37 88 VAL C C 1
ATOM 3394 O O . VAL C 2 88 ? 95.029 55.150 60.178 1.00 28.79 88 VAL C O 1
ATOM 3398 N N . SER C 2 89 ? 94.293 54.706 58.109 1.00 29.92 89 SER C N 1
ATOM 3399 C CA . SER C 2 89 ? 94.162 53.291 58.364 1.00 32.44 89 SER C CA 1
ATOM 3400 C C . SER C 2 89 ? 94.845 52.498 57.269 1.00 33.05 89 SER C C 1
ATOM 3401 O O . SER C 2 89 ? 95.092 53.005 56.175 1.00 33.51 89 SER C O 1
ATOM 3404 N N . PHE C 2 90 ? 95.163 51.252 57.577 1.00 33.31 90 PHE C N 1
ATOM 3405 C CA . PHE C 2 90 ? 95.811 50.379 56.617 1.00 34.62 90 PHE C CA 1
ATOM 3406 C C . PHE C 2 90 ? 94.821 49.286 56.230 1.00 35.12 90 PHE C C 1
ATOM 3407 O O . PHE C 2 90 ? 94.097 48.785 57.080 1.00 34.24 90 PHE C O 1
ATOM 3415 N N . LYS C 2 91 ? 94.801 48.918 54.955 1.00 37.74 91 LYS C N 1
ATOM 3416 C CA . LYS C 2 91 ? 93.893 47.882 54.485 1.00 42.23 91 LYS C CA 1
ATOM 3417 C C . LYS C 2 91 ? 94.675 46.617 54.169 1.00 42.01 91 LYS C C 1
ATOM 3418 O O . LYS C 2 91 ? 95.439 46.565 53.211 1.00 40.74 91 LYS C O 1
ATOM 3424 N N . LEU C 2 92 ? 94.485 45.596 54.995 1.00 46.14 92 LEU C N 1
ATOM 3425 C CA . LEU C 2 92 ? 95.180 44.332 54.803 1.00 50.84 92 LEU C CA 1
ATOM 3426 C C . LEU C 2 92 ? 94.523 43.538 53.673 1.00 52.78 92 LEU C C 1
ATOM 3427 O O . LEU C 2 92 ? 93.343 43.202 53.748 1.00 53.04 92 LEU C O 1
ATOM 3432 N N . LEU C 2 93 ? 95.289 43.252 52.624 1.00 54.17 93 LEU C N 1
ATOM 3433 C CA . LEU C 2 93 ? 94.766 42.500 51.486 1.00 58.74 93 LEU C CA 1
ATOM 3434 C C . LEU C 2 93 ? 95.060 41.004 51.593 1.00 62.23 93 LEU C C 1
ATOM 3435 O O . LEU C 2 93 ? 95.995 40.586 52.279 1.00 62.31 93 LEU C O 1
ATOM 3440 N N . LYS C 2 94 ? 94.253 40.203 50.905 1.00 66.18 94 LYS C N 1
ATOM 3441 C CA . LYS C 2 94 ? 94.422 38.755 50.902 1.00 70.49 94 LYS C CA 1
ATOM 3442 C C . LYS C 2 94 ? 94.934 38.311 49.529 1.00 72.66 94 LYS C C 1
ATOM 3443 O O . LYS C 2 94 ? 94.429 38.754 48.498 1.00 72.25 94 LYS C O 1
ATOM 3449 N N . PRO C 2 95 ? 95.957 37.440 49.504 1.00 74.91 95 PRO C N 1
ATOM 3450 C CA . PRO C 2 95 ? 96.555 36.928 48.265 1.00 76.39 95 PRO C CA 1
ATOM 3451 C C . PRO C 2 95 ? 95.554 36.281 47.309 1.00 78.07 95 PRO C C 1
ATOM 3452 O O . PRO C 2 95 ? 95.707 35.073 47.022 1.00 79.37 95 PRO C O 1
ATOM 3456 N N . SER D 2 4 ? 80.060 73.057 67.538 1.00 61.21 4 SER D N 1
ATOM 3457 C CA . SER D 2 4 ? 80.054 73.502 66.114 1.00 60.96 4 SER D CA 1
ATOM 3458 C C . SER D 2 4 ? 81.475 73.642 65.569 1.00 61.03 4 SER D C 1
ATOM 3459 O O . SER D 2 4 ? 81.744 73.267 64.429 1.00 61.61 4 SER D O 1
ATOM 3462 N N . ARG D 2 5 ? 82.374 74.182 66.391 1.00 60.41 5 ARG D N 1
ATOM 3463 C CA . ARG D 2 5 ? 83.773 74.377 66.011 1.00 60.25 5 ARG D CA 1
ATOM 3464 C C . ARG D 2 5 ? 84.673 74.232 67.247 1.00 60.14 5 ARG D C 1
ATOM 3465 O O . ARG D 2 5 ? 84.180 74.101 68.370 1.00 59.86 5 ARG D O 1
ATOM 3473 N N . GLN D 2 6 ? 85.989 74.248 67.041 1.00 59.87 6 GLN D N 1
ATOM 3474 C CA . GLN D 2 6 ? 86.936 74.127 68.151 1.00 58.70 6 GLN D CA 1
ATOM 3475 C C . GLN D 2 6 ? 87.130 75.460 68.866 1.00 56.43 6 GLN D C 1
ATOM 3476 O O . GLN D 2 6 ? 86.777 76.511 68.337 1.00 55.95 6 GLN D O 1
ATOM 3482 N N . PRO D 2 7 ? 87.694 75.429 70.083 1.00 55.12 7 PRO D N 1
ATOM 3483 C CA . PRO D 2 7 ? 87.943 76.624 70.894 1.00 55.00 7 PRO D CA 1
ATOM 3484 C C . PRO D 2 7 ? 88.831 77.648 70.200 1.00 55.14 7 PRO D C 1
ATOM 3485 O O . PRO D 2 7 ? 89.698 77.293 69.407 1.00 56.52 7 PRO D O 1
ATOM 3489 N N . PRO D 2 8 ? 88.613 78.941 70.481 1.00 54.03 8 PRO D N 1
ATOM 3490 C CA . PRO D 2 8 ? 89.443 79.965 69.846 1.00 51.96 8 PRO D CA 1
ATOM 3491 C C . PRO D 2 8 ? 90.855 79.878 70.415 1.00 50.50 8 PRO D C 1
ATOM 3492 O O . PRO D 2 8 ? 91.036 79.558 71.592 1.00 50.74 8 PRO D O 1
ATOM 3496 N N . LEU D 2 9 ? 91.851 80.145 69.580 1.00 46.49 9 LEU D N 1
ATOM 3497 C CA . LEU D 2 9 ? 93.234 80.117 70.032 1.00 42.59 9 LEU D CA 1
ATOM 3498 C C . LEU D 2 9 ? 93.956 81.316 69.431 1.00 39.96 9 LEU D C 1
ATOM 3499 O O . LEU D 2 9 ? 94.166 81.388 68.223 1.00 39.89 9 LEU D O 1
ATOM 3504 N N . VAL D 2 10 ? 94.315 82.268 70.281 1.00 38.38 10 VAL D N 1
ATOM 3505 C CA . VAL D 2 10 ? 95.023 83.454 69.835 1.00 37.39 10 VAL D CA 1
ATOM 3506 C C . VAL D 2 10 ? 96.514 83.155 69.848 1.00 38.53 10 VAL D C 1
ATOM 3507 O O . VAL D 2 10 ? 97.074 82.801 70.886 1.00 38.43 10 VAL D O 1
ATOM 3511 N N . THR D 2 11 ? 97.151 83.302 68.690 1.00 39.34 11 THR D N 1
ATOM 3512 C CA . THR D 2 11 ? 98.580 83.026 68.556 1.00 38.51 11 THR D CA 1
ATOM 3513 C C . THR D 2 11 ? 99.376 84.235 68.086 1.00 39.50 11 THR D C 1
ATOM 3514 O O . THR D 2 11 ? 100.592 84.151 67.907 1.00 38.69 11 THR D O 1
ATOM 3518 N N . GLY D 2 12 ? 98.692 85.356 67.875 1.00 39.14 12 GLY D N 1
ATOM 3519 C CA . GLY D 2 12 ? 99.374 86.554 67.422 1.00 38.99 12 GLY D CA 1
ATOM 3520 C C . GLY D 2 12 ? 98.727 87.828 67.937 1.00 40.92 12 GLY D C 1
ATOM 3521 O O . GLY D 2 12 ? 97.496 87.930 68.029 1.00 39.78 12 GLY D O 1
ATOM 3522 N N . ILE D 2 13 ? 99.559 88.806 68.272 1.00 39.96 13 ILE D N 1
ATOM 3523 C CA . ILE D 2 13 ? 99.073 90.081 68.780 1.00 42.41 13 ILE D CA 1
ATOM 3524 C C . ILE D 2 13 ? 99.942 91.212 68.229 1.00 42.46 13 ILE D C 1
ATOM 3525 O O . ILE D 2 13 ? 101.152 91.229 68.435 1.00 44.24 13 ILE D O 1
ATOM 3530 N N . SER D 2 14 ? 99.315 92.152 67.527 1.00 42.44 14 SER D N 1
ATOM 3531 C CA . SER D 2 14 ? 100.023 93.276 66.918 1.00 43.10 14 SER D CA 1
ATOM 3532 C C . SER D 2 14 ? 99.349 94.623 67.206 1.00 44.60 14 SER D C 1
ATOM 3533 O O . SER D 2 14 ? 98.238 94.879 66.736 1.00 42.95 14 SER D O 1
ATOM 3536 N N . PRO D 2 15 ? 100.011 95.500 67.990 1.00 45.57 15 PRO D N 1
ATOM 3537 C CA . PRO D 2 15 ? 101.326 95.292 68.608 1.00 45.21 15 PRO D CA 1
ATOM 3538 C C . PRO D 2 15 ? 101.182 94.451 69.870 1.00 45.27 15 PRO D C 1
ATOM 3539 O O . PRO D 2 15 ? 100.067 94.163 70.291 1.00 46.36 15 PRO D O 1
ATOM 3543 N N . ASN D 2 16 ? 102.296 94.052 70.474 1.00 46.69 16 ASN D N 1
ATOM 3544 C CA . ASN D 2 16 ? 102.225 93.241 71.687 1.00 47.94 16 ASN D CA 1
ATOM 3545 C C . ASN D 2 16 ? 102.201 94.080 72.962 1.00 49.43 16 ASN D C 1
ATOM 3546 O O . ASN D 2 16 ? 102.113 93.543 74.068 1.00 48.75 16 ASN D O 1
ATOM 3551 N N . GLU D 2 17 ? 102.288 95.397 72.805 1.00 51.04 17 GLU D N 1
ATOM 3552 C CA . GLU D 2 17 ? 102.250 96.314 73.943 1.00 53.18 17 GLU D CA 1
ATOM 3553 C C . GLU D 2 17 ? 101.696 97.652 73.484 1.00 54.24 17 GLU D C 1
ATOM 3554 O O . GLU D 2 17 ? 101.665 97.943 72.288 1.00 54.60 17 GLU D O 1
ATOM 3560 N N . GLY D 2 18 ? 101.269 98.471 74.438 1.00 55.78 18 GLY D N 1
ATOM 3561 C CA . GLY D 2 18 ? 100.739 99.775 74.090 1.00 56.47 18 GLY D CA 1
ATOM 3562 C C . GLY D 2 18 ? 99.953 100.424 75.206 1.00 57.37 18 GLY D C 1
ATOM 3563 O O . GLY D 2 18 ? 99.508 99.752 76.141 1.00 57.93 18 GLY D O 1
ATOM 3564 N N . ILE D 2 19 ? 99.789 101.741 75.110 1.00 57.82 19 ILE D N 1
ATOM 3565 C CA . ILE D 2 19 ? 99.034 102.502 76.103 1.00 57.68 19 ILE D CA 1
ATOM 3566 C C . ILE D 2 19 ? 97.552 102.170 75.949 1.00 57.24 19 ILE D C 1
ATOM 3567 O O . ILE D 2 19 ? 97.136 101.622 74.928 1.00 57.07 19 ILE D O 1
ATOM 3572 N N . PRO D 2 20 ? 96.736 102.486 76.965 1.00 57.54 20 PRO D N 1
ATOM 3573 C CA . PRO D 2 20 ? 95.305 102.186 76.858 1.00 56.39 20 PRO D CA 1
ATOM 3574 C C . PRO D 2 20 ? 94.671 102.759 75.591 1.00 56.81 20 PRO D C 1
ATOM 3575 O O . PRO D 2 20 ? 95.121 103.770 75.050 1.00 55.35 20 PRO D O 1
ATOM 3579 N N . TRP D 2 21 ? 93.625 102.088 75.123 1.00 56.78 21 TRP D N 1
ATOM 3580 C CA . TRP D 2 21 ? 92.904 102.466 73.911 1.00 57.77 21 TRP D CA 1
ATOM 3581 C C . TRP D 2 21 ? 93.714 102.315 72.627 1.00 57.56 21 TRP D C 1
ATOM 3582 O O . TRP D 2 21 ? 93.377 102.905 71.600 1.00 57.60 21 TRP D O 1
ATOM 3593 N N . THR D 2 22 ? 94.782 101.522 72.684 1.00 57.48 22 THR D N 1
ATOM 3594 C CA . THR D 2 22 ? 95.606 101.279 71.504 1.00 55.06 22 THR D CA 1
ATOM 3595 C C . THR D 2 22 ? 94.879 100.249 70.653 1.00 53.49 22 THR D C 1
ATOM 3596 O O . THR D 2 22 ? 94.289 99.302 71.181 1.00 52.43 22 THR D O 1
ATOM 3600 N N . LYS D 2 23 ? 94.906 100.441 69.340 1.00 52.70 23 LYS D N 1
ATOM 3601 C CA . LYS D 2 23 ? 94.239 99.516 68.432 1.00 52.82 23 LYS D CA 1
ATOM 3602 C C . LYS D 2 23 ? 95.150 98.323 68.148 1.00 51.25 23 LYS D C 1
ATOM 3603 O O . LYS D 2 23 ? 96.261 98.484 67.636 1.00 50.83 23 LYS D O 1
ATOM 3609 N N . VAL D 2 24 ? 94.678 97.128 68.487 1.00 50.01 24 VAL D N 1
ATOM 3610 C CA . VAL D 2 24 ? 95.468 95.922 68.270 1.00 48.92 24 VAL D CA 1
ATOM 3611 C C . VAL D 2 24 ? 94.804 94.907 67.348 1.00 47.86 24 VAL D C 1
ATOM 3612 O O . VAL D 2 24 ? 93.582 94.734 67.358 1.00 45.85 24 VAL D O 1
ATOM 3616 N N . THR D 2 25 ? 95.631 94.239 66.548 1.00 46.30 25 THR D N 1
ATOM 3617 C CA . THR D 2 25 ? 95.156 93.204 65.642 1.00 43.40 25 THR D CA 1
ATOM 3618 C C . THR D 2 25 ? 95.432 91.872 66.323 1.00 41.09 25 THR D C 1
ATOM 3619 O O . THR D 2 25 ? 96.546 91.613 66.769 1.00 40.08 25 THR D O 1
ATOM 3623 N N . ILE D 2 26 ? 94.407 91.039 66.419 1.00 40.45 26 ILE D N 1
ATOM 3624 C CA . ILE D 2 26 ? 94.537 89.737 67.048 1.00 40.46 26 ILE D CA 1
ATOM 3625 C C . ILE D 2 26 ? 94.459 88.640 65.984 1.00 39.39 26 ILE D C 1
ATOM 3626 O O . ILE D 2 26 ? 93.505 88.579 65.207 1.00 38.34 26 ILE D O 1
ATOM 3631 N N . ARG D 2 27 ? 95.479 87.788 65.944 1.00 38.21 27 ARG D N 1
ATOM 3632 C CA . ARG D 2 27 ? 95.524 86.693 64.975 1.00 37.44 27 ARG D CA 1
ATOM 3633 C C . ARG D 2 27 ? 95.452 85.340 65.677 1.00 33.56 27 ARG D C 1
ATOM 3634 O O . ARG D 2 27 ? 95.922 85.186 66.804 1.00 33.18 27 ARG D O 1
ATOM 3642 N N . GLY D 2 28 ? 94.856 84.360 65.007 1.00 34.65 28 GLY D N 1
ATOM 3643 C CA . GLY D 2 28 ? 94.749 83.042 65.596 1.00 32.98 28 GLY D CA 1
ATOM 3644 C C . GLY D 2 28 ? 93.913 82.061 64.803 1.00 34.66 28 GLY D C 1
ATOM 3645 O O . GLY D 2 28 ? 93.781 82.162 63.581 1.00 32.58 28 GLY D O 1
ATOM 3646 N N . GLU D 2 29 ? 93.329 81.112 65.524 1.00 35.93 29 GLU D N 1
ATOM 3647 C CA . GLU D 2 29 ? 92.504 80.072 64.928 1.00 38.79 29 GLU D CA 1
ATOM 3648 C C . GLU D 2 29 ? 91.127 80.018 65.571 1.00 38.41 29 GLU D C 1
ATOM 3649 O O . GLU D 2 29 ? 90.995 80.190 66.780 1.00 38.70 29 GLU D O 1
ATOM 3655 N N . ASN D 2 30 ? 90.114 79.751 64.756 1.00 39.39 30 ASN D N 1
ATOM 3656 C CA . ASN D 2 30 ? 88.746 79.635 65.237 1.00 41.57 30 ASN D CA 1
ATOM 3657 C C . ASN D 2 30 ? 88.320 80.856 66.035 1.00 42.13 30 ASN D C 1
ATOM 3658 O O . ASN D 2 30 ? 87.771 80.724 67.124 1.00 42.64 30 ASN D O 1
ATOM 3663 N N . LEU D 2 31 ? 88.570 82.040 65.496 1.00 42.96 31 LEU D N 1
ATOM 3664 C CA . LEU D 2 31 ? 88.199 83.257 66.195 1.00 46.16 31 LEU D CA 1
ATOM 3665 C C . LEU D 2 31 ? 86.765 83.681 65.886 1.00 47.12 31 LEU D C 1
ATOM 3666 O O . LEU D 2 31 ? 86.356 84.7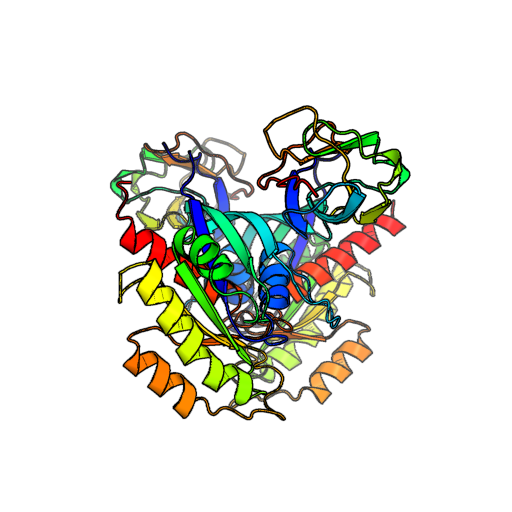91 66.223 1.00 47.75 31 LEU D O 1
ATOM 3671 N N . GLY D 2 32 ? 86.002 82.794 65.253 1.00 47.48 32 GLY D N 1
ATOM 3672 C CA . GLY D 2 32 ? 84.622 83.110 64.930 1.00 46.66 32 GLY D CA 1
ATOM 3673 C C . GLY D 2 32 ? 84.207 82.762 63.512 1.00 47.80 32 GLY D C 1
ATOM 3674 O O . GLY D 2 32 ? 84.903 83.077 62.547 1.00 45.20 32 GLY D O 1
ATOM 3675 N N . THR D 2 33 ? 83.055 82.114 63.387 1.00 48.88 33 THR D N 1
ATOM 3676 C CA . THR D 2 33 ? 82.537 81.719 62.082 1.00 51.32 33 THR D CA 1
ATOM 3677 C C . THR D 2 33 ? 81.946 82.928 61.380 1.00 51.61 33 THR D C 1
ATOM 3678 O O . THR D 2 33 ? 81.631 82.876 60.195 1.00 53.29 33 THR D O 1
ATOM 3682 N N . GLY D 2 34 ? 81.780 84.013 62.126 1.00 52.07 34 GLY D N 1
ATOM 3683 C CA . GLY D 2 34 ? 81.212 85.222 61.557 1.00 52.86 34 GLY D CA 1
ATOM 3684 C C . GLY D 2 34 ? 81.153 86.352 62.571 1.00 53.24 34 GLY D C 1
ATOM 3685 O O . GLY D 2 34 ? 81.421 86.133 63.752 1.00 52.51 34 GLY D O 1
ATOM 3686 N N . PRO D 2 35 ? 80.793 87.576 62.151 1.00 53.98 35 PRO D N 1
ATOM 3687 C CA . PRO D 2 35 ? 80.717 88.717 63.072 1.00 54.21 35 PRO D CA 1
ATOM 3688 C C . PRO D 2 35 ? 79.811 88.482 64.279 1.00 54.43 35 PRO D C 1
ATOM 3689 O O . PRO D 2 35 ? 80.072 88.977 65.373 1.00 54.26 35 PRO D O 1
ATOM 3693 N N . THR D 2 36 ? 78.746 87.720 64.072 1.00 54.22 36 THR D N 1
ATOM 3694 C CA . THR D 2 36 ? 77.785 87.423 65.128 1.00 54.27 36 THR D CA 1
ATOM 3695 C C . THR D 2 36 ? 78.252 86.338 66.097 1.00 54.30 36 THR D C 1
ATOM 3696 O O . THR D 2 36 ? 77.729 86.218 67.204 1.00 52.56 36 THR D O 1
ATOM 3700 N N . ASP D 2 37 ? 79.240 85.554 65.682 1.00 55.06 37 ASP D N 1
ATOM 3701 C CA . ASP D 2 37 ? 79.746 84.453 66.499 1.00 54.60 37 ASP D CA 1
ATOM 3702 C C . ASP D 2 37 ? 80.601 84.879 67.695 1.00 52.99 37 ASP D C 1
ATOM 3703 O O . ASP D 2 37 ? 80.760 84.117 68.648 1.00 53.55 37 ASP D O 1
ATOM 3708 N N . LEU D 2 38 ? 81.129 86.098 67.649 1.00 51.90 38 LEU D N 1
ATOM 3709 C CA . LEU D 2 38 ? 81.978 86.624 68.716 1.00 51.81 38 LEU D CA 1
ATOM 3710 C C . LEU D 2 38 ? 81.143 87.155 69.883 1.00 52.18 38 LEU D C 1
ATOM 3711 O O . LEU D 2 38 ? 80.399 88.122 69.726 1.00 51.90 38 LEU D O 1
ATOM 3716 N N . ILE D 2 39 ? 81.275 86.529 71.053 1.00 52.91 39 ILE D N 1
ATOM 3717 C CA . ILE D 2 39 ? 80.510 86.941 72.228 1.00 52.80 39 ILE D CA 1
ATOM 3718 C C . ILE D 2 39 ? 81.361 87.214 73.457 1.00 53.58 39 ILE D C 1
ATOM 3719 O O . ILE D 2 39 ? 80.838 87.371 74.559 1.00 53.86 39 ILE D O 1
ATOM 3724 N N . GLY D 2 40 ? 82.673 87.277 73.265 1.00 54.32 40 GLY D N 1
ATOM 3725 C CA . GLY D 2 40 ? 83.562 87.538 74.378 1.00 53.66 40 GLY D CA 1
ATOM 3726 C C . GLY D 2 40 ? 84.954 87.903 73.910 1.00 53.70 40 GLY D C 1
ATOM 3727 O O . GLY D 2 40 ? 85.508 87.266 73.015 1.00 54.89 40 GLY D O 1
ATOM 3728 N N . LEU D 2 41 ? 85.520 88.937 74.516 1.00 52.61 41 LEU D N 1
ATOM 3729 C CA . LEU D 2 41 ? 86.854 89.380 74.163 1.00 53.05 41 LEU D CA 1
ATOM 3730 C C . LEU D 2 41 ? 87.456 90.169 75.309 1.00 53.41 41 LEU D C 1
ATOM 3731 O O . LEU D 2 41 ? 87.102 91.325 75.533 1.00 55.34 41 LEU D O 1
ATOM 3736 N N . THR D 2 42 ? 88.369 89.535 76.033 1.00 53.86 42 THR D N 1
ATOM 3737 C CA . THR D 2 42 ? 89.015 90.175 77.163 1.00 54.88 42 THR D CA 1
ATOM 3738 C C . THR D 2 42 ? 90.526 90.180 77.018 1.00 54.59 42 THR D C 1
ATOM 3739 O O . THR D 2 42 ? 91.129 89.170 76.663 1.00 55.55 42 THR D O 1
ATOM 3743 N N . ILE D 2 43 ? 91.133 91.327 77.294 1.00 54.75 43 ILE D N 1
ATOM 3744 C CA . ILE D 2 43 ? 92.579 91.467 77.222 1.00 55.83 43 ILE D CA 1
ATOM 3745 C C . ILE D 2 43 ? 93.041 92.054 78.542 1.00 59.01 43 ILE D C 1
ATOM 3746 O O . ILE D 2 43 ? 92.668 93.172 78.897 1.00 59.84 43 ILE D O 1
ATOM 3751 N N . CYS D 2 44 ? 93.852 91.295 79.270 1.00 61.55 44 CYS D N 1
ATOM 3752 C CA . CYS D 2 44 ? 94.349 91.741 80.561 1.00 63.67 44 CYS D CA 1
ATOM 3753 C C . CYS D 2 44 ? 93.169 92.005 81.486 1.00 63.66 44 CYS D C 1
ATOM 3754 O O . CYS D 2 44 ? 93.161 92.980 82.235 1.00 64.87 44 CYS D O 1
ATOM 3757 N N . GLY D 2 45 ? 92.170 91.131 81.413 1.00 63.50 45 GLY D N 1
ATOM 3758 C CA . GLY D 2 45 ? 90.992 91.264 82.251 1.00 63.71 45 GLY D CA 1
ATOM 3759 C C . GLY D 2 45 ? 89.977 92.286 81.770 1.00 63.52 45 GLY D C 1
ATOM 3760 O O . GLY D 2 45 ? 88.817 92.255 82.183 1.00 64.44 45 GLY D O 1
ATOM 3761 N N . HIS D 2 46 ? 90.409 93.181 80.888 1.00 62.14 46 HIS D N 1
ATOM 3762 C CA . HIS D 2 46 ? 89.557 94.239 80.349 1.00 61.27 46 HIS D CA 1
ATOM 3763 C C . HIS D 2 46 ? 88.639 93.737 79.235 1.00 60.92 46 HIS D C 1
ATOM 3764 O O . HIS D 2 46 ? 89.100 93.095 78.289 1.00 60.59 46 HIS D O 1
ATOM 3771 N N . ASN D 2 47 ? 87.344 94.027 79.346 1.00 60.40 47 ASN D N 1
ATOM 3772 C CA . ASN D 2 47 ? 86.384 93.611 78.326 1.00 61.06 47 ASN D CA 1
ATOM 3773 C C . ASN D 2 47 ? 86.505 94.563 77.144 1.00 61.11 47 ASN D C 1
ATOM 3774 O O . ASN D 2 47 ? 86.222 95.751 77.266 1.00 62.22 47 ASN D O 1
ATOM 3779 N N . CYS D 2 48 ? 86.931 94.034 76.002 1.00 61.53 48 CYS D N 1
ATOM 3780 C CA . CYS D 2 48 ? 87.106 94.833 74.793 1.00 61.03 48 CYS D CA 1
ATOM 3781 C C . CYS D 2 48 ? 86.072 94.500 73.716 1.00 61.14 48 CYS D C 1
ATOM 3782 O O . CYS D 2 48 ? 86.148 95.030 72.607 1.00 61.99 48 CYS D O 1
ATOM 3785 N N . LEU D 2 49 ? 85.114 93.633 74.033 1.00 60.47 49 LEU D N 1
ATOM 3786 C CA . LEU D 2 49 ? 84.107 93.227 73.055 1.00 60.26 49 LEU D CA 1
ATOM 3787 C C . LEU D 2 49 ? 83.431 94.378 72.309 1.00 60.97 49 LEU D C 1
ATOM 3788 O O . LEU D 2 49 ? 83.197 94.288 71.104 1.00 61.48 49 LEU D O 1
ATOM 3793 N N . LEU D 2 50 ? 83.131 95.461 73.020 1.00 61.16 50 LEU D N 1
ATOM 3794 C CA . LEU D 2 50 ? 82.479 96.626 72.427 1.00 61.32 50 LEU D CA 1
ATOM 3795 C C . LEU D 2 50 ? 83.194 97.215 71.213 1.00 60.41 50 LEU D C 1
ATOM 3796 O O . LEU D 2 50 ? 82.552 97.701 70.281 1.00 60.18 50 LEU D O 1
ATOM 3801 N N . THR D 2 51 ? 84.522 97.181 71.227 1.00 60.19 51 THR D N 1
ATOM 3802 C CA . THR D 2 51 ? 85.308 97.727 70.124 1.00 58.74 51 THR D CA 1
ATOM 3803 C C . THR D 2 51 ? 85.842 96.645 69.191 1.00 58.40 51 THR D C 1
ATOM 3804 O O . THR D 2 51 ? 86.595 96.932 68.259 1.00 57.29 51 THR D O 1
ATOM 3808 N N . ALA D 2 52 ? 85.446 95.403 69.443 1.00 57.75 52 ALA D N 1
ATOM 3809 C CA . ALA D 2 52 ? 85.900 94.277 68.637 1.00 56.56 52 ALA D CA 1
ATOM 3810 C C . ALA D 2 52 ? 85.261 94.214 67.253 1.00 56.58 52 ALA D C 1
ATOM 3811 O O . ALA D 2 52 ? 84.037 94.297 67.115 1.00 55.92 52 ALA D O 1
ATOM 3813 N N . GLU D 2 53 ? 86.094 94.071 66.229 1.00 54.66 53 GLU D N 1
ATOM 3814 C CA . GLU D 2 53 ? 85.590 93.947 64.869 1.00 54.81 53 GLU D CA 1
ATOM 3815 C C . GLU D 2 53 ? 86.122 92.662 64.234 1.00 54.36 53 GLU D C 1
ATOM 3816 O O . GLU D 2 53 ? 87.310 92.545 63.927 1.00 54.81 53 GLU D O 1
ATOM 3822 N N . TRP D 2 54 ? 85.233 91.695 64.053 1.00 52.04 54 TRP D N 1
ATOM 3823 C CA . TRP D 2 54 ? 85.604 90.426 63.451 1.00 51.78 54 TRP D CA 1
ATOM 3824 C C . TRP D 2 54 ? 85.965 90.677 61.992 1.00 50.79 54 TRP D C 1
ATOM 3825 O O . TRP D 2 54 ? 85.234 91.364 61.281 1.00 51.04 54 TRP D O 1
ATOM 3836 N N . MET D 2 55 ? 87.094 90.130 61.553 1.00 50.06 55 MET D N 1
ATOM 3837 C CA . MET D 2 55 ? 87.541 90.293 60.174 1.00 48.07 55 MET D CA 1
ATOM 3838 C C . MET D 2 55 ? 87.472 88.944 59.469 1.00 46.66 55 MET D C 1
ATOM 3839 O O . MET D 2 55 ? 87.030 88.848 58.328 1.00 45.78 55 MET D O 1
ATOM 3844 N N . SER D 2 56 ? 87.913 87.905 60.171 1.00 45.09 56 SER D N 1
ATOM 3845 C CA . SER D 2 56 ? 87.908 86.539 59.655 1.00 43.51 56 SER D CA 1
ATOM 3846 C C . SER D 2 56 ? 88.134 85.606 60.838 1.00 41.72 56 SER D C 1
ATOM 3847 O O . SER D 2 56 ? 88.422 86.061 61.947 1.00 41.01 56 SER D O 1
ATOM 3850 N N . ALA D 2 57 ? 88.017 84.304 60.603 1.00 39.59 57 ALA D N 1
ATOM 3851 C CA . ALA D 2 57 ? 88.219 83.329 61.670 1.00 38.77 57 ALA D CA 1
ATOM 3852 C C . ALA D 2 57 ? 89.655 83.357 62.192 1.00 38.04 57 ALA D C 1
ATOM 3853 O O . ALA D 2 57 ? 89.988 82.676 63.157 1.00 40.27 57 ALA D O 1
ATOM 3855 N N . SER D 2 58 ? 90.512 84.149 61.564 1.00 36.45 58 SER D N 1
ATOM 3856 C CA . SER D 2 58 ? 91.892 84.232 62.013 1.00 36.61 58 SER D CA 1
ATOM 3857 C C . SER D 2 58 ? 92.259 85.649 62.418 1.00 36.81 58 SER D C 1
ATOM 3858 O O . SER D 2 58 ? 93.390 85.898 62.827 1.00 36.50 58 SER D O 1
ATOM 3861 N N . LYS D 2 59 ? 91.317 86.583 62.308 1.00 39.01 59 LYS D N 1
ATOM 3862 C CA . LYS D 2 59 ? 91.618 87.964 62.662 1.00 40.27 59 LYS D CA 1
ATOM 3863 C C . LYS D 2 59 ? 90.497 88.769 63.302 1.00 41.52 59 LYS D C 1
ATOM 3864 O O . LYS D 2 59 ? 89.370 88.813 62.812 1.00 39.99 59 LYS D O 1
ATOM 3870 N N . ILE D 2 60 ? 90.846 89.426 64.401 1.00 43.14 60 ILE D N 1
ATOM 3871 C CA . ILE D 2 60 ? 89.921 90.273 65.138 1.00 43.81 60 ILE D CA 1
ATOM 3872 C C . ILE D 2 60 ? 90.686 91.533 65.507 1.00 43.80 60 ILE D C 1
ATOM 3873 O O . ILE D 2 60 ? 91.829 91.460 65.950 1.00 43.97 60 ILE D O 1
ATOM 3878 N N . VAL D 2 61 ? 90.076 92.692 65.295 1.00 45.15 61 VAL D N 1
ATOM 3879 C CA . VAL D 2 61 ? 90.727 93.942 65.655 1.00 46.27 61 VAL D CA 1
ATOM 3880 C C . VAL D 2 61 ? 89.889 94.649 66.715 1.00 46.12 61 VAL D C 1
ATOM 3881 O O . VAL D 2 61 ? 88.663 94.666 66.639 1.00 46.11 61 VAL D O 1
ATOM 3885 N N . CYS D 2 62 ? 90.556 95.217 67.712 1.00 46.44 62 CYS D N 1
ATOM 3886 C CA . CYS D 2 62 ? 89.864 95.920 68.779 1.00 47.80 62 CYS D CA 1
ATOM 3887 C C . CYS D 2 62 ? 90.804 96.952 69.378 1.00 49.31 62 CYS D C 1
ATOM 3888 O O . CYS D 2 62 ? 91.869 97.231 68.833 1.00 49.14 62 CYS D O 1
ATOM 3891 N N . ARG D 2 63 ? 90.397 97.525 70.502 1.00 51.46 63 ARG D N 1
ATOM 3892 C CA . ARG D 2 63 ? 91.217 98.502 71.196 1.00 52.94 63 ARG D CA 1
ATOM 3893 C C . ARG D 2 63 ? 91.319 98.022 72.630 1.00 54.44 63 ARG D C 1
ATOM 3894 O O . ARG D 2 63 ? 90.375 97.435 73.157 1.00 54.23 63 ARG D O 1
ATOM 3902 N N . VAL D 2 64 ? 92.471 98.246 73.252 1.00 57.11 64 VAL D N 1
ATOM 3903 C CA . VAL D 2 64 ? 92.687 97.809 74.626 1.00 61.18 64 VAL D CA 1
ATOM 3904 C C . VAL D 2 64 ? 92.343 98.904 75.630 1.00 63.13 64 VAL D C 1
ATOM 3905 O O . VAL D 2 64 ? 92.293 100.079 75.288 1.00 62.96 64 VAL D O 1
ATOM 3909 N N . GLY D 2 65 ? 92.094 98.501 76.870 1.00 66.34 65 GLY D N 1
ATOM 3910 C CA . GLY D 2 65 ? 91.785 99.449 77.926 1.00 69.84 65 GLY D CA 1
ATOM 3911 C C . GLY D 2 65 ? 92.647 99.104 79.126 1.00 71.68 65 GLY D C 1
ATOM 3912 O O . GLY D 2 65 ? 93.631 98.379 78.983 1.00 71.99 65 GLY D O 1
ATOM 3913 N N . GLN D 2 66 ? 92.298 99.609 80.304 1.00 73.76 66 GLN D N 1
ATOM 3914 C CA . GLN D 2 66 ? 93.076 99.304 81.498 1.00 75.58 66 GLN D CA 1
ATOM 3915 C C . GLN D 2 66 ? 92.824 97.859 81.910 1.00 76.38 66 GLN D C 1
ATOM 3916 O O . GLN D 2 66 ? 91.746 97.316 81.671 1.00 76.28 66 GLN D O 1
ATOM 3922 N N . ALA D 2 67 ? 93.821 97.245 82.538 1.00 77.59 67 ALA D N 1
ATOM 3923 C CA . ALA D 2 67 ? 93.737 95.847 82.945 1.00 78.91 67 ALA D CA 1
ATOM 3924 C C . ALA D 2 67 ? 93.206 95.568 84.345 1.00 80.07 67 ALA D C 1
ATOM 3925 O O . ALA D 2 67 ? 93.296 96.401 85.245 1.00 80.96 67 ALA D O 1
ATOM 3927 N N . LYS D 2 68 ? 92.653 94.370 84.508 1.00 81.14 68 LYS D N 1
ATOM 3928 C CA . LYS D 2 68 ? 92.123 93.914 85.784 1.00 82.91 68 LYS D CA 1
ATOM 3929 C C . LYS D 2 68 ? 93.026 92.793 86.285 1.00 83.92 68 LYS D C 1
ATOM 3930 O O . LYS D 2 68 ? 92.716 92.124 87.272 1.00 84.04 68 LYS D O 1
ATOM 3936 N N . ASN D 2 69 ? 94.141 92.597 85.584 1.00 84.80 69 ASN D N 1
ATOM 3937 C CA . ASN D 2 69 ? 95.121 91.568 85.924 1.00 85.33 69 ASN D CA 1
ATOM 3938 C C . ASN D 2 69 ? 96.520 92.011 85.519 1.00 85.37 69 ASN D C 1
ATOM 3939 O O . ASN D 2 69 ? 96.683 92.942 84.731 1.00 84.78 69 ASN D O 1
ATOM 3944 N N . ASP D 2 70 ? 97.527 91.336 86.063 1.00 85.48 70 ASP D N 1
ATOM 3945 C CA . ASP D 2 70 ? 98.914 91.639 85.730 1.00 85.31 70 ASP D CA 1
ATOM 3946 C C . ASP D 2 70 ? 99.211 90.914 84.423 1.00 84.55 70 ASP D C 1
ATOM 3947 O O . ASP D 2 70 ? 99.977 91.396 83.583 1.00 84.46 70 ASP D O 1
ATOM 3952 N N . LYS D 2 71 ? 98.583 89.750 84.264 1.00 82.79 71 LYS D N 1
ATOM 3953 C CA . LYS D 2 71 ? 98.738 88.929 83.069 1.00 80.41 71 LYS D CA 1
ATOM 3954 C C . LYS D 2 71 ? 98.256 89.658 81.824 1.00 78.45 71 LYS D C 1
ATOM 3955 O O . LYS D 2 71 ? 97.350 90.493 81.888 1.00 78.58 71 LYS D O 1
ATOM 3961 N N . GLY D 2 72 ? 98.873 89.336 80.692 1.00 75.84 72 GLY D N 1
ATOM 3962 C CA . GLY D 2 72 ? 98.486 89.942 79.434 1.00 72.37 72 GLY D CA 1
ATOM 3963 C C . GLY D 2 72 ? 97.720 88.933 78.603 1.00 70.49 72 GLY D C 1
ATOM 3964 O O . GLY D 2 72 ? 97.904 88.848 77.391 1.00 71.14 72 GLY D O 1
ATOM 3965 N N . ASP D 2 73 ? 96.854 88.168 79.260 1.00 68.13 73 ASP D N 1
ATOM 3966 C CA . ASP D 2 73 ? 96.055 87.144 78.592 1.00 66.41 73 ASP D CA 1
ATOM 3967 C C . ASP D 2 73 ? 95.063 87.735 77.586 1.00 64.42 73 ASP D C 1
ATOM 3968 O O . ASP D 2 73 ? 94.509 88.815 77.804 1.00 64.40 73 ASP D O 1
ATOM 3973 N N . ILE D 2 74 ? 94.843 87.012 76.490 1.00 60.72 74 ILE D N 1
ATOM 3974 C CA . ILE D 2 74 ? 93.927 87.439 75.438 1.00 57.58 74 ILE D CA 1
ATOM 3975 C C . ILE D 2 74 ? 92.896 86.341 75.219 1.00 56.11 74 ILE D C 1
ATOM 3976 O O . ILE D 2 74 ? 93.123 85.405 74.449 1.00 56.12 74 ILE D O 1
ATOM 3981 N N . ILE D 2 75 ? 91.753 86.467 75.887 1.00 54.29 75 ILE D N 1
ATOM 3982 C CA . ILE D 2 75 ? 90.704 85.458 75.800 1.00 52.01 75 ILE D CA 1
ATOM 3983 C C . ILE D 2 75 ? 89.537 85.806 74.890 1.00 50.77 75 ILE D C 1
ATOM 3984 O O . ILE D 2 75 ? 88.815 86.777 75.120 1.00 52.08 75 ILE D O 1
ATOM 3989 N N . VAL D 2 76 ? 89.352 84.988 73.862 1.00 47.87 76 VAL D N 1
ATOM 3990 C CA . VAL D 2 76 ? 88.274 85.175 72.907 1.00 46.45 76 VAL D CA 1
ATOM 3991 C C . VAL D 2 76 ? 87.231 84.094 73.139 1.00 47.03 76 VAL D C 1
ATOM 3992 O O . VAL D 2 76 ? 87.564 82.923 73.317 1.00 46.95 76 VAL D O 1
ATOM 3996 N N . THR D 2 77 ? 85.966 84.496 73.149 1.00 47.41 77 THR D N 1
ATOM 3997 C CA . THR D 2 77 ? 84.877 83.557 73.354 1.00 47.67 77 THR D CA 1
ATOM 3998 C C . THR D 2 77 ? 83.936 83.639 72.161 1.00 48.17 77 THR D C 1
ATOM 3999 O O . THR D 2 77 ? 83.512 84.722 71.753 1.00 48.48 77 THR D O 1
ATOM 4003 N N . THR D 2 78 ? 83.619 82.482 71.602 1.00 49.88 78 THR D N 1
ATOM 4004 C CA . THR D 2 78 ? 82.761 82.411 70.436 1.00 51.58 78 THR D CA 1
ATOM 4005 C C . THR D 2 78 ? 81.573 81.506 70.744 1.00 53.37 78 THR D C 1
ATOM 4006 O O . THR D 2 78 ? 81.659 80.649 71.625 1.00 52.53 78 THR D O 1
ATOM 4010 N N . LYS D 2 79 ? 80.464 81.700 70.035 1.00 55.45 79 LYS D N 1
ATOM 4011 C CA . LYS D 2 79 ? 79.281 80.870 70.260 1.00 57.80 79 LYS D CA 1
ATOM 4012 C C . LYS D 2 79 ? 79.607 79.462 69.795 1.00 57.78 79 LYS D C 1
ATOM 4013 O O . LYS D 2 79 ? 79.308 78.477 70.471 1.00 57.01 79 LYS D O 1
ATOM 4019 N N . SER D 2 80 ? 80.224 79.402 68.620 1.00 57.85 80 SER D N 1
ATOM 4020 C CA . SER D 2 80 ? 80.624 78.165 67.953 1.00 58.03 80 SER D CA 1
ATOM 4021 C C . SER D 2 80 ? 81.557 77.236 68.718 1.00 56.95 80 SER D C 1
ATOM 4022 O O . SER D 2 80 ? 81.342 76.023 68.750 1.00 57.72 80 SER D O 1
ATOM 4025 N N . GLY D 2 81 ? 82.606 77.798 69.313 1.00 56.50 81 GLY D N 1
ATOM 4026 C CA . GLY D 2 81 ? 83.569 76.967 70.013 1.00 55.32 81 GLY D CA 1
ATOM 4027 C C . GLY D 2 81 ? 83.824 77.215 71.484 1.00 54.17 81 GLY D C 1
ATOM 4028 O O . GLY D 2 81 ? 84.669 76.542 72.079 1.00 56.27 81 GLY D O 1
ATOM 4029 N N . GLY D 2 82 ? 83.121 78.170 72.079 1.00 52.50 82 GLY D N 1
ATOM 4030 C CA . GLY D 2 82 ? 83.313 78.433 73.492 1.00 49.59 82 GLY D CA 1
ATOM 4031 C C . GLY D 2 82 ? 84.460 79.362 73.830 1.00 48.55 82 GLY D C 1
ATOM 4032 O O . GLY D 2 82 ? 84.908 80.152 72.995 1.00 47.80 82 GLY D O 1
ATOM 4033 N N . ARG D 2 83 ? 84.932 79.264 75.069 1.00 46.92 83 ARG D N 1
ATOM 4034 C CA . ARG D 2 83 ? 86.019 80.102 75.546 1.00 46.61 83 ARG D CA 1
ATOM 4035 C C . ARG D 2 83 ? 87.368 79.606 75.033 1.00 47.54 83 ARG D C 1
ATOM 4036 O O . ARG D 2 83 ? 87.655 78.411 75.061 1.00 44.63 83 ARG D O 1
ATOM 4044 N N . GLY D 2 84 ? 88.197 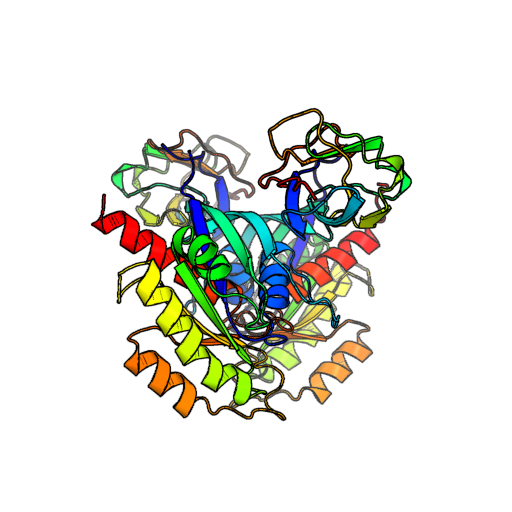80.537 74.576 1.00 48.73 84 GLY D N 1
ATOM 4045 C CA . GLY D 2 84 ? 89.494 80.163 74.053 1.00 48.32 84 GLY D CA 1
ATOM 4046 C C . GLY D 2 84 ? 90.645 80.533 74.958 1.00 48.58 84 GLY D C 1
ATOM 4047 O O . GLY D 2 84 ? 90.451 80.958 76.099 1.00 50.67 84 GLY D O 1
ATOM 4048 N N . THR D 2 85 ? 91.853 80.370 74.429 1.00 46.94 85 THR D N 1
ATOM 4049 C CA . THR D 2 85 ? 93.081 80.670 75.149 1.00 44.27 85 THR D CA 1
ATOM 4050 C C . THR D 2 85 ? 94.028 81.373 74.181 1.00 43.75 85 THR D C 1
ATOM 4051 O O . THR D 2 85 ? 93.747 81.459 72.983 1.00 42.48 85 THR D O 1
ATOM 4055 N N . SER D 2 86 ? 95.145 81.873 74.700 1.00 42.83 86 SER D N 1
ATOM 4056 C CA . SER D 2 86 ? 96.128 82.549 73.868 1.00 43.31 86 SER D CA 1
ATOM 4057 C C . SER D 2 86 ? 97.541 82.073 74.211 1.00 43.17 86 SER D C 1
ATOM 4058 O O . SER D 2 86 ? 97.835 81.739 75.361 1.00 42.65 86 SER D O 1
ATOM 4061 N N . THR D 2 87 ? 98.410 82.043 73.207 1.00 40.65 87 THR D N 1
ATOM 4062 C CA . THR D 2 87 ? 99.788 81.614 73.405 1.00 39.03 87 THR D CA 1
ATOM 4063 C C . THR D 2 87 ? 100.665 82.832 73.656 1.00 38.10 87 THR D C 1
ATOM 4064 O O . THR D 2 87 ? 101.772 82.726 74.179 1.00 36.41 87 THR D O 1
ATOM 4068 N N . VAL D 2 88 ? 100.159 83.989 73.256 1.00 37.53 88 VAL D N 1
ATOM 4069 C CA . VAL D 2 88 ? 100.868 85.244 73.422 1.00 39.04 88 VAL D CA 1
ATOM 4070 C C . VAL D 2 88 ? 100.153 86.114 74.453 1.00 41.72 88 VAL D C 1
ATOM 4071 O O . VAL D 2 88 ? 99.013 85.845 74.830 1.00 41.81 88 VAL D O 1
ATOM 4075 N N . SER D 2 89 ? 100.831 87.159 74.905 1.00 43.45 89 SER D N 1
ATOM 4076 C CA . SER D 2 89 ? 100.256 88.058 75.887 1.00 47.02 89 SER D CA 1
ATOM 4077 C C . SER D 2 89 ? 100.456 89.497 75.449 1.00 47.89 89 SER D C 1
ATOM 4078 O O . SER D 2 89 ? 101.325 89.796 74.633 1.00 48.95 89 SER D O 1
ATOM 4081 N N . PHE D 2 90 ? 99.631 90.385 75.984 1.00 49.52 90 PHE D N 1
ATOM 4082 C CA . PHE D 2 90 ? 99.728 91.796 75.655 1.00 50.19 90 PHE D CA 1
ATOM 4083 C C . PHE D 2 90 ? 100.235 92.551 76.877 1.00 50.21 90 PHE D C 1
ATOM 4084 O O . PHE D 2 90 ? 99.846 92.253 78.003 1.00 48.24 90 PHE D O 1
ATOM 4092 N N . LYS D 2 91 ? 101.114 93.520 76.651 1.00 52.20 91 LYS D N 1
ATOM 4093 C CA . LYS D 2 91 ? 101.667 94.310 77.743 1.00 54.99 91 LYS D CA 1
ATOM 4094 C C . LYS D 2 91 ? 101.029 95.692 77.750 1.00 56.34 91 LYS D C 1
ATOM 4095 O O . LYS D 2 91 ? 101.295 96.518 76.876 1.00 54.98 91 LYS D O 1
ATOM 4101 N N . LEU D 2 92 ? 100.184 95.930 78.744 1.00 58.96 92 LEU D N 1
ATOM 4102 C CA . LEU D 2 92 ? 99.496 97.202 78.874 1.00 62.40 92 LEU D CA 1
ATOM 4103 C C . LEU D 2 92 ? 100.459 98.247 79.424 1.00 63.20 92 LEU D C 1
ATOM 4104 O O . LEU D 2 92 ? 100.973 98.102 80.530 1.00 62.91 92 LEU D O 1
ATOM 4109 N N . LEU D 2 93 ? 100.702 99.292 78.638 1.00 64.99 93 LEU D N 1
ATOM 4110 C CA . LEU D 2 93 ? 101.608 100.366 79.027 1.00 67.69 93 LEU D CA 1
ATOM 4111 C C . LEU D 2 93 ? 100.886 101.534 79.697 1.00 69.77 93 LEU D C 1
ATOM 4112 O O . LEU D 2 93 ? 99.690 101.742 79.495 1.00 69.76 93 LEU D O 1
ATOM 4117 N N . LYS D 2 94 ? 101.628 102.299 80.491 1.00 71.82 94 LYS D N 1
ATOM 4118 C CA . LYS D 2 94 ? 101.073 103.459 81.174 1.00 73.78 94 LYS D CA 1
ATOM 4119 C C . LYS D 2 94 ? 101.692 104.731 80.598 1.00 74.41 94 LYS D C 1
ATOM 4120 O O . LYS D 2 94 ? 102.905 104.806 80.400 1.00 74.72 94 LYS D O 1
ATOM 4126 N N . PRO D 2 95 ? 100.855 105.744 80.309 1.00 75.01 95 PRO D N 1
ATOM 4127 C CA . PRO D 2 95 ? 101.256 107.040 79.745 1.00 75.89 95 PRO D CA 1
ATOM 4128 C C . PRO D 2 95 ? 102.385 107.763 80.490 1.00 76.60 95 PRO D C 1
ATOM 4129 O O . PRO D 2 95 ? 102.153 108.911 80.926 1.00 76.79 95 PRO D O 1
#

Organism: Homo sapiens (NCBI:txid9606)

Nearest PDB structures (foldseek):
  1zc3-assembly2_C  TM=9.948E-01  e=1.456E-35  Homo sapiens
  8fji-assembly1_B  TM=9.748E-01  e=9.288E-32  Homo sapiens
  1u90-assembly2_B  TM=9.682E-01  e=5.639E-31  Saguinus oedipus
  5wds-assembly1_A  TM=9.418E-01  e=1.204E-23  Choanoflagellata
  7tvf-assembly1_E  TM=9.681E-01  e=8.871E-23  Homo sapiens

Secondary structure (DSSP, 8-state):
---EEEEEEE-STTSSHHHHHHHHHHS---------SEEEEEEEEEETTEEEEEEEEEE--SS--SHHHHHHHHH-SEEEEEEETT-HHHHHHHHHHHHHHHHHHT-TTSSEEEEEE-TT-GGG--S-HHHHHHHHHHHT-EEEE--TTT-TTHHHHHHHHHHHHHHHHHHT-/---EEEEEEE-STTSSHHHHHHHHHHS---------SEEEEEEEEEETTEEEEEEEEEE-S-TT-SHHHHHHHHH-SEEEEEEETT-HHHHHHHHHHHHHHHHHHT-TT-SEEEEEE-GGGGGG--S-HHHHHHHHHHHT-EEEE--TTT-TTHHHHHHHHHHHHHHHH----/--PPPEEEEEESSEESTT-EEEEEEE-S-SSGGGEEEEEETTEE-GGG-EEEETTEEEEE----SSSS--EEEEETTTEE-EESS--EE---/--PPPEEEEEESSEESTT-EEEEEEE---SSGGGEEEEEETTEE-GGG-EEEETTEEEEE----SSSS--EEEEETTTEE-EESS--EE---

B-factor: mean 45.22, std 15.39, range [18.29, 92.11]

Foldseek 3Di:
DFAEAEEEEAWAPPQQLVLLVCCQQPVDHDPDDDFDAWDKDKDWDAFPNRIHMYIYIYHGRDPPDDVNVLVVLLPHQAYEYTGEQLDVVRVVCSVVVLVSNCVSNVDLLRLYEYEHEPVVPVVRGPHDPVNSCVVCVVSPHYYYYAYSVVGPCSVVVRSSSRVSSVVVVVVVD/DFAEAEEEEAWAAPLQLVLLVCCLQPVDHDPDGDFDAWDKDKDWDAFPNRIHMYIYIRHGNDCVDPVVVLVVLLVHQAYEYTGEQLDVVRVVCSVVVLVSNCVSNVDLLGLYEYEHEPVVPVVRGPHDPVNSCVVCVVSVHYYYYAYSVVGPCSVVVRSSSVVSSCVVVVDDD/DDAAWEWEDKVPQEDEFFDKIKTFTAQLEQDQQFWDFWAFLNRTFVVQWGDDHRGIIITTHHDHPHQWGWIWTATNVHGIHGYPGGHHHDHD/DDAAWEWEDKVPQEDEFFAKIKTFTAQLEPDQQFWDFWDFLQRTFNVQWDDDHRGIIITTGHDHPHQWGWIWTATNVHGIHGYPGGHHHDHD

GO terms:
  GO:0032154 cleavage furrow (C, IDA)
  GO:0005739 mitochondrion (C, IDA)
  GO:0005886 plasma membrane (C, IDA)
  GO:0009986 cell surface (C, IDA)
  GO:0030139 endocytic vesicle (C, IDA)
  GO:0031755 Edg-2 lysophosphatidic acid receptor binding (F, IDA)
  GO:0017157 regulation of exocytosis (P, IDA)
  GO:0051665 membrane raft localization (P, IDA)
  GO:0005886 plasma membrane (C, EXP)
  GO:0003924 GTPase activity (F, IMP)
  GO:0007265 Ras protein signal transduction (P, IMP)
  GO:0090141 positive regulation of mitochondrial fission (P, IMP)
  GO:0070585 protein localization to mitochondrion (P, IMP)
  GO:0005515 protein binding (F, IPI)
  GO:0005525 GTP binding (F, TAS)
  GO:0006935 chemotaxis (P, TAS)
  GO:0007165 signal transduction (P, TAS)
  GO:0045742 positive regulation of epidermal growth factor receptor signaling pathway (P, IGI)
  GO:0031623 receptor internalization (P, IGI)
  GO:0030659 cytoplasmic vesicle membrane (C, TAS)

Solvent-accessible surface area: 24555 Å² total; per-residue (Å²): 151,46,48,45,6,72,1,2,0,0,0,19,42,64,1,12,12,34,28,0,0,40,12,7,6,29,43,45,66,92,155,84,188,124,102,26,74,0,8,19,6,59,42,130,15,40,6,63,4,49,32,9,37,0,19,0,20,0,2,2,12,92,143,107,31,71,77,81,11,26,98,36,0,136,64,3,54,0,0,0,0,0,0,2,0,24,62,75,134,0,2,59,22,0,46,95,12,12,125,29,0,30,146,23,49,158,32,125,103,8,8,1,0,0,0,0,3,58,32,57,70,98,147,138,62,108,0,52,53,118,77,0,99,93,65,2,123,154,46,124,25,94,35,15,38,0,0,4,112,33,14,12,27,0,9,103,0,0,14,30,0,0,75,54,2,75,48,77,61,115,136,108,139,160,44,32,44,2,67,1,2,0,2,1,13,37,30,0,13,13,35,29,0,0,46,11,7,6,32,41,49,69,102,137,104,153,145,105,23,144,2,9,20,9,61,41,110,16,40,2,63,4,31,32,11,38,0,20,0,20,1,2,11,10,72,89,115,128,63,79,74,13,30,91,45,1,120,62,1,41,0,0,0,0,0,0,2,0,20,59,70,128,1,2,58,20,0,41,93,5,24,111,32,0,18,139,18,55,155,52,139,116,11,6,2,0,0,0,0,3,59,32,58,54,96,142,125,57,105,1,48,58,129,69,0,107,73,56,2,126,144,36,125,25,99,32,11,36,0,0,4,110,37,14,12,32,0,9,96,0,0,13,34,0,0,75,58,1,104,67,131,34,157,120,137,99,120,78,50,78,2,53,0,1,0,0,27,19,22,40,2,69,37,142,32,107,0,31,0,12,0,27,7,0,2,41,12,94,104,10,20,83,15,2,36,0,5,22,47,93,4,54,174,39,21,91,59,94,38,5,12,65,0,16,1,75,0,2,136,48,168,56,137,116,12,60,0,29,1,32,2,132,23,15,28,169,2,88,26,33,12,66,4,134,44,54,190,140,119,105,48,75,1,56,0,1,0,0,30,22,18,51,9,90,31,172,31,120,0,39,0,11,0,31,12,0,3,62,12,100,102,8,17,84,13,2,38,0,4,21,58,86,4,54,164,55,25,102,50,83,38,7,10,68,0,19,2,100,2,3,135,39,169,89,162,156,6,57,0,32,0,34,3,124,20,16,29,166,4,86,28,31,10,63,4,128,43,51,194,147

Radius of gyration: 24.09 Å; Cα contacts (8 Å, |Δi|>4): 1305; chains: 4; bounding box: 58×70×59 Å

InterPro domains:
  IPR001806 Small GTPase [PF00071] (16-176)
  IPR001806 Small GTPase [PS51421] (10-206)
  IPR001806 Small GTPase [SM00174] (17-178)
  IPR005225 Small GTP-binding domain [TIGR00231] (16-168)
  IPR020849 Small GTPase, Ras-type [PTHR24070] (15-193)
  IPR027417 P-loop containing nucleoside triphosphate hydrolase [G3DSA:3.40.50.300] (8-184)
  IPR027417 P-loop containing nucleoside triphosphate hydrolase [SSF52540] (15-190)

Sequence (530 aa):
SLALHKVIMVGSGGVGKSALTLQFMYDEFVEDYEPTKADSYRKKVVLDGEEVQIDILDTAGQEDYAAIRDNYFRSGEGFLCVFSITEMESFAATADFREQILRVKEDENVPFLLVGNKSDLEDKRQVSVEEAKNRAEQWNVNYVETSAKTRANVDKVFFDLMREIRARKMEDSSLALHKVIMVGSGGVGKSALTLQFMYDEFVEDYEPTKADSYRKKVVLDGEEVQIDILDTAGQEDYAAIRDNYFRSGEGFLCVFSITEMESFAATADFREQILRVKEDENVPFLLVGNKSDLEDKRQVSVEEAKNRAEQWNVNYVETSAKTRANVDKVFFDLMREIRARKMEDSSRQPPLVTGISPNEGIPWTKVTIRGENLGTGPTDLIGLTICGHNCLLTAEWMSASKIVCRVGQAKNDKGDIIVTTKSGGRGTSTVSFKLLKPSRQPPLVTGISPNEGIPWTKVTIRGENLGTGPTDLIGLTICGHNCLLTAEWMSASKIVCRVGQAKNDKGDIIVTTKSGGRGTSTVSFKLLKP